Protein AF-A0A7S2VT24-F1 (afdb_monomer_lite)

Organism: NCBI:txid1333877

InterPro domains:
  IPR046733 Protein of unknown function DUF6625 [PF20330] (111-275)
  IPR050321 Glycosyltransferase 2/OpgH subfamily [PTHR43867] (484-627)

Secondary structure (DSSP, 8-state):
-HHHHHHHHHHHHHHHHHTTT--S--GGGG-S---------------------TTHHHHHGGG-SS----PPPS------SEEEEEEE--HHHHTSHHHHHHHHHHTTSSSEEEEEESPPPTTSPPPTTEEEEE--HHHHHHHHHHHH-SSS--HHHHT--HHHHHHHHHHHGGGHHHHTTTTTTT-SEEEEE-TTEEE--THHHHHTS-TT-SEE-S-EEEETTEEEE-SSEEEEE-SHHHHTGGGSHHHHHHHHHHHH-SS---TTTT-TT--TTT-TTGGGSHHHHHHHHHHTTSS-BPPP-GGGGGGGS-STTTTT-SS--GGGGG-EEEE-TTS-EEEE-TTSPEESEEE-HHHHH-HHHHHHHHH--SS-THHHHHHT------------TTTHHHHTTS------------------SSSSTTTHHHHHHHHHHHHHHHHHHHHHHTT-S--GGG--PPTT-SEEEEE-THHHHHHHHHHHHHHHHHHHHHHHHHT--TTSHHHHHHHHHHHHHHHHHHHHHHHHTTT-EEEEE--GGGSSSPPPGGGPPPEEEEEEESS--HHHHHHHHHHHHTSSS-GGGEEEEEEESSSEEEPTT--SS--GGGEEE-HHHHHHHHHHHHHHHTT--TT-----EEEEE-HHHHGGG----S-TT-EEEEE-

Structure (mmCIF, N/CA/C/O backbone):
data_AF-A0A7S2VT24-F1
#
_entry.id   AF-A0A7S2VT24-F1
#
loop_
_atom_site.group_PDB
_atom_site.id
_atom_site.type_symbol
_atom_site.label_atom_id
_atom_site.label_alt_id
_atom_site.label_comp_id
_atom_site.label_asym_id
_atom_site.label_entity_id
_atom_site.label_seq_id
_atom_site.pdbx_PDB_ins_code
_atom_site.Cartn_x
_atom_site.Cartn_y
_atom_site.Cartn_z
_atom_site.occupancy
_atom_site.B_iso_or_equiv
_atom_site.auth_seq_id
_atom_site.auth_comp_id
_atom_site.auth_asym_id
_atom_site.auth_atom_id
_atom_site.pdbx_PDB_model_num
ATOM 1 N N . MET A 1 1 ? 35.442 -10.527 4.166 1.00 39.16 1 MET A N 1
ATOM 2 C CA . MET A 1 1 ? 34.962 -11.332 5.312 1.00 39.16 1 MET A CA 1
ATOM 3 C C . MET A 1 1 ? 34.678 -10.504 6.559 1.00 39.16 1 MET A C 1
ATOM 5 O O . MET A 1 1 ? 33.561 -10.598 7.032 1.00 39.16 1 MET A O 1
ATOM 9 N N . ILE A 1 2 ? 35.587 -9.659 7.068 1.00 46.28 2 ILE A N 1
ATOM 10 C CA . ILE A 1 2 ? 35.314 -8.855 8.284 1.00 46.28 2 ILE A CA 1
ATOM 11 C C . ILE A 1 2 ? 34.064 -7.968 8.159 1.00 46.28 2 ILE A C 1
ATOM 13 O O . ILE A 1 2 ? 33.212 -7.998 9.037 1.00 46.28 2 ILE A O 1
ATOM 17 N N . ARG A 1 3 ? 33.896 -7.246 7.040 1.00 44.91 3 ARG A N 1
ATOM 18 C CA . ARG A 1 3 ? 32.664 -6.478 6.776 1.00 44.91 3 ARG A CA 1
ATOM 19 C C . ARG A 1 3 ? 31.410 -7.364 6.779 1.00 44.91 3 ARG A C 1
ATOM 21 O O . ARG A 1 3 ? 30.411 -6.988 7.367 1.00 44.91 3 ARG A O 1
ATOM 28 N N . LEU A 1 4 ? 31.490 -8.569 6.207 1.00 47.72 4 LEU A N 1
ATOM 29 C CA . LEU A 1 4 ? 30.409 -9.566 6.248 1.00 47.72 4 LEU A CA 1
ATOM 30 C C . LEU A 1 4 ? 30.125 -10.059 7.673 1.00 47.72 4 LEU A C 1
ATOM 32 O O . LEU A 1 4 ? 28.967 -10.207 8.030 1.00 47.72 4 LEU A O 1
ATOM 36 N N . PHE A 1 5 ? 31.155 -10.275 8.491 1.00 51.91 5 PHE A N 1
ATOM 37 C CA . PHE A 1 5 ? 31.009 -10.653 9.897 1.00 51.91 5 PHE A CA 1
ATOM 38 C C . PHE A 1 5 ? 30.376 -9.523 10.721 1.00 51.91 5 PHE A C 1
ATOM 40 O O . PHE A 1 5 ? 29.458 -9.779 11.492 1.00 51.91 5 PHE A O 1
ATOM 47 N N . MET A 1 6 ? 30.804 -8.271 10.523 1.00 52.31 6 MET A N 1
ATOM 48 C CA . MET A 1 6 ? 30.202 -7.116 11.196 1.00 52.31 6 MET A CA 1
ATOM 49 C C . MET A 1 6 ? 28.740 -6.921 10.782 1.00 52.31 6 MET A C 1
ATOM 51 O O . MET A 1 6 ? 27.899 -6.723 11.652 1.00 52.31 6 MET A O 1
ATOM 55 N N . VAL A 1 7 ? 28.416 -7.070 9.492 1.00 54.44 7 VAL A N 1
ATOM 56 C CA . VAL A 1 7 ? 27.036 -7.004 8.979 1.00 54.44 7 VAL A CA 1
ATOM 57 C C . VAL A 1 7 ? 26.181 -8.163 9.502 1.00 54.44 7 VAL A C 1
ATOM 59 O O . VAL A 1 7 ? 25.071 -7.930 9.967 1.00 54.44 7 VAL A O 1
ATOM 62 N N . ALA A 1 8 ? 26.693 -9.397 9.495 1.00 50.62 8 ALA A N 1
ATOM 63 C CA . ALA A 1 8 ? 25.973 -10.568 9.999 1.00 50.62 8 ALA A CA 1
ATOM 64 C C . ALA A 1 8 ? 25.735 -10.489 11.513 1.00 50.62 8 ALA A C 1
ATOM 66 O O . ALA A 1 8 ? 24.644 -10.795 11.986 1.00 50.62 8 ALA A O 1
ATOM 67 N N . SER A 1 9 ? 26.729 -10.034 12.278 1.00 51.72 9 SER A N 1
ATOM 68 C CA . SER A 1 9 ? 26.596 -9.859 13.724 1.00 51.72 9 SER A CA 1
ATOM 69 C C . SER A 1 9 ? 25.680 -8.683 14.080 1.00 51.72 9 SER A C 1
ATOM 71 O O . SER A 1 9 ? 24.911 -8.762 15.040 1.00 51.72 9 SER A O 1
ATOM 73 N N . TYR A 1 10 ? 25.704 -7.603 13.289 1.00 52.69 10 TYR A N 1
ATOM 74 C CA . TYR A 1 10 ? 24.741 -6.507 13.397 1.00 52.69 10 TYR A CA 1
ATOM 75 C C . TYR A 1 10 ? 23.318 -7.015 13.147 1.00 52.69 10 TYR A C 1
ATOM 77 O O . TYR A 1 10 ? 22.484 -6.884 14.036 1.00 52.69 10 TYR A O 1
ATOM 85 N N . ALA A 1 11 ? 23.081 -7.714 12.032 1.00 52.84 11 ALA A N 1
ATOM 86 C CA . ALA A 1 11 ? 21.789 -8.318 11.707 1.00 52.84 11 ALA A CA 1
ATOM 87 C C . ALA A 1 11 ? 21.289 -9.261 12.815 1.00 52.84 11 ALA A C 1
ATOM 89 O O . ALA A 1 11 ? 20.168 -9.103 13.280 1.00 52.84 11 ALA A O 1
ATOM 90 N N . LEU A 1 12 ? 22.137 -10.166 13.319 1.00 53.09 12 LEU A N 1
ATOM 91 C CA . LEU A 1 12 ? 21.798 -11.080 14.422 1.00 53.09 12 LEU A CA 1
ATOM 92 C C . LEU A 1 12 ? 21.425 -10.344 15.717 1.00 53.09 12 LEU A C 1
ATOM 94 O O . LEU A 1 12 ? 20.541 -10.787 16.449 1.00 53.09 12 LEU A O 1
ATOM 98 N N . THR A 1 13 ? 22.084 -9.220 16.010 1.00 53.03 13 THR A N 1
ATOM 99 C CA . THR A 1 13 ? 21.765 -8.408 17.194 1.00 53.03 13 THR A CA 1
ATOM 100 C C . THR A 1 13 ? 20.428 -7.693 17.008 1.00 53.03 13 THR A C 1
ATOM 102 O O . THR A 1 13 ? 19.595 -7.733 17.908 1.00 53.03 13 THR A O 1
ATOM 105 N N . THR A 1 14 ? 20.194 -7.102 15.834 1.00 50.72 14 THR A N 1
ATOM 106 C CA . THR A 1 14 ? 18.943 -6.406 15.507 1.00 50.72 14 THR A CA 1
ATOM 107 C C . THR A 1 14 ? 17.756 -7.366 15.529 1.00 50.72 14 THR A C 1
ATOM 109 O O . THR A 1 14 ? 16.747 -7.053 16.152 1.00 50.72 14 THR A O 1
ATOM 112 N N . THR A 1 15 ? 17.898 -8.571 14.964 1.00 49.62 15 THR A N 1
ATOM 113 C CA . THR A 1 15 ? 16.859 -9.613 14.998 1.00 49.62 15 THR A CA 1
ATOM 114 C C . THR A 1 15 ? 16.537 -10.069 16.426 1.00 49.62 15 THR A C 1
ATOM 116 O O . THR A 1 15 ? 15.369 -10.233 16.755 1.00 49.62 15 THR A O 1
ATOM 119 N N . CYS A 1 16 ? 17.538 -10.207 17.306 1.00 46.59 16 CYS A N 1
ATOM 120 C CA . CYS A 1 16 ? 17.320 -10.508 18.731 1.00 46.59 16 CYS A CA 1
ATOM 121 C C . CYS A 1 16 ? 16.698 -9.344 19.529 1.00 46.59 16 CYS A C 1
ATOM 123 O O . CYS A 1 16 ? 16.144 -9.556 20.612 1.00 46.59 16 CYS A O 1
ATOM 125 N N . CYS A 1 17 ? 16.825 -8.103 19.056 1.00 44.12 17 CYS A N 1
ATOM 126 C CA . CYS A 1 17 ? 16.180 -6.948 19.678 1.00 44.12 17 CYS A CA 1
ATOM 127 C C . CYS A 1 17 ? 14.709 -6.845 19.259 1.00 44.12 17 CYS A C 1
ATOM 129 O O . CYS A 1 17 ? 13.856 -6.663 20.127 1.00 44.12 17 CYS A O 1
ATOM 131 N N . THR A 1 18 ? 14.409 -7.029 17.969 1.00 42.47 18 THR A N 1
ATOM 132 C CA . THR A 1 18 ? 13.050 -6.908 17.417 1.00 42.47 18 THR A CA 1
ATOM 133 C C . THR A 1 18 ? 12.148 -8.082 17.790 1.00 42.47 18 THR A C 1
ATOM 135 O O . THR A 1 18 ? 10.992 -7.865 18.141 1.00 42.47 18 THR A O 1
ATOM 138 N N . SER A 1 19 ? 12.671 -9.313 17.845 1.00 40.78 19 SER A N 1
ATOM 139 C CA . SER A 1 19 ? 11.891 -10.501 18.230 1.00 40.78 19 SER A CA 1
ATOM 140 C C . SER A 1 19 ? 11.424 -10.510 19.692 1.00 40.78 19 SER A C 1
ATOM 142 O O . SER A 1 19 ? 10.674 -11.393 20.086 1.00 40.78 19 SER A 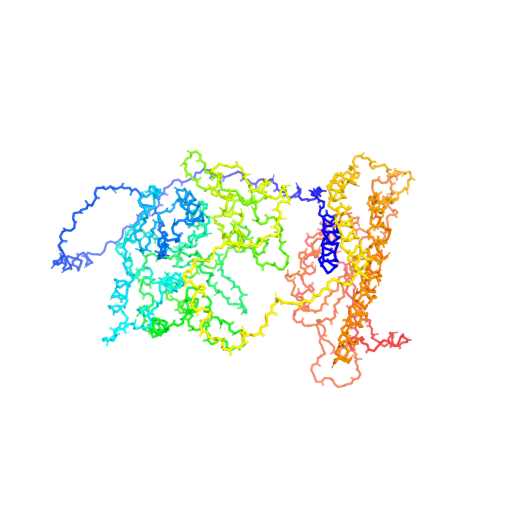O 1
ATOM 144 N N . VAL A 1 20 ? 11.899 -9.574 20.518 1.00 44.88 20 VAL A N 1
ATOM 145 C CA . VAL A 1 20 ? 11.559 -9.482 21.947 1.00 44.88 20 VAL A CA 1
ATOM 146 C C . VAL A 1 20 ? 10.488 -8.421 22.227 1.00 44.88 20 VAL A C 1
ATOM 148 O O . VAL A 1 20 ? 9.914 -8.431 23.309 1.00 44.88 20 VAL A O 1
ATOM 151 N N . MET A 1 21 ? 10.182 -7.535 21.272 1.00 35.28 21 MET A N 1
ATOM 152 C CA . MET A 1 21 ? 9.096 -6.555 21.429 1.00 35.28 21 MET A CA 1
ATOM 153 C C . MET A 1 21 ? 7.724 -7.084 20.985 1.00 35.28 21 MET A C 1
ATOM 155 O O . MET A 1 21 ? 6.712 -6.478 21.307 1.00 35.28 21 MET A O 1
ATOM 159 N N . ALA A 1 22 ? 7.675 -8.225 20.294 1.00 34.00 22 ALA A N 1
ATOM 160 C CA . ALA A 1 22 ? 6.438 -8.866 19.860 1.00 34.00 22 ALA A CA 1
ATOM 161 C C . ALA A 1 22 ? 6.117 -10.074 20.760 1.00 34.00 22 ALA A C 1
ATOM 163 O O . ALA A 1 22 ? 6.471 -11.208 20.439 1.00 34.00 22 ALA A O 1
ATOM 164 N N . SER A 1 23 ? 5.484 -9.836 21.913 1.00 36.19 23 SER A N 1
ATOM 165 C CA . SER A 1 23 ? 4.816 -10.908 22.666 1.00 36.19 23 SER A CA 1
ATOM 166 C C . SER A 1 23 ? 3.412 -11.118 22.075 1.00 36.19 23 SER A C 1
ATOM 168 O O . SER A 1 23 ? 2.673 -10.140 22.008 1.00 36.19 23 SER A O 1
ATOM 170 N N . PRO A 1 24 ? 3.015 -12.332 21.645 1.00 34.56 24 PRO A N 1
ATOM 171 C CA . PRO A 1 24 ? 1.704 -12.589 21.029 1.00 34.56 24 PRO A CA 1
ATOM 172 C C . PRO A 1 24 ? 0.542 -12.726 22.025 1.00 34.56 24 PRO A C 1
ATOM 174 O O . PRO A 1 24 ? -0.586 -12.978 21.615 1.00 34.56 24 PRO A O 1
ATOM 177 N N . GLU A 1 25 ? 0.811 -12.635 23.324 1.00 36.44 25 GLU A N 1
ATOM 178 C CA . GLU A 1 25 ? -0.172 -12.883 24.378 1.00 36.44 25 GLU A CA 1
ATOM 179 C C . GLU A 1 25 ? -0.466 -11.568 25.101 1.00 36.44 25 GLU A C 1
ATOM 181 O O . GLU A 1 25 ? 0.100 -11.293 26.155 1.00 36.44 25 GLU A O 1
ATOM 186 N N . ASP A 1 26 ? -1.305 -10.730 24.487 1.00 37.03 26 ASP A N 1
ATOM 187 C CA . ASP A 1 26 ? -1.911 -9.578 25.153 1.00 37.03 26 ASP A CA 1
ATOM 188 C C . ASP A 1 26 ? -3.430 -9.826 25.302 1.00 37.03 26 ASP A C 1
ATOM 190 O O . ASP A 1 26 ? -4.144 -9.867 24.293 1.00 37.03 26 ASP A O 1
ATOM 194 N N . PRO A 1 27 ? -3.956 -10.060 26.522 1.00 35.81 27 PRO A N 1
ATOM 195 C CA . PRO A 1 27 ? -5.364 -10.412 26.747 1.00 35.81 27 PRO A CA 1
ATOM 196 C C . PRO A 1 27 ? -6.366 -9.314 26.360 1.00 35.81 27 PRO A C 1
ATOM 198 O O . PRO A 1 27 ? -7.558 -9.592 26.230 1.00 35.81 27 PRO A O 1
ATOM 201 N N . TRP A 1 28 ? -5.902 -8.079 26.155 1.00 38.12 28 TRP A N 1
ATOM 202 C CA . TRP A 1 28 ? -6.754 -6.921 25.872 1.00 38.12 28 TRP A CA 1
ATOM 203 C C . TRP A 1 28 ? -7.354 -6.916 24.457 1.00 38.12 28 TRP A C 1
ATOM 205 O O . TRP A 1 28 ? -8.339 -6.223 24.216 1.00 38.12 28 TRP A O 1
ATOM 215 N N . ALA A 1 29 ? -6.840 -7.734 23.532 1.00 36.50 29 ALA A N 1
ATOM 216 C CA . ALA A 1 29 ? -7.353 -7.804 22.160 1.00 36.50 29 ALA A CA 1
ATOM 217 C C . ALA A 1 29 ? -8.679 -8.585 22.010 1.00 36.50 29 ALA A C 1
ATOM 219 O O . ALA A 1 29 ? -9.321 -8.493 20.968 1.00 36.50 29 ALA A O 1
ATOM 220 N N . ASN A 1 30 ? -9.117 -9.340 23.029 1.00 33.56 30 ASN A N 1
ATOM 221 C CA . ASN A 1 30 ? -10.229 -10.298 22.906 1.00 33.56 30 ASN A CA 1
ATOM 222 C C . ASN A 1 30 ? -11.528 -9.917 23.650 1.00 33.56 30 ASN A C 1
ATOM 224 O O . ASN A 1 30 ? -12.407 -10.766 23.779 1.00 33.56 30 ASN A O 1
ATOM 228 N N . GLN A 1 31 ? -11.686 -8.680 24.141 1.00 29.39 31 GLN A N 1
ATOM 229 C CA . GLN A 1 31 ? -12.862 -8.287 24.947 1.00 29.39 31 GLN A CA 1
ATOM 230 C C . GLN A 1 31 ? -13.800 -7.233 24.332 1.00 29.39 31 GLN A C 1
ATOM 232 O O . GLN A 1 31 ? -14.724 -6.781 25.002 1.00 29.39 31 GLN A O 1
ATOM 237 N N . ALA A 1 32 ? -13.661 -6.893 23.049 1.00 30.22 32 ALA A N 1
ATOM 238 C CA . ALA A 1 32 ? -14.608 -6.005 22.369 1.00 30.22 32 ALA A CA 1
ATOM 239 C C . ALA A 1 32 ? -15.663 -6.786 21.554 1.00 30.22 32 ALA A C 1
ATOM 241 O O . ALA A 1 32 ? -15.468 -7.074 20.379 1.00 30.22 32 ALA A O 1
ATOM 242 N N . GLY A 1 33 ? -16.791 -7.091 22.208 1.00 28.72 33 GLY A N 1
ATOM 243 C CA . GLY A 1 33 ? -18.144 -7.006 21.636 1.00 28.72 33 GLY A CA 1
ATOM 244 C C . GLY A 1 33 ? -18.618 -8.075 20.642 1.00 28.72 33 GLY A C 1
ATOM 245 O O . GLY A 1 33 ? -18.528 -7.892 19.431 1.00 28.72 33 GLY A O 1
ATOM 246 N N . SER A 1 34 ? -19.295 -9.110 21.150 1.00 30.08 34 SER A N 1
ATOM 247 C CA . SER A 1 34 ? -20.303 -9.864 20.393 1.00 30.08 34 SER A CA 1
ATOM 248 C C . SER A 1 34 ? -21.580 -10.019 21.226 1.00 30.08 34 SER A C 1
ATOM 250 O O . SER A 1 34 ? -21.744 -11.032 21.901 1.00 30.08 34 SER A O 1
ATOM 252 N N . GLU A 1 35 ? -22.474 -9.031 21.181 1.00 30.94 35 GLU A N 1
ATOM 253 C CA . GLU A 1 35 ? -23.862 -9.163 21.649 1.00 30.94 35 GLU A CA 1
ATOM 254 C C . GLU A 1 35 ? -24.812 -8.390 20.708 1.00 30.94 35 GLU A C 1
ATOM 256 O O . GLU A 1 35 ? -24.590 -7.212 20.437 1.00 30.94 35 GLU A O 1
ATOM 261 N N . ASP A 1 36 ? -25.836 -9.114 20.226 1.00 29.97 36 ASP A N 1
ATOM 262 C CA . ASP A 1 36 ? -27.119 -8.710 19.613 1.00 29.97 36 ASP A CA 1
ATOM 263 C C . ASP A 1 36 ? -27.129 -7.921 18.273 1.00 29.97 36 ASP A C 1
ATOM 265 O O . ASP A 1 36 ? -26.426 -6.942 18.078 1.00 29.97 36 ASP A O 1
ATOM 269 N N . CYS A 1 37 ? -27.924 -8.252 17.242 1.00 25.14 37 CYS A N 1
ATOM 270 C CA . CYS A 1 37 ? -29.261 -8.855 17.222 1.00 25.14 37 CYS A CA 1
ATOM 271 C C . CYS A 1 37 ? -29.481 -9.800 16.019 1.00 25.14 37 CYS A C 1
ATOM 273 O O . CYS A 1 37 ? -29.273 -9.421 14.862 1.00 25.14 37 CYS A O 1
ATOM 275 N N . ASP A 1 38 ? -30.057 -10.969 16.299 1.00 25.91 38 ASP A N 1
ATOM 276 C CA . ASP A 1 38 ? -30.962 -11.683 15.396 1.00 25.91 38 ASP A CA 1
ATOM 277 C C . ASP A 1 38 ? -32.277 -10.897 15.261 1.00 25.91 38 ASP A C 1
ATOM 279 O O . ASP A 1 38 ? -32.874 -10.485 16.257 1.00 25.91 38 ASP A O 1
ATOM 283 N N . GLY A 1 39 ? -32.773 -10.708 14.034 1.00 25.23 39 GLY A N 1
ATOM 284 C CA . GLY A 1 39 ? -34.047 -10.023 13.828 1.00 25.23 39 GLY A CA 1
ATOM 285 C C . GLY A 1 39 ? -34.517 -9.917 12.379 1.00 25.23 39 GLY A C 1
ATOM 286 O O . GLY A 1 39 ? -34.092 -9.041 11.639 1.00 25.23 39 GLY A O 1
ATOM 287 N N . VAL A 1 40 ? -35.537 -10.723 12.064 1.00 23.45 40 VAL A N 1
ATOM 288 C CA . VAL A 1 40 ? -36.569 -10.515 11.025 1.00 23.45 40 VAL A CA 1
ATOM 289 C C . VAL A 1 40 ? -36.300 -11.093 9.625 1.00 23.45 40 VAL A C 1
ATOM 291 O O . VAL A 1 40 ? -35.992 -10.417 8.646 1.00 23.45 40 VAL A O 1
ATOM 294 N N . VAL A 1 41 ? -36.628 -12.383 9.514 1.00 25.12 41 VAL A N 1
ATOM 295 C CA . VAL A 1 41 ? -37.307 -12.965 8.348 1.00 25.12 41 VAL A CA 1
ATOM 296 C C . VAL A 1 41 ? -38.760 -12.472 8.344 1.00 25.12 41 VAL A C 1
ATOM 298 O O . VAL A 1 41 ? -39.490 -12.795 9.273 1.00 25.12 41 VAL A O 1
ATOM 301 N N . HIS A 1 42 ? -39.161 -11.703 7.324 1.00 25.08 42 HIS A N 1
ATOM 302 C CA . HIS A 1 42 ? -40.490 -11.661 6.673 1.00 25.08 42 HIS A CA 1
ATOM 303 C C . HIS A 1 42 ? -40.701 -10.309 5.971 1.00 25.08 42 HIS A C 1
ATOM 305 O O . HIS A 1 42 ? -40.948 -9.315 6.639 1.00 25.08 42 HIS A O 1
ATOM 311 N N . LEU A 1 43 ? -40.701 -10.288 4.630 1.00 22.17 43 LEU A N 1
ATOM 312 C CA . LEU A 1 43 ? -41.748 -9.633 3.824 1.00 22.17 43 LEU A CA 1
ATOM 313 C C . LEU A 1 43 ? -41.514 -9.854 2.322 1.00 22.17 43 LEU A C 1
ATOM 315 O O . LEU A 1 43 ? -40.619 -9.293 1.696 1.00 22.17 43 LEU A O 1
ATOM 319 N N . LEU A 1 44 ? -42.374 -10.698 1.755 1.00 22.80 44 LEU A N 1
ATOM 320 C CA . LEU A 1 44 ? -42.669 -10.770 0.332 1.00 22.80 44 LEU A CA 1
ATOM 321 C C . LEU A 1 44 ? -43.589 -9.604 -0.069 1.00 22.80 44 LEU A C 1
ATOM 323 O O . LEU A 1 44 ? -44.507 -9.251 0.670 1.00 22.80 44 LEU A O 1
ATOM 327 N N . SER A 1 45 ? -43.448 -9.202 -1.336 1.00 23.33 45 SER A N 1
ATOM 328 C CA . SER A 1 45 ? -44.495 -8.699 -2.244 1.00 23.33 45 SER A CA 1
ATOM 329 C C . SER A 1 45 ? -44.627 -7.180 -2.478 1.00 23.33 45 SER A C 1
ATOM 331 O O . SER A 1 45 ? -44.548 -6.373 -1.563 1.00 23.33 45 SER A O 1
ATOM 333 N N . TRP A 1 46 ? -44.939 -6.875 -3.755 1.00 23.39 46 TRP A N 1
ATOM 334 C CA . TRP A 1 46 ? -45.353 -5.602 -4.386 1.00 23.39 46 TRP A CA 1
ATOM 335 C C . TRP A 1 46 ? -44.221 -4.644 -4.823 1.00 23.39 46 TRP A C 1
ATOM 337 O O . TRP A 1 46 ? -43.293 -4.400 -4.079 1.00 23.39 46 TRP A O 1
ATOM 347 N N . ARG A 1 47 ? -44.210 -4.028 -6.019 1.00 23.78 47 ARG A N 1
ATOM 348 C CA . ARG A 1 47 ? -45.234 -3.853 -7.066 1.00 23.78 47 ARG A CA 1
ATOM 349 C C . ARG A 1 47 ? -44.553 -3.497 -8.401 1.00 23.78 47 ARG A C 1
ATOM 351 O O . ARG A 1 47 ? -43.790 -2.543 -8.478 1.00 23.78 47 ARG A O 1
ATOM 358 N N . TRP A 1 48 ? -44.899 -4.222 -9.460 1.00 23.42 48 TRP A N 1
ATOM 359 C CA . TRP A 1 48 ? -44.600 -3.887 -10.854 1.00 23.42 48 TRP A CA 1
ATOM 360 C C . TRP A 1 48 ? -45.644 -2.867 -11.344 1.00 23.42 48 TRP A C 1
ATOM 362 O O . TRP A 1 48 ? -46.847 -3.113 -11.213 1.00 23.42 48 TRP A O 1
ATOM 372 N N . ARG A 1 49 ? -45.223 -1.724 -11.901 1.00 24.61 49 ARG A N 1
ATOM 373 C CA . ARG A 1 49 ? -46.089 -0.856 -12.717 1.00 24.61 49 ARG A CA 1
ATOM 374 C C . ARG A 1 49 ? -45.409 -0.549 -14.044 1.00 24.61 49 ARG A C 1
ATOM 376 O O . ARG A 1 49 ? -44.356 0.072 -14.090 1.00 24.61 49 ARG A O 1
ATOM 383 N N . ARG A 1 50 ? -46.076 -1.010 -15.101 1.00 28.17 50 ARG A N 1
ATOM 384 C CA . ARG A 1 50 ? -45.873 -0.664 -16.506 1.00 28.17 50 ARG A CA 1
ATOM 385 C C . ARG A 1 50 ? -46.229 0.800 -16.757 1.00 28.17 50 ARG A C 1
ATOM 387 O O . ARG A 1 50 ? -47.302 1.229 -16.340 1.00 28.17 50 ARG A O 1
ATOM 394 N N . THR A 1 51 ? -45.448 1.452 -17.608 1.00 27.66 51 THR A N 1
ATOM 395 C CA . THR A 1 51 ? -45.969 2.325 -18.667 1.00 27.66 51 THR A CA 1
ATOM 396 C C . THR A 1 51 ? -45.185 2.024 -19.940 1.00 27.66 51 THR A C 1
ATOM 398 O O . THR A 1 51 ? -43.985 2.267 -20.000 1.00 27.66 51 THR A O 1
ATOM 401 N N . ASN A 1 52 ? -45.875 1.436 -20.919 1.00 30.44 52 ASN A N 1
ATOM 402 C CA . ASN A 1 52 ? -45.416 1.289 -22.297 1.00 30.44 52 ASN A CA 1
ATOM 403 C C . ASN A 1 52 ? -45.606 2.632 -23.019 1.00 30.44 52 ASN A C 1
ATOM 405 O O . ASN A 1 52 ? -46.693 3.203 -22.922 1.00 30.44 52 ASN A O 1
ATOM 409 N N . SER A 1 53 ? -44.638 3.058 -23.827 1.00 33.34 53 SER A N 1
ATOM 410 C CA . SER A 1 53 ? -44.928 3.787 -25.065 1.00 33.34 53 SER A CA 1
ATOM 411 C C . SER A 1 53 ? -44.393 2.964 -26.239 1.00 33.34 53 SER A C 1
ATOM 413 O O . SER A 1 53 ? -43.315 2.378 -26.193 1.00 33.34 53 SER A O 1
ATOM 415 N N . SER A 1 54 ? -45.232 2.819 -27.256 1.00 35.00 54 SER A N 1
ATOM 416 C CA . SER A 1 54 ? -45.131 1.860 -28.360 1.00 35.00 54 SER A CA 1
ATOM 417 C C . SER A 1 54 ? -44.220 2.301 -29.510 1.00 35.00 54 SER A C 1
ATOM 419 O O . SER A 1 54 ? -44.240 1.670 -30.563 1.00 35.00 54 SER A O 1
ATOM 421 N N . ASP A 1 55 ? -43.402 3.337 -29.317 1.00 37.78 55 ASP A N 1
ATOM 422 C CA . ASP A 1 55 ? -42.669 3.980 -30.417 1.00 37.78 55 ASP A CA 1
ATOM 423 C C . ASP A 1 55 ? -41.184 3.574 -30.498 1.00 37.78 55 ASP A C 1
ATOM 425 O O . ASP A 1 55 ? -40.568 3.699 -31.556 1.00 37.78 55 ASP A O 1
ATOM 429 N N . GLU A 1 56 ? -40.612 2.969 -29.449 1.00 40.31 56 GLU A N 1
ATOM 430 C CA . GLU A 1 56 ? -39.215 2.485 -29.467 1.00 40.31 56 GLU A CA 1
ATOM 431 C C . GLU A 1 56 ? -39.033 1.134 -30.183 1.00 40.31 56 GLU A C 1
ATOM 433 O O . GLU A 1 56 ? -37.945 0.815 -30.667 1.00 40.31 56 GLU A O 1
ATOM 438 N N . VAL A 1 57 ? -40.100 0.342 -30.327 1.00 41.75 57 VAL A N 1
ATOM 439 C CA . VAL A 1 57 ? -40.026 -0.989 -30.961 1.00 41.75 57 VAL A CA 1
ATOM 440 C C . VAL A 1 57 ? -39.905 -0.884 -32.489 1.00 41.75 57 VAL A C 1
ATOM 442 O O . VAL A 1 57 ? -39.312 -1.754 -33.127 1.00 41.75 57 VAL A O 1
ATOM 445 N N . ALA A 1 58 ? -40.385 0.210 -33.088 1.00 36.25 58 ALA A N 1
ATOM 446 C CA . ALA A 1 58 ? -40.312 0.421 -34.533 1.00 36.25 58 ALA A CA 1
ATOM 447 C C . ALA A 1 58 ? -38.920 0.882 -35.011 1.00 36.25 58 ALA A C 1
ATOM 449 O O . ALA A 1 58 ? -38.527 0.563 -36.133 1.00 36.25 58 ALA A O 1
ATOM 450 N N . GLN A 1 59 ? -38.135 1.569 -34.170 1.00 39.16 59 GLN A N 1
ATOM 451 C CA . GLN A 1 59 ? -36.786 2.024 -34.544 1.00 39.16 59 GLN A CA 1
ATOM 452 C C . GLN A 1 59 ? -35.714 0.929 -34.420 1.00 39.16 59 GLN A C 1
ATOM 454 O O . GLN A 1 59 ? -34.732 0.947 -35.161 1.00 39.16 59 GLN A O 1
ATOM 459 N N . LEU A 1 60 ? -35.923 -0.080 -33.569 1.00 37.28 60 LEU A N 1
ATOM 460 C CA . LEU A 1 60 ? -34.993 -1.208 -33.421 1.00 37.28 60 LEU A CA 1
ATOM 461 C C . LEU A 1 60 ? -35.126 -2.267 -34.531 1.00 37.28 60 LEU A C 1
ATOM 463 O O . LEU A 1 60 ? -34.168 -2.988 -34.807 1.00 37.28 60 LEU A O 1
ATOM 467 N N . ALA A 1 61 ? -36.266 -2.327 -35.227 1.00 35.06 61 ALA A N 1
ATOM 468 C CA . ALA A 1 61 ? -36.485 -3.268 -36.330 1.00 35.06 61 ALA A CA 1
ATOM 469 C C . ALA A 1 61 ? -35.774 -2.865 -37.642 1.00 35.06 61 ALA A C 1
ATOM 471 O O . ALA A 1 61 ? -35.520 -3.718 -38.492 1.00 35.06 61 ALA A O 1
ATOM 472 N N . ALA A 1 62 ? -35.400 -1.591 -37.807 1.00 34.34 62 ALA A N 1
ATOM 473 C CA . ALA A 1 62 ? -34.756 -1.089 -39.027 1.00 34.34 62 ALA A CA 1
ATOM 474 C C . ALA A 1 62 ? -33.223 -1.277 -39.056 1.00 34.34 62 ALA A C 1
ATOM 476 O O . ALA A 1 62 ? -32.605 -1.135 -40.109 1.00 34.34 62 ALA A O 1
ATOM 477 N N . LEU A 1 63 ? -32.599 -1.644 -37.930 1.00 34.38 63 LEU A N 1
ATOM 478 C CA . LEU A 1 63 ? -31.146 -1.848 -37.811 1.00 34.38 63 LEU A CA 1
ATOM 479 C C . LEU A 1 63 ? -30.704 -3.319 -37.941 1.00 34.38 63 LEU A C 1
ATOM 481 O O . LEU A 1 63 ? -29.510 -3.603 -37.877 1.00 34.38 63 LEU A O 1
ATOM 485 N N . SER A 1 64 ? -31.630 -4.263 -38.161 1.00 30.59 64 SER A N 1
ATOM 486 C CA . SER A 1 64 ? -31.318 -5.704 -38.179 1.00 30.59 64 SER A CA 1
ATOM 487 C C . SER A 1 64 ? -31.065 -6.309 -39.570 1.00 30.59 64 SER A C 1
ATOM 489 O O . SER A 1 64 ? -30.912 -7.526 -39.681 1.00 30.59 64 SER A O 1
ATOM 491 N N . GLN A 1 65 ? -31.001 -5.514 -40.642 1.00 29.64 65 GLN A N 1
ATOM 492 C CA . GLN A 1 65 ? -30.749 -6.018 -42.002 1.00 29.64 65 GLN A CA 1
ATOM 493 C C . GLN A 1 65 ? -29.316 -5.742 -42.469 1.00 29.64 65 GLN A C 1
ATOM 495 O O . GLN A 1 65 ? -29.096 -5.062 -43.461 1.00 29.64 65 GLN A O 1
ATOM 500 N N . SER A 1 66 ? -28.328 -6.254 -41.733 1.00 34.53 66 SER A N 1
ATOM 501 C CA . SER A 1 66 ? -26.947 -6.428 -42.212 1.00 34.53 66 SER A CA 1
ATOM 502 C C . SER A 1 66 ? -26.106 -7.064 -41.105 1.00 34.53 66 SER A C 1
ATOM 504 O O . SER A 1 66 ? -25.310 -6.393 -40.455 1.00 34.53 66 SER A O 1
ATOM 506 N N . THR A 1 67 ? -26.273 -8.356 -40.844 1.00 30.80 67 THR A N 1
ATOM 507 C CA . THR A 1 67 ? -25.217 -9.155 -40.206 1.00 30.80 67 THR A CA 1
ATOM 508 C C . THR A 1 67 ? -25.462 -10.629 -40.488 1.00 30.80 67 THR A C 1
ATOM 510 O O . THR A 1 67 ? -26.537 -11.174 -40.250 1.00 30.80 67 THR A O 1
ATOM 513 N N . SER A 1 68 ? -24.441 -11.268 -41.046 1.00 27.64 68 SER A N 1
ATOM 514 C CA . SER A 1 68 ? -24.348 -12.709 -41.217 1.00 27.64 68 SER A CA 1
ATOM 515 C C . SER A 1 68 ? -24.620 -13.422 -39.894 1.00 27.64 68 SER A C 1
ATOM 517 O O . SER A 1 68 ? -23.986 -13.132 -38.881 1.00 27.64 68 SER A O 1
ATOM 519 N N . VAL A 1 69 ? -25.552 -14.369 -39.938 1.00 29.53 69 VAL A N 1
ATOM 520 C CA . VAL A 1 69 ? -25.964 -15.241 -38.840 1.00 29.53 69 VAL A CA 1
ATOM 521 C C . VAL A 1 69 ? -24.747 -15.967 -38.250 1.00 29.53 69 VAL A C 1
ATOM 523 O O . VAL A 1 69 ? -24.265 -16.953 -38.807 1.00 29.53 69 VAL A O 1
ATOM 526 N N . ILE A 1 70 ? -24.259 -15.493 -37.102 1.00 34.34 70 ILE A N 1
ATOM 527 C CA . ILE A 1 70 ? -23.382 -16.270 -36.223 1.00 34.34 70 ILE A CA 1
ATOM 528 C C . ILE A 1 70 ? -24.289 -17.239 -35.467 1.00 34.34 70 ILE A C 1
ATOM 530 O O . ILE A 1 70 ? -25.169 -16.826 -34.713 1.00 34.34 70 ILE A O 1
ATOM 534 N N . LYS A 1 71 ? -24.103 -18.540 -35.702 1.00 28.00 71 LYS A N 1
ATOM 535 C CA . LYS A 1 71 ? -24.813 -19.592 -34.967 1.00 28.00 71 LYS A CA 1
ATOM 536 C C . LYS A 1 71 ? -24.481 -19.470 -33.469 1.00 28.00 71 LYS A C 1
ATOM 538 O O . LYS A 1 71 ? -23.295 -19.401 -33.144 1.00 28.00 71 LYS A O 1
ATOM 543 N N . PRO A 1 72 ? -25.474 -19.469 -32.561 1.00 31.69 72 PRO A N 1
ATOM 544 C CA . PRO A 1 72 ? -25.213 -19.456 -31.127 1.00 31.69 72 PRO A CA 1
ATOM 545 C C . PRO A 1 72 ? -24.423 -20.714 -30.756 1.00 31.69 72 PRO A C 1
ATOM 547 O O . PRO A 1 72 ? -24.829 -21.838 -31.065 1.00 31.69 72 PRO A O 1
ATOM 550 N N . ASN A 1 73 ? -23.245 -20.516 -30.165 1.00 35.38 73 ASN A N 1
ATOM 551 C CA . ASN A 1 73 ? -22.370 -21.611 -29.783 1.00 35.38 73 ASN A CA 1
ATOM 552 C C . ASN A 1 73 ? -22.977 -22.342 -28.574 1.00 35.38 73 ASN A C 1
ATOM 554 O O . ASN A 1 73 ? -23.418 -21.712 -27.614 1.00 35.38 73 ASN A O 1
ATOM 558 N N . LYS A 1 74 ? -23.021 -23.675 -28.645 1.00 31.86 74 LYS A N 1
ATOM 559 C CA . LYS A 1 74 ? -23.567 -24.569 -27.616 1.00 31.86 74 LYS A CA 1
ATOM 560 C C . LYS A 1 74 ? -22.745 -24.464 -26.330 1.00 31.86 74 LYS A C 1
ATOM 562 O O . LYS A 1 74 ? -21.775 -25.194 -26.196 1.00 31.86 74 LYS A O 1
ATOM 567 N N . THR A 1 75 ? -23.158 -23.608 -25.405 1.00 41.00 75 THR A N 1
ATOM 568 C CA . THR A 1 75 ? -23.198 -23.864 -23.955 1.00 41.00 75 THR A CA 1
ATOM 569 C C . THR A 1 75 ? -23.706 -22.597 -23.274 1.00 41.00 75 THR A C 1
ATOM 571 O O . THR A 1 75 ? -22.925 -21.673 -23.054 1.00 41.00 75 THR A O 1
ATOM 574 N N . ASP A 1 76 ? -24.986 -22.570 -22.899 1.00 46.19 76 ASP A N 1
ATOM 575 C CA . ASP A 1 76 ? -25.524 -21.628 -21.909 1.00 46.19 76 ASP A CA 1
ATOM 576 C C . ASP A 1 76 ? -24.948 -21.975 -20.527 1.00 46.19 76 ASP A C 1
ATOM 578 O O . ASP A 1 76 ? -25.638 -22.439 -19.620 1.00 46.19 76 ASP A O 1
ATOM 582 N N . ARG A 1 77 ? -23.630 -21.823 -20.367 1.00 57.81 77 ARG A N 1
ATOM 583 C CA . ARG A 1 77 ? -23.050 -21.699 -19.034 1.00 57.81 77 ARG A CA 1
ATOM 584 C C . ARG A 1 77 ? -23.561 -20.381 -18.476 1.00 57.81 77 ARG A C 1
ATOM 586 O O . ARG A 1 77 ? -23.529 -19.366 -19.170 1.00 57.81 77 ARG A O 1
ATOM 593 N N . TYR A 1 78 ? -24.031 -20.414 -17.234 1.00 63.19 78 TYR A N 1
ATOM 594 C CA . TYR A 1 78 ? -24.311 -19.206 -16.471 1.00 63.19 78 TYR A CA 1
ATOM 595 C C . TYR A 1 78 ? -23.026 -18.371 -16.463 1.00 63.19 78 TYR A C 1
ATOM 597 O O . TYR A 1 78 ? -22.057 -18.755 -15.808 1.00 63.19 78 TYR A O 1
ATOM 605 N N . LYS A 1 79 ? -22.980 -17.309 -17.277 1.00 72.19 79 LYS A N 1
ATOM 606 C CA . LYS A 1 79 ? -21.816 -16.425 -17.336 1.00 72.19 79 LYS A CA 1
ATOM 607 C C . LYS A 1 79 ? -21.643 -15.803 -15.963 1.00 72.19 79 LYS A C 1
ATOM 609 O O . LYS A 1 79 ? -22.627 -15.354 -15.365 1.00 72.19 79 LYS A O 1
ATOM 614 N N . ALA A 1 80 ? -20.413 -15.785 -15.460 1.00 83.12 80 ALA A N 1
ATOM 615 C CA . ALA A 1 80 ? -20.133 -14.988 -14.281 1.00 83.12 80 ALA A CA 1
ATOM 616 C C . ALA A 1 80 ? -20.518 -13.522 -14.573 1.00 83.12 80 ALA A C 1
ATOM 618 O O . ALA A 1 80 ? -20.435 -13.083 -15.719 1.00 83.12 80 ALA A O 1
ATOM 619 N N . PRO A 1 81 ? -20.938 -12.731 -13.574 1.00 93.06 81 PRO A N 1
ATOM 620 C CA . PRO A 1 81 ? -21.213 -11.310 -13.792 1.00 93.06 81 PRO A CA 1
ATOM 621 C C . PRO A 1 81 ? -19.949 -10.512 -14.165 1.00 93.06 81 PRO A C 1
ATOM 623 O O . PRO A 1 81 ? -20.062 -9.439 -14.754 1.00 93.06 81 PRO A O 1
ATOM 626 N N . LEU A 1 82 ? -18.760 -11.045 -13.855 1.00 95.25 82 LEU A N 1
ATOM 627 C CA . LEU A 1 82 ? -17.454 -10.430 -14.083 1.00 95.25 82 LEU A CA 1
ATOM 628 C C . LEU A 1 82 ? -16.561 -11.320 -14.949 1.00 95.25 82 LEU A C 1
ATOM 630 O O . LEU A 1 82 ? -16.415 -12.514 -14.676 1.00 95.25 82 LEU A O 1
ATOM 634 N N . VAL A 1 83 ? -15.905 -10.697 -15.928 1.00 97.44 83 VAL A N 1
ATOM 635 C CA . VAL A 1 83 ? -14.783 -11.278 -16.673 1.00 97.44 83 VAL A CA 1
ATOM 636 C C . VAL A 1 83 ? -13.498 -10.489 -16.425 1.00 97.44 83 VAL A C 1
ATOM 638 O O . VAL A 1 83 ? -13.482 -9.268 -16.545 1.00 97.44 83 VAL A O 1
ATOM 641 N N . LEU A 1 84 ? -12.406 -11.169 -16.086 1.00 97.38 84 LEU A N 1
ATOM 642 C CA . LEU A 1 84 ? -11.087 -10.568 -15.888 1.00 97.38 84 LEU A CA 1
ATOM 643 C C . LEU A 1 84 ? -10.185 -10.849 -17.083 1.00 97.38 84 LEU A C 1
ATOM 645 O O . LEU A 1 84 ? -10.133 -11.966 -17.585 1.00 97.38 84 LEU A O 1
ATOM 649 N N . ILE A 1 85 ? -9.446 -9.842 -17.526 1.00 98.12 85 ILE A N 1
ATOM 650 C CA . ILE A 1 85 ? -8.594 -9.916 -18.710 1.00 98.12 85 ILE A CA 1
ATOM 651 C C . ILE A 1 85 ? -7.142 -9.805 -18.268 1.00 98.12 85 ILE A C 1
ATOM 653 O O . ILE A 1 85 ? -6.745 -8.832 -17.629 1.00 98.12 85 ILE A O 1
ATOM 657 N N . SER A 1 86 ? -6.337 -10.794 -18.631 1.00 97.12 86 SER A N 1
ATOM 658 C CA . SER A 1 86 ? -4.900 -10.762 -18.410 1.00 97.12 86 SER A CA 1
ATOM 659 C C . SER A 1 86 ? -4.172 -10.818 -19.742 1.00 97.12 86 SER A C 1
ATOM 661 O O . SER A 1 86 ? -4.353 -11.746 -20.530 1.00 97.12 86 SER A O 1
ATOM 663 N N . TRP A 1 87 ? -3.378 -9.787 -20.012 1.00 96.75 87 TRP A N 1
ATOM 664 C CA . TRP A 1 87 ? -2.613 -9.658 -21.245 1.00 96.75 87 TRP A CA 1
ATOM 665 C C . TRP A 1 87 ? -1.260 -10.352 -21.086 1.00 96.75 87 TRP A C 1
ATOM 667 O O . TRP A 1 87 ? -0.471 -9.962 -20.227 1.00 96.75 87 TRP A O 1
ATOM 677 N N . VAL A 1 88 ? -0.980 -11.367 -21.906 1.00 94.88 88 VAL A N 1
ATOM 678 C CA . VAL A 1 88 ? 0.232 -12.190 -21.772 1.00 94.88 88 VAL A CA 1
ATOM 679 C C . VAL A 1 88 ? 0.892 -12.403 -23.131 1.00 94.88 88 VAL A C 1
ATOM 681 O O . VAL A 1 88 ? 0.353 -13.080 -24.004 1.00 94.88 88 VAL A O 1
ATOM 684 N N . PHE A 1 89 ? 2.096 -11.851 -23.287 1.00 93.38 89 PHE A N 1
ATOM 685 C CA . PHE A 1 89 ? 2.949 -12.032 -24.464 1.00 93.38 89 PHE A CA 1
ATOM 686 C C . PHE A 1 89 ? 4.281 -12.657 -24.056 1.00 93.38 89 PHE A C 1
ATOM 688 O O . PHE A 1 89 ? 4.910 -12.228 -23.088 1.00 93.38 89 PHE A O 1
ATOM 695 N N . GLY A 1 90 ? 4.724 -13.645 -24.826 1.00 89.38 90 GLY A N 1
ATOM 696 C CA . GLY A 1 90 ? 5.896 -14.465 -24.563 1.00 89.38 90 GLY A CA 1
ATOM 697 C C . GLY A 1 90 ? 5.534 -15.774 -23.863 1.00 89.38 90 GLY A C 1
ATOM 698 O O . GLY A 1 90 ? 5.161 -15.793 -22.690 1.00 89.38 90 GLY A O 1
ATOM 699 N N . SER A 1 91 ? 5.745 -16.897 -24.554 1.00 85.62 91 SER A N 1
ATOM 700 C CA . SER A 1 91 ? 5.507 -18.246 -24.015 1.00 85.62 91 SER A CA 1
ATOM 701 C C . SER A 1 91 ? 6.297 -18.546 -22.739 1.00 85.62 91 SER A C 1
ATOM 703 O O . SER A 1 91 ? 5.877 -19.365 -21.926 1.00 85.62 91 SER A O 1
ATOM 705 N N . ASP A 1 92 ? 7.451 -17.900 -22.558 1.00 85.81 92 ASP A N 1
ATOM 706 C CA . ASP A 1 92 ? 8.290 -18.089 -21.373 1.00 85.81 92 ASP A CA 1
ATOM 707 C C . ASP A 1 92 ? 7.627 -17.539 -20.112 1.00 85.81 92 ASP A C 1
ATOM 709 O O . ASP A 1 92 ? 7.836 -18.081 -19.030 1.00 85.81 92 ASP A O 1
ATOM 713 N N . TYR A 1 93 ? 6.776 -16.517 -20.248 1.00 85.31 93 TYR A N 1
ATOM 714 C CA . TYR A 1 93 ? 6.011 -15.982 -19.129 1.00 85.31 93 TYR A CA 1
ATOM 715 C C . TYR A 1 93 ? 5.009 -17.018 -18.603 1.00 85.31 93 TYR A C 1
ATOM 717 O O . TYR A 1 93 ? 4.910 -17.249 -17.401 1.00 85.31 93 TYR A O 1
ATOM 725 N N . MET A 1 94 ? 4.322 -17.718 -19.507 1.00 91.81 94 MET A N 1
ATOM 726 C CA . MET A 1 94 ? 3.322 -18.738 -19.161 1.00 91.81 94 MET A CA 1
ATOM 727 C C . MET A 1 94 ? 3.933 -20.005 -18.545 1.00 91.81 94 MET A C 1
ATOM 729 O O . MET A 1 94 ? 3.228 -20.799 -17.930 1.00 91.81 94 MET A O 1
ATOM 733 N N . LYS A 1 95 ? 5.248 -20.197 -18.683 1.00 87.88 95 LYS A N 1
ATOM 734 C CA . LYS A 1 95 ? 5.990 -21.292 -18.040 1.00 87.88 95 LYS A CA 1
ATOM 735 C C . LYS A 1 95 ? 6.476 -20.936 -16.636 1.00 87.88 95 LYS A C 1
ATOM 737 O O . LYS A 1 95 ? 7.027 -21.796 -15.948 1.00 87.88 95 LYS A O 1
ATOM 742 N N . GLN A 1 96 ? 6.320 -19.684 -16.203 1.00 85.94 96 GLN A N 1
ATOM 743 C CA . GLN A 1 96 ? 6.749 -19.280 -14.871 1.00 85.94 96 GLN A CA 1
ATOM 744 C C . GLN A 1 96 ? 5.857 -19.921 -13.798 1.00 85.94 96 GLN A C 1
ATOM 746 O O . GLN A 1 96 ? 4.640 -20.018 -13.979 1.00 85.94 96 GLN A O 1
ATOM 751 N N . PRO A 1 97 ? 6.418 -20.299 -12.634 1.00 83.75 97 PRO A N 1
ATOM 752 C CA . PRO A 1 97 ? 5.630 -20.854 -11.536 1.00 83.75 97 PRO A CA 1
ATOM 753 C C . PRO A 1 97 ? 4.486 -19.934 -11.083 1.00 83.75 97 PRO A C 1
ATOM 755 O O . PRO A 1 97 ? 3.413 -20.423 -10.736 1.00 83.75 97 PRO A O 1
ATOM 758 N N . SER A 1 98 ? 4.678 -18.613 -11.140 1.00 83.69 98 SER A N 1
ATOM 759 C CA . SER A 1 98 ? 3.647 -17.612 -10.829 1.00 83.69 98 SER A CA 1
ATOM 760 C C . SER A 1 98 ? 2.390 -17.784 -11.680 1.00 83.69 98 SER A C 1
ATOM 762 O O . SER A 1 98 ? 1.295 -17.782 -11.124 1.00 83.69 98 SER A O 1
ATOM 764 N N . PHE A 1 99 ? 2.535 -18.030 -12.986 1.00 92.19 99 PHE A N 1
ATOM 765 C CA . PHE A 1 99 ? 1.403 -18.225 -13.893 1.00 92.19 99 PHE A CA 1
ATOM 766 C C . PHE A 1 99 ? 0.577 -19.458 -13.508 1.00 92.19 99 PHE A C 1
ATOM 768 O O . PHE A 1 99 ? -0.648 -19.398 -13.453 1.00 92.19 99 PHE A O 1
ATOM 775 N N . SER A 1 100 ? 1.240 -20.563 -13.150 1.00 90.69 100 SER A N 1
ATOM 776 C CA . SER A 1 100 ? 0.545 -21.772 -12.686 1.00 90.69 100 SER A CA 1
ATOM 777 C C . SER A 1 100 ? -0.259 -21.538 -11.396 1.00 90.69 100 SER A C 1
ATOM 779 O O . SER A 1 100 ? -1.377 -22.035 -11.259 1.00 90.69 100 SER A O 1
ATOM 781 N N . GLN A 1 101 ? 0.271 -20.735 -10.467 1.00 88.88 101 GLN A N 1
ATOM 782 C CA . GLN A 1 101 ? -0.417 -20.388 -9.222 1.00 88.88 101 GLN A CA 1
ATOM 783 C C . GLN A 1 101 ? -1.574 -19.415 -9.465 1.00 88.88 101 GLN A C 1
ATOM 785 O O . GLN A 1 101 ? -2.647 -19.572 -8.883 1.00 88.88 101 GLN A O 1
ATOM 790 N N . PHE A 1 102 ? -1.390 -18.461 -10.379 1.00 94.06 102 PHE A N 1
ATOM 791 C CA . PHE A 1 102 ? -2.460 -17.595 -10.853 1.00 94.06 102 PHE A CA 1
ATOM 792 C C . PHE A 1 102 ? -3.612 -18.422 -11.433 1.00 94.06 102 PHE A C 1
ATOM 794 O O . PHE A 1 102 ? -4.728 -18.293 -10.936 1.00 94.06 102 PHE A O 1
ATOM 801 N N . LEU A 1 103 ? -3.350 -19.347 -12.368 1.00 95.44 103 LEU A N 1
ATOM 802 C CA . LEU A 1 103 ? -4.374 -20.240 -12.932 1.00 95.44 103 LEU A CA 1
ATOM 803 C C . LEU A 1 103 ? -5.089 -21.056 -11.849 1.00 95.44 103 LEU A C 1
ATOM 805 O O . LEU A 1 103 ? -6.315 -21.161 -11.856 1.00 95.44 103 LEU A O 1
ATOM 809 N N . ARG A 1 104 ? -4.340 -21.597 -10.883 1.00 93.12 104 ARG A N 1
ATOM 810 C CA . ARG A 1 104 ? -4.914 -22.333 -9.751 1.00 93.12 104 ARG A CA 1
ATOM 811 C C . ARG A 1 104 ? -5.872 -21.466 -8.933 1.00 93.12 104 ARG A C 1
ATOM 813 O O . ARG A 1 104 ? -6.955 -21.928 -8.591 1.00 93.12 104 ARG A O 1
ATOM 820 N N . SER A 1 105 ? -5.491 -20.229 -8.627 1.00 94.25 105 SER A N 1
ATOM 821 C CA . SER A 1 105 ? -6.343 -19.306 -7.871 1.00 94.25 105 SER A CA 1
ATOM 822 C C . SER A 1 105 ? -7.549 -18.821 -8.690 1.00 94.25 105 SER A C 1
ATOM 824 O O . SER A 1 105 ? -8.665 -18.759 -8.173 1.00 94.25 105 SER A O 1
ATOM 826 N N . ALA A 1 106 ? -7.354 -18.587 -9.992 1.00 96.19 106 ALA A N 1
ATOM 827 C CA . ALA A 1 106 ? -8.386 -18.178 -10.934 1.00 96.19 106 ALA A CA 1
ATOM 828 C C . ALA A 1 106 ? -9.480 -19.238 -11.096 1.00 96.19 106 ALA A C 1
ATOM 830 O O . ALA A 1 106 ? -10.642 -18.877 -11.244 1.00 96.19 106 ALA A O 1
ATOM 831 N N . ALA A 1 107 ? -9.147 -20.530 -10.995 1.00 95.56 107 ALA A N 1
ATOM 832 C CA . ALA A 1 107 ? -10.106 -21.633 -11.110 1.00 95.56 107 ALA A CA 1
ATOM 833 C C . ALA A 1 107 ? -11.333 -21.490 -10.189 1.00 95.56 107 ALA A C 1
ATOM 835 O O . ALA A 1 107 ? -12.431 -21.919 -10.539 1.00 95.56 107 ALA A O 1
ATOM 836 N N . GLY A 1 108 ? -11.136 -20.886 -9.014 1.00 93.56 108 GLY A N 1
ATOM 837 C CA . GLY A 1 108 ? -12.156 -20.729 -7.984 1.00 93.56 108 GLY A CA 1
ATOM 838 C C . GLY A 1 108 ? -12.508 -19.288 -7.646 1.00 93.56 108 GLY A C 1
ATOM 839 O O . GLY A 1 108 ? -13.165 -19.062 -6.630 1.00 93.56 108 GLY A O 1
ATOM 840 N N . CYS A 1 109 ? -12.081 -18.308 -8.446 1.00 95.44 109 CYS A N 1
ATOM 841 C CA . CYS A 1 109 ? -12.257 -16.902 -8.084 1.00 95.44 109 CYS A CA 1
ATOM 842 C C . CYS A 1 109 ? -13.689 -16.379 -8.272 1.00 95.44 109 CYS A C 1
ATOM 844 O O . CYS A 1 109 ? -14.017 -15.277 -7.840 1.00 95.44 109 CYS A O 1
ATOM 846 N N . GLY A 1 110 ? -14.555 -17.162 -8.921 1.00 94.31 110 GLY A N 1
ATOM 847 C CA . GLY A 1 110 ? -15.944 -16.796 -9.202 1.00 94.31 110 GLY A CA 1
ATOM 848 C C . GLY A 1 110 ? -16.124 -15.807 -10.364 1.00 94.31 110 GLY A C 1
ATOM 849 O O . GLY A 1 110 ? -17.257 -15.436 -10.660 1.00 94.31 110 GLY A O 1
ATOM 850 N N . ALA A 1 111 ? -15.044 -15.418 -11.044 1.00 96.06 111 ALA A N 1
ATOM 851 C CA . ALA A 1 111 ? -15.074 -14.693 -12.312 1.00 96.06 111 ALA A CA 1
ATOM 852 C C . ALA A 1 111 ? -14.630 -15.601 -13.467 1.00 96.06 111 ALA A C 1
ATOM 854 O O . ALA A 1 111 ? -13.878 -16.556 -13.262 1.00 96.06 111 ALA A O 1
ATOM 855 N N . ASP A 1 112 ? -15.062 -15.282 -14.685 1.00 97.62 112 ASP A N 1
ATOM 856 C CA . ASP A 1 112 ? -14.440 -15.834 -15.889 1.00 97.62 112 ASP A CA 1
ATOM 857 C C . ASP A 1 112 ? -13.127 -15.080 -16.163 1.00 97.62 112 ASP A C 1
ATOM 859 O O . ASP A 1 112 ? -12.998 -13.900 -15.834 1.00 97.62 112 ASP A O 1
ATOM 863 N N . VAL A 1 113 ? -12.126 -15.742 -16.743 1.00 97.88 113 VAL A N 1
ATOM 864 C CA . VAL A 1 113 ? -10.813 -15.139 -17.019 1.00 97.88 113 VAL A CA 1
ATOM 865 C C . VAL A 1 113 ? -10.422 -15.353 -18.474 1.00 97.88 113 VAL A C 1
ATOM 867 O O . VAL A 1 113 ? -10.452 -16.471 -18.984 1.00 97.88 113 VAL A O 1
ATOM 870 N N . ILE A 1 114 ? -10.006 -14.281 -19.140 1.00 98.31 114 ILE A N 1
ATOM 871 C CA . ILE A 1 114 ? -9.474 -14.298 -20.500 1.00 98.31 114 ILE A CA 1
ATOM 872 C C . ILE A 1 114 ? -7.969 -14.038 -20.439 1.00 98.31 114 ILE A C 1
ATOM 874 O O . ILE A 1 114 ? -7.536 -12.972 -20.006 1.00 98.31 114 ILE A O 1
ATOM 878 N N . ILE A 1 115 ? -7.176 -14.988 -20.930 1.00 97.94 115 ILE A N 1
ATOM 879 C CA . ILE A 1 115 ? -5.749 -14.803 -21.207 1.00 97.94 115 ILE A CA 1
ATOM 880 C C . ILE A 1 115 ? -5.615 -14.341 -22.656 1.00 97.94 115 ILE A C 1
ATOM 882 O O . ILE A 1 115 ? -5.711 -15.160 -23.573 1.00 97.94 115 ILE A O 1
ATOM 886 N N . ALA A 1 116 ? -5.448 -13.035 -22.857 1.00 97.81 116 ALA A N 1
ATOM 887 C CA . ALA A 1 116 ? -5.359 -12.408 -24.171 1.00 97.81 116 ALA A CA 1
ATOM 888 C C . ALA A 1 116 ? -3.894 -12.220 -24.589 1.00 97.81 116 ALA A C 1
ATOM 890 O O . ALA A 1 116 ? -3.116 -11.590 -23.872 1.00 97.81 116 ALA A O 1
ATOM 891 N N . GLY A 1 117 ? -3.518 -12.734 -25.757 1.00 96.25 117 GLY A N 1
ATOM 892 C CA . GLY A 1 117 ? -2.171 -12.568 -26.303 1.00 96.25 117 GLY A CA 1
ATOM 893 C C . GLY A 1 117 ? -1.695 -13.804 -27.049 1.00 96.25 117 GLY A C 1
ATOM 894 O O . GLY A 1 117 ? -2.409 -14.309 -27.912 1.00 96.25 117 GLY A O 1
ATOM 895 N N . ASP A 1 118 ? -0.494 -14.284 -26.729 1.00 95.44 118 ASP A N 1
ATOM 896 C CA . ASP A 1 118 ? 0.063 -15.471 -27.383 1.00 95.44 118 ASP A CA 1
ATOM 897 C C . ASP A 1 118 ? -0.719 -16.751 -27.016 1.00 95.44 118 ASP A C 1
ATOM 899 O O . ASP A 1 1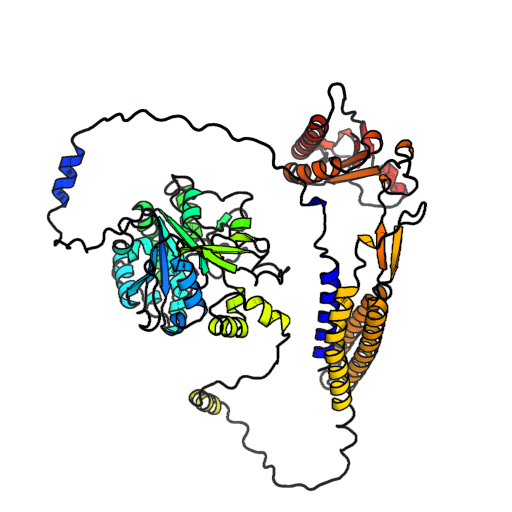18 ? -1.458 -16.809 -26.026 1.00 95.44 118 ASP A O 1
ATOM 903 N N . ALA A 1 119 ? -0.537 -17.800 -27.820 1.00 96.31 119 ALA A N 1
ATOM 904 C CA . ALA A 1 119 ? -1.102 -19.117 -27.550 1.00 96.31 119 ALA A CA 1
ATOM 905 C C . ALA A 1 119 ? -0.566 -19.688 -26.230 1.00 96.31 119 ALA A C 1
ATOM 907 O O . ALA A 1 119 ? 0.652 -19.765 -26.021 1.00 96.31 119 ALA A O 1
ATOM 908 N N . VAL A 1 120 ? -1.472 -20.140 -25.359 1.00 95.12 120 VAL A N 1
ATOM 909 C CA . VAL A 1 120 ? -1.082 -20.862 -24.140 1.00 95.12 120 VAL A CA 1
ATOM 910 C C . VAL A 1 120 ? -0.471 -22.216 -24.529 1.00 95.12 120 VAL A C 1
ATOM 912 O O . VAL A 1 120 ? -1.070 -22.945 -25.327 1.00 95.12 120 VAL A O 1
ATOM 915 N N . PRO A 1 121 ? 0.711 -22.591 -23.993 1.00 95.00 121 PRO A N 1
ATOM 916 C CA . PRO A 1 121 ? 1.308 -23.892 -24.271 1.00 95.00 121 PRO A CA 1
ATOM 917 C C . PRO A 1 121 ? 0.339 -25.039 -23.960 1.00 95.00 121 PRO A C 1
ATOM 919 O O . PRO A 1 121 ? -0.336 -25.037 -22.934 1.00 95.00 121 PRO A O 1
ATOM 922 N N . LYS A 1 122 ? 0.273 -26.040 -24.846 1.00 94.12 122 LYS A N 1
ATOM 923 C CA . LYS A 1 122 ? -0.693 -27.154 -24.743 1.00 94.12 122 LYS A CA 1
ATOM 924 C C . LYS A 1 122 ? -0.543 -27.986 -23.465 1.00 94.12 122 LYS A C 1
ATOM 926 O O . LYS A 1 122 ? -1.475 -28.680 -23.077 1.00 94.12 122 LYS A O 1
ATOM 931 N N . ASP A 1 123 ? 0.636 -27.953 -22.857 1.00 92.75 123 ASP A N 1
ATOM 932 C CA . ASP A 1 123 ? 0.986 -28.615 -21.603 1.00 92.75 123 ASP A CA 1
ATOM 933 C C . ASP A 1 123 ? 0.566 -27.824 -20.353 1.00 92.75 123 ASP A C 1
ATOM 935 O O . ASP A 1 123 ? 0.670 -28.347 -19.245 1.00 92.75 123 ASP A O 1
ATOM 939 N N . VAL A 1 124 ? 0.053 -26.599 -20.509 1.00 93.44 124 VAL A N 1
ATOM 940 C CA . VAL A 1 124 ? -0.488 -25.788 -19.414 1.00 93.44 124 VAL A CA 1
ATOM 941 C C . VAL A 1 124 ? -2.013 -25.955 -19.366 1.00 93.44 124 VAL A C 1
ATOM 943 O O . VAL A 1 124 ? -2.723 -25.384 -20.197 1.00 93.44 124 VAL A O 1
ATOM 946 N N . PRO A 1 125 ? -2.559 -26.734 -18.412 1.00 94.06 125 PRO A N 1
ATOM 947 C CA . PRO A 1 125 ? -3.996 -26.948 -18.323 1.00 94.06 125 PRO A CA 1
ATOM 948 C C . PRO A 1 125 ? -4.704 -25.668 -17.866 1.00 94.06 125 PRO A C 1
ATOM 950 O O . PRO A 1 125 ? -4.405 -25.123 -16.802 1.00 94.06 125 PRO A O 1
ATOM 953 N N . LEU A 1 126 ? -5.677 -25.209 -18.654 1.00 96.69 126 LEU A N 1
ATOM 954 C CA . LEU A 1 126 ? -6.523 -24.075 -18.290 1.00 96.69 126 LEU A CA 1
ATOM 955 C C . LEU A 1 126 ? -7.733 -24.546 -17.465 1.00 96.69 126 LEU A C 1
ATOM 957 O O . LEU A 1 126 ? -8.402 -25.506 -17.861 1.00 96.69 126 LEU A O 1
ATOM 961 N N . PRO A 1 127 ? -8.043 -23.887 -16.333 1.00 96.31 127 PRO A N 1
ATOM 962 C CA . PRO A 1 127 ? -9.283 -24.133 -15.606 1.00 96.31 127 PRO A CA 1
ATOM 963 C C . PRO A 1 127 ? -10.530 -23.874 -16.462 1.00 96.31 127 PRO A C 1
ATOM 965 O O . PRO A 1 127 ? -10.493 -23.128 -17.434 1.00 96.31 127 PRO A O 1
ATOM 968 N N . ALA A 1 128 ? -11.670 -24.450 -16.076 1.00 95.56 128 ALA A N 1
ATOM 969 C CA . ALA A 1 128 ? -12.892 -24.408 -16.886 1.00 95.56 128 ALA A CA 1
ATOM 970 C C . ALA A 1 128 ? -13.469 -22.996 -17.122 1.00 95.56 128 ALA A C 1
ATOM 972 O O . ALA A 1 128 ? -14.207 -22.817 -18.094 1.00 95.56 128 ALA A O 1
ATOM 973 N N . ASN A 1 129 ? -13.169 -22.042 -16.239 1.00 96.62 129 ASN A N 1
ATOM 974 C CA . ASN A 1 129 ? -13.542 -20.625 -16.318 1.00 96.62 129 ASN A CA 1
ATOM 975 C C . ASN A 1 129 ? -12.423 -19.743 -16.904 1.00 96.62 129 ASN A C 1
ATOM 977 O O . ASN A 1 129 ? -12.574 -18.527 -16.966 1.00 96.62 129 ASN A O 1
ATOM 981 N N . VAL A 1 130 ? -11.294 -20.329 -17.312 1.00 97.50 130 VAL A N 1
ATOM 982 C CA . VAL A 1 130 ? -10.179 -19.611 -17.935 1.00 97.50 130 VAL A CA 1
ATOM 983 C C . VAL A 1 130 ? -10.110 -19.987 -19.409 1.00 97.50 130 VAL A C 1
ATOM 985 O O . VAL A 1 130 ? -10.028 -21.162 -19.764 1.00 97.50 130 VAL A O 1
ATOM 988 N N . VAL A 1 131 ? -10.109 -18.987 -20.283 1.00 97.38 131 VAL A N 1
ATOM 989 C CA . VAL A 1 131 ? -10.001 -19.172 -21.732 1.00 97.38 131 VAL A CA 1
ATOM 990 C C . VAL A 1 131 ? -8.793 -18.424 -22.277 1.00 97.38 131 VAL A C 1
ATOM 992 O O . VAL A 1 131 ? -8.482 -17.319 -21.838 1.00 97.38 131 VAL A O 1
ATOM 995 N N . ASN A 1 132 ? -8.107 -19.013 -23.253 1.00 97.81 132 ASN A N 1
ATOM 996 C CA . ASN A 1 132 ? -7.091 -18.308 -24.026 1.00 97.81 132 ASN A CA 1
ATOM 997 C C . ASN A 1 132 ? -7.749 -17.681 -25.257 1.00 97.81 132 ASN A C 1
ATOM 999 O O . ASN A 1 132 ? -8.439 -18.360 -26.016 1.00 97.81 132 ASN A O 1
ATOM 1003 N N . TYR A 1 133 ? -7.551 -16.378 -25.421 1.00 97.88 133 TYR A N 1
ATOM 1004 C CA . TYR A 1 133 ? -7.937 -15.641 -26.611 1.00 97.88 133 TYR A CA 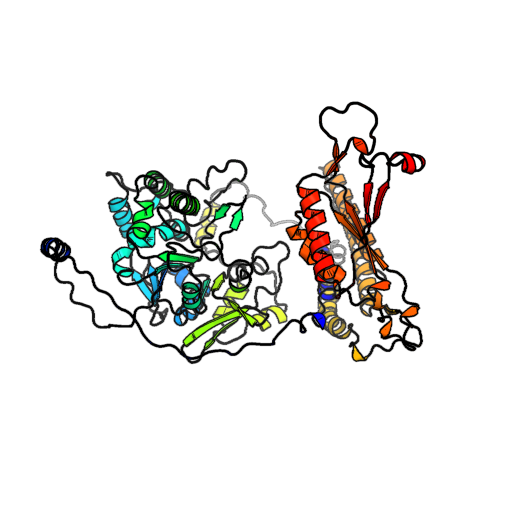1
ATOM 1005 C C . TYR A 1 133 ? -6.665 -15.242 -27.352 1.00 97.88 133 TYR A C 1
ATOM 1007 O O . TYR A 1 133 ? -5.998 -14.266 -26.997 1.00 97.88 133 TYR A O 1
ATOM 1015 N N . GLU A 1 134 ? -6.314 -16.048 -28.350 1.00 97.50 134 GLU A N 1
ATOM 1016 C CA . GLU A 1 134 ? -5.141 -15.802 -29.180 1.00 97.50 134 GLU A CA 1
ATOM 1017 C C . GLU A 1 134 ? -5.349 -14.531 -30.005 1.00 97.50 134 GLU A C 1
ATOM 1019 O O . GLU A 1 134 ? -6.264 -14.442 -30.825 1.00 97.50 134 GLU A O 1
ATOM 1024 N N . ILE A 1 135 ? -4.501 -13.536 -29.765 1.00 96.81 135 ILE A N 1
ATOM 1025 C CA . ILE A 1 135 ? -4.473 -12.292 -30.523 1.00 96.81 135 ILE A CA 1
ATOM 1026 C C . ILE A 1 135 ? -3.031 -11.803 -30.622 1.00 96.81 135 ILE A C 1
ATOM 1028 O O . ILE A 1 135 ? -2.349 -11.549 -29.629 1.00 96.81 135 ILE A O 1
ATOM 1032 N N . SER A 1 136 ? -2.548 -11.663 -31.850 1.00 95.81 136 SER A N 1
ATOM 1033 C CA . SER A 1 136 ? -1.191 -11.197 -32.104 1.00 95.81 136 SER A CA 1
ATOM 1034 C C . SER A 1 136 ? -1.037 -9.704 -31.805 1.00 95.81 136 SER A C 1
ATOM 1036 O O . SER A 1 136 ? -1.973 -8.906 -31.914 1.00 95.81 136 SER A O 1
ATOM 1038 N N . TRP A 1 137 ? 0.197 -9.289 -31.511 1.00 94.44 137 TRP A N 1
ATOM 1039 C CA . TRP A 1 137 ? 0.532 -7.871 -31.334 1.00 94.44 137 TRP A CA 1
ATOM 1040 C C . TRP A 1 137 ? 0.142 -7.014 -32.553 1.00 94.44 137 TRP A C 1
ATOM 1042 O O . TRP A 1 137 ? -0.319 -5.882 -32.410 1.00 94.44 137 TRP A O 1
ATOM 1052 N N . ASP A 1 138 ? 0.277 -7.567 -33.762 1.00 94.44 138 ASP A N 1
ATOM 1053 C CA . ASP A 1 138 ? -0.095 -6.890 -35.006 1.00 94.44 138 ASP A CA 1
ATOM 1054 C C . ASP A 1 138 ? -1.611 -6.775 -35.204 1.00 94.44 138 ASP A C 1
ATOM 1056 O O . ASP A 1 138 ? -2.078 -5.811 -35.815 1.00 94.44 138 ASP A O 1
ATOM 1060 N N . GLU A 1 139 ? -2.397 -7.731 -34.708 1.00 96.56 139 GLU A N 1
ATOM 1061 C CA . GLU A 1 139 ? -3.861 -7.631 -34.677 1.00 96.56 139 GLU A CA 1
ATOM 1062 C C . GLU A 1 139 ? -4.321 -6.549 -33.710 1.00 96.56 139 GLU A C 1
ATOM 1064 O O . GLU A 1 139 ? -5.143 -5.718 -34.094 1.00 96.56 139 GLU A O 1
ATOM 1069 N N . ILE A 1 140 ? -3.720 -6.479 -32.519 1.00 96.56 140 ILE A N 1
ATOM 1070 C CA . ILE A 1 140 ? -3.985 -5.396 -31.564 1.00 96.56 140 ILE A CA 1
ATOM 1071 C C . ILE A 1 140 ? -3.632 -4.047 -32.182 1.00 96.56 140 ILE A C 1
ATOM 1073 O O . ILE A 1 140 ? -4.450 -3.132 -32.162 1.00 96.56 140 ILE A O 1
ATOM 1077 N N . ALA A 1 141 ? -2.452 -3.924 -32.796 1.00 94.88 141 ALA A N 1
ATOM 1078 C CA . ALA A 1 141 ? -2.039 -2.690 -33.455 1.00 94.88 141 ALA A CA 1
ATOM 1079 C C . ALA A 1 141 ? -3.030 -2.267 -34.553 1.00 94.88 141 ALA A C 1
ATOM 1081 O O . ALA A 1 141 ? -3.389 -1.093 -34.632 1.00 94.88 141 ALA A O 1
ATOM 1082 N N . ARG A 1 142 ? -3.521 -3.215 -35.367 1.00 95.06 142 ARG A N 1
ATOM 1083 C CA . ARG A 1 142 ? -4.546 -2.946 -36.392 1.00 95.06 142 ARG A CA 1
ATOM 1084 C C . ARG A 1 142 ? -5.873 -2.498 -35.778 1.00 95.06 142 ARG A C 1
ATOM 1086 O O . ARG A 1 142 ? -6.464 -1.542 -36.275 1.00 95.06 142 ARG A O 1
ATOM 1093 N N . ALA A 1 143 ? -6.330 -3.143 -34.707 1.00 95.62 143 ALA A N 1
ATOM 1094 C CA . ALA A 1 143 ? -7.555 -2.757 -34.007 1.00 95.62 143 ALA A CA 1
ATOM 1095 C C . ALA A 1 143 ? -7.437 -1.352 -33.386 1.00 95.62 143 ALA A C 1
ATOM 1097 O O . ALA A 1 143 ? -8.320 -0.510 -33.545 1.00 95.62 143 ALA A O 1
ATOM 1098 N N . LEU A 1 144 ? -6.303 -1.046 -32.751 1.00 95.56 144 LEU A N 1
ATOM 1099 C CA . LEU A 1 144 ? -6.013 0.287 -32.218 1.00 95.56 144 LEU A CA 1
ATOM 1100 C C . LEU A 1 144 ? -5.970 1.347 -33.322 1.00 95.56 144 LEU A C 1
ATOM 1102 O O . LEU A 1 144 ? -6.536 2.428 -33.163 1.00 95.56 144 LEU A O 1
ATOM 1106 N N . GLU A 1 145 ? -5.351 1.040 -34.463 1.00 94.62 145 GLU A N 1
ATOM 1107 C CA . GLU A 1 145 ? -5.336 1.923 -35.630 1.00 94.62 145 GLU A CA 1
ATOM 1108 C C . GLU A 1 145 ? -6.760 2.190 -36.149 1.00 94.62 145 GLU A C 1
ATOM 1110 O O . GLU A 1 145 ? -7.101 3.334 -36.437 1.00 94.62 145 GLU A O 1
ATOM 1115 N N . GLN A 1 146 ? -7.639 1.188 -36.186 1.00 93.88 146 GLN A N 1
ATOM 1116 C CA . GLN A 1 146 ? -9.038 1.402 -36.574 1.00 93.88 146 GLN A CA 1
ATOM 1117 C C . GLN A 1 146 ? -9.782 2.352 -35.623 1.00 93.88 146 GLN A C 1
ATOM 1119 O O . GLN A 1 146 ? -10.647 3.112 -36.057 1.00 93.88 146 GLN A O 1
ATOM 1124 N N . HIS A 1 147 ? -9.449 2.347 -34.332 1.00 94.38 147 HIS A N 1
ATOM 1125 C CA . HIS A 1 147 ? -10.135 3.179 -33.345 1.00 94.38 147 HIS A CA 1
ATOM 1126 C C . HIS A 1 147 ? -9.552 4.587 -33.185 1.00 94.38 147 HIS A C 1
ATOM 1128 O O . HIS A 1 147 ? -10.313 5.540 -32.976 1.00 94.38 147 HIS A O 1
ATOM 1134 N N . PHE A 1 148 ? -8.230 4.741 -33.271 1.00 92.56 148 PHE A N 1
ATOM 1135 C CA . PHE A 1 148 ? -7.530 5.965 -32.859 1.00 92.56 148 PHE A CA 1
ATOM 1136 C C . PHE A 1 148 ? -6.813 6.703 -33.983 1.00 92.56 148 PHE A C 1
ATOM 1138 O O . PHE A 1 148 ? -6.342 7.821 -33.764 1.00 92.56 148 PHE A O 1
ATOM 1145 N N . ASN A 1 149 ? -6.717 6.119 -35.174 1.00 79.62 149 ASN A N 1
ATOM 1146 C CA . ASN A 1 149 ? -5.787 6.622 -36.163 1.00 79.62 149 ASN A CA 1
ATOM 1147 C C . ASN A 1 149 ? -6.446 7.162 -37.439 1.00 79.62 149 ASN A C 1
ATOM 1149 O O . ASN A 1 149 ? -7.042 6.440 -38.233 1.00 79.62 149 ASN A O 1
ATOM 1153 N N . ASP A 1 150 ? -6.194 8.445 -37.693 1.00 73.00 150 ASP A N 1
ATOM 1154 C CA . ASP A 1 150 ? -6.605 9.180 -38.888 1.00 73.00 150 ASP A CA 1
ATOM 1155 C C . ASP A 1 150 ? -5.599 8.985 -40.049 1.00 73.00 150 ASP A C 1
ATOM 1157 O O . ASP A 1 150 ? -5.211 9.956 -40.700 1.00 73.00 150 ASP A O 1
ATOM 1161 N N . ARG A 1 151 ? -5.202 7.725 -40.333 1.00 70.00 151 ARG A N 1
ATOM 1162 C CA . ARG A 1 151 ? -4.390 7.247 -41.493 1.00 70.00 151 ARG A CA 1
ATOM 1163 C C . ARG A 1 151 ? -2.866 7.008 -41.316 1.00 70.00 151 ARG A C 1
ATOM 1165 O O . ARG A 1 151 ? -2.219 6.683 -42.309 1.00 70.00 151 ARG A O 1
ATOM 1172 N N . LYS A 1 152 ? -2.246 7.103 -40.127 1.00 79.50 152 LYS A N 1
ATOM 1173 C CA . LYS A 1 152 ? -0.792 6.832 -39.909 1.00 79.50 152 LYS A CA 1
ATOM 1174 C C . LYS A 1 152 ? -0.494 5.643 -38.978 1.00 79.50 152 LYS A C 1
ATOM 1176 O O . LYS A 1 152 ? -0.961 5.663 -37.853 1.00 79.50 152 LYS A O 1
ATOM 1181 N N . PRO A 1 153 ? 0.301 4.631 -39.362 1.00 86.62 153 PRO A N 1
ATOM 1182 C CA . PRO A 1 153 ? 0.558 3.478 -38.490 1.00 86.62 153 PRO A CA 1
ATOM 1183 C C . PRO A 1 153 ? 1.044 3.876 -37.085 1.00 86.62 153 PRO A C 1
ATOM 1185 O O . PRO A 1 153 ? 1.869 4.788 -36.973 1.00 86.62 153 PRO A O 1
ATOM 1188 N N . LEU A 1 154 ? 0.592 3.173 -36.039 1.00 88.69 154 LEU A N 1
ATOM 1189 C CA . LEU A 1 154 ? 1.021 3.378 -34.645 1.00 88.69 154 LEU A CA 1
ATOM 1190 C C . LEU A 1 154 ? 2.442 2.826 -34.447 1.00 88.69 154 LEU A C 1
ATOM 1192 O O . LEU A 1 154 ? 2.662 1.794 -33.816 1.00 88.69 154 LEU A O 1
ATOM 1196 N N . ARG A 1 155 ? 3.433 3.496 -35.051 1.00 88.06 155 ARG A N 1
ATOM 1197 C CA . ARG A 1 155 ? 4.837 3.046 -35.084 1.00 88.06 155 ARG A CA 1
ATOM 1198 C C . ARG A 1 155 ? 5.436 2.883 -33.687 1.00 88.06 155 ARG A C 1
ATOM 1200 O O . ARG A 1 155 ? 6.254 1.988 -33.510 1.00 88.06 155 ARG A O 1
ATOM 1207 N N . GLY A 1 156 ? 5.033 3.719 -32.726 1.00 85.88 156 GLY A N 1
ATOM 1208 C CA . GLY A 1 156 ? 5.437 3.605 -31.322 1.00 85.88 156 GLY A CA 1
ATOM 1209 C C . GLY A 1 156 ? 5.085 2.240 -30.748 1.00 85.88 156 GLY A C 1
ATOM 1210 O O . GLY A 1 156 ? 5.979 1.469 -30.414 1.00 85.88 156 GLY A O 1
ATOM 1211 N N . PHE A 1 157 ? 3.794 1.908 -30.771 1.00 89.69 157 PHE A N 1
ATOM 1212 C CA . PHE A 1 157 ? 3.260 0.619 -30.337 1.00 89.69 157 PHE A CA 1
ATOM 1213 C C . PHE A 1 157 ? 3.804 -0.587 -31.127 1.00 89.69 157 PHE A C 1
ATOM 1215 O O . PHE A 1 157 ? 4.125 -1.628 -30.551 1.00 89.69 157 PHE A O 1
ATOM 1222 N N . ARG A 1 158 ? 3.939 -0.476 -32.456 1.00 91.44 158 ARG A N 1
ATOM 1223 C CA . ARG A 1 158 ? 4.410 -1.586 -33.310 1.00 91.44 158 ARG A CA 1
ATOM 1224 C C . ARG A 1 158 ? 5.886 -1.927 -33.107 1.00 91.44 158 ARG A C 1
ATOM 1226 O O . ARG A 1 158 ? 6.244 -3.101 -33.142 1.00 91.44 158 ARG A O 1
ATOM 1233 N N . ASN A 1 159 ? 6.736 -0.924 -32.892 1.00 88.19 159 ASN A N 1
ATOM 1234 C CA . ASN A 1 159 ? 8.193 -1.099 -32.842 1.00 88.19 159 ASN A CA 1
ATOM 1235 C C . ASN A 1 159 ? 8.721 -1.495 -31.452 1.00 88.19 159 ASN A C 1
ATOM 1237 O O . ASN A 1 159 ? 9.926 -1.439 -31.208 1.00 88.19 159 ASN A O 1
ATOM 1241 N N . VAL A 1 160 ? 7.838 -1.895 -30.539 1.00 85.44 160 VAL A N 1
ATOM 1242 C CA . VAL A 1 160 ? 8.217 -2.370 -29.208 1.00 85.44 160 VAL A CA 1
ATOM 1243 C C . VAL A 1 160 ? 8.936 -3.716 -29.339 1.00 85.44 160 VAL A C 1
ATOM 1245 O O . VAL A 1 160 ? 8.429 -4.660 -29.956 1.00 85.44 160 VAL A O 1
ATOM 1248 N N . SER A 1 161 ? 10.128 -3.812 -28.743 1.00 83.56 161 SER A N 1
ATOM 1249 C CA . SER A 1 161 ? 10.900 -5.056 -28.704 1.00 83.56 161 SER A CA 1
ATOM 1250 C C . SER A 1 161 ? 10.121 -6.160 -27.982 1.00 83.56 161 SER A C 1
ATOM 1252 O O . SER A 1 161 ? 9.348 -5.884 -27.068 1.00 83.56 161 SER A O 1
ATOM 1254 N N . LEU A 1 162 ? 10.332 -7.427 -28.356 1.00 77.06 162 LEU A N 1
ATOM 1255 C CA . LEU A 1 162 ? 9.589 -8.561 -27.785 1.00 77.06 162 LEU A CA 1
ATOM 1256 C C . LEU A 1 162 ? 9.623 -8.576 -26.243 1.00 77.06 162 LEU A C 1
ATOM 1258 O O . LEU A 1 162 ? 8.588 -8.770 -25.616 1.00 77.06 162 LEU A O 1
ATOM 1262 N N . GLY A 1 163 ? 10.782 -8.286 -25.640 1.00 76.31 163 GLY A N 1
ATOM 1263 C CA . GLY A 1 163 ? 10.934 -8.209 -24.181 1.00 76.31 163 GLY A CA 1
ATOM 1264 C C . GLY A 1 163 ? 10.213 -7.023 -23.528 1.00 76.31 163 GLY A C 1
ATOM 1265 O O . GLY A 1 163 ? 9.829 -7.113 -22.368 1.00 76.31 163 GLY A O 1
ATOM 1266 N N . ALA A 1 164 ? 9.978 -5.934 -24.264 1.00 81.00 164 ALA A N 1
ATOM 1267 C CA . ALA A 1 164 ? 9.229 -4.776 -23.776 1.00 81.00 164 ALA A CA 1
ATOM 1268 C C . ALA A 1 164 ? 7.709 -4.908 -23.986 1.00 81.00 164 ALA A C 1
ATOM 1270 O O . ALA A 1 164 ? 6.946 -4.177 -23.352 1.00 81.00 164 ALA A O 1
ATOM 1271 N N . ARG A 1 165 ? 7.240 -5.850 -24.823 1.00 83.00 165 ARG A N 1
ATOM 1272 C CA . ARG A 1 165 ? 5.797 -6.086 -25.036 1.00 83.00 165 ARG A CA 1
ATOM 1273 C C . ARG A 1 165 ? 5.079 -6.468 -23.747 1.00 83.00 165 ARG A C 1
ATOM 1275 O O . ARG A 1 165 ? 3.975 -5.992 -23.523 1.00 83.00 165 ARG A O 1
ATOM 1282 N N . GLY A 1 166 ? 5.726 -7.259 -22.889 1.00 82.25 166 GLY A N 1
ATOM 1283 C CA . GLY A 1 166 ? 5.172 -7.646 -21.589 1.00 82.25 166 GLY A CA 1
ATOM 1284 C C . GLY A 1 166 ? 4.955 -6.465 -20.641 1.00 82.25 166 GLY A C 1
ATOM 1285 O O . GLY A 1 166 ? 4.013 -6.481 -19.871 1.00 82.25 166 GLY A O 1
ATOM 1286 N N . ALA A 1 167 ? 5.771 -5.414 -20.718 1.00 83.62 167 ALA A N 1
ATOM 1287 C CA . ALA A 1 167 ? 5.540 -4.201 -19.934 1.00 83.62 167 ALA A CA 1
ATOM 1288 C C . ALA A 1 167 ? 4.506 -3.273 -20.601 1.00 83.62 167 ALA A C 1
ATOM 1290 O O . ALA A 1 167 ? 3.732 -2.604 -19.925 1.00 83.62 167 ALA A O 1
ATOM 1291 N N . ARG A 1 168 ? 4.428 -3.281 -21.939 1.00 89.25 168 ARG A N 1
ATOM 1292 C CA . ARG A 1 168 ? 3.431 -2.511 -22.703 1.00 89.25 168 ARG A CA 1
ATOM 1293 C C . ARG A 1 168 ? 1.996 -2.982 -22.505 1.00 89.25 168 ARG A C 1
ATOM 1295 O O . ARG A 1 168 ? 1.076 -2.238 -22.828 1.00 89.25 168 ARG A O 1
ATOM 1302 N N . THR A 1 169 ? 1.768 -4.181 -21.979 1.00 91.81 169 THR A N 1
ATOM 1303 C CA . THR A 1 169 ? 0.407 -4.642 -21.681 1.00 91.81 169 THR A CA 1
ATOM 1304 C C . THR A 1 169 ? -0.299 -3.765 -20.655 1.00 91.81 169 THR A C 1
ATOM 1306 O O . THR A 1 169 ? -1.520 -3.655 -20.715 1.00 91.81 169 THR A O 1
ATOM 1309 N N . ALA A 1 170 ? 0.456 -3.107 -19.769 1.00 90.62 170 ALA A N 1
ATOM 1310 C CA . ALA A 1 170 ? -0.041 -2.101 -18.834 1.00 90.62 170 ALA A CA 1
ATOM 1311 C C . ALA A 1 170 ? -0.891 -1.035 -19.556 1.00 90.62 170 ALA A C 1
ATOM 1313 O O . ALA A 1 170 ? -1.991 -0.683 -19.147 1.00 90.62 170 ALA A O 1
ATOM 1314 N N . GLU A 1 171 ? -0.465 -0.623 -20.749 1.00 91.81 171 GLU A N 1
ATOM 1315 C CA . GLU A 1 171 ? -1.163 0.382 -21.547 1.00 91.81 171 GLU A CA 1
ATOM 1316 C C . GLU A 1 171 ? -2.421 -0.130 -22.259 1.00 91.81 171 GLU A C 1
ATOM 1318 O O . GLU A 1 171 ? -3.310 0.652 -22.600 1.00 91.81 171 GLU A O 1
ATOM 1323 N N . LEU A 1 172 ? -2.510 -1.444 -22.478 1.00 94.38 172 LEU A N 1
ATOM 1324 C CA . LEU A 1 172 ? -3.651 -2.091 -23.125 1.00 94.38 172 LEU A CA 1
ATOM 1325 C C . LEU A 1 172 ? -4.803 -2.349 -22.157 1.00 94.38 172 LEU A C 1
ATOM 1327 O O . LEU A 1 172 ? -5.956 -2.405 -22.586 1.00 94.38 172 LEU A O 1
ATOM 1331 N N . ARG A 1 173 ? -4.513 -2.495 -20.860 1.00 95.75 173 ARG A N 1
ATOM 1332 C CA . ARG A 1 173 ? -5.499 -2.846 -19.829 1.00 95.75 173 ARG A CA 1
ATOM 1333 C C . ARG A 1 173 ? -6.741 -1.938 -19.864 1.00 95.75 173 ARG A C 1
ATOM 1335 O O . ARG A 1 173 ? -7.837 -2.489 -20.017 1.00 95.75 173 ARG A O 1
ATOM 1342 N N . PRO A 1 174 ? -6.631 -0.592 -19.893 1.00 95.94 174 PRO A N 1
ATOM 1343 C CA . PRO A 1 174 ? -7.804 0.284 -19.937 1.00 95.94 174 PRO A CA 1
ATOM 1344 C C . PRO A 1 174 ? -8.550 0.259 -21.281 1.00 95.94 174 PRO A C 1
ATOM 1346 O O . PRO A 1 174 ? -9.694 0.698 -21.372 1.00 95.94 174 PRO A O 1
ATOM 1349 N N . LEU A 1 175 ? -7.914 -0.258 -22.338 1.00 97.06 175 LEU A N 1
ATOM 1350 C CA . LEU A 1 175 ? -8.476 -0.392 -23.684 1.00 97.06 175 LEU A CA 1
ATOM 1351 C C . LEU A 1 175 ? -9.164 -1.747 -23.908 1.00 97.06 175 LEU A C 1
ATOM 1353 O O . LEU A 1 175 ? -9.714 -1.978 -24.985 1.00 97.06 175 LEU A O 1
ATOM 1357 N N . SER A 1 176 ? -9.178 -2.637 -22.913 1.00 97.44 176 SER A N 1
ATOM 1358 C CA . SER A 1 176 ? -9.717 -3.994 -23.062 1.00 97.44 176 SER A CA 1
ATOM 1359 C C . SER A 1 176 ? -11.204 -4.001 -23.433 1.00 97.44 176 SER A C 1
ATOM 1361 O O . SER A 1 176 ? -11.604 -4.760 -24.313 1.00 97.44 176 SER A O 1
ATOM 1363 N N . GLY A 1 177 ? -12.002 -3.091 -22.857 1.00 96.44 177 GLY A N 1
ATOM 1364 C CA . GLY A 1 177 ? -13.419 -2.915 -23.200 1.00 96.44 177 GLY A CA 1
ATOM 1365 C C . GLY A 1 177 ? -13.682 -2.597 -24.675 1.00 96.44 177 GLY A C 1
ATOM 1366 O O . GLY A 1 177 ? -14.736 -2.925 -25.217 1.00 96.44 177 GLY A O 1
ATOM 1367 N N . LEU A 1 178 ? -12.703 -1.970 -25.329 1.00 96.50 178 LEU A N 1
ATOM 1368 C CA . LEU A 1 178 ? -12.747 -1.621 -26.740 1.00 96.50 178 LEU A CA 1
ATOM 1369 C C . LEU A 1 178 ? -12.195 -2.749 -27.621 1.00 96.50 178 LEU A C 1
ATOM 1371 O O . LEU A 1 178 ? -12.812 -3.105 -28.619 1.00 96.50 178 LEU A O 1
ATOM 1375 N N . LEU A 1 179 ? -11.038 -3.303 -27.249 1.00 97.38 179 LEU A N 1
ATOM 1376 C CA . LEU A 1 179 ? -10.312 -4.300 -28.042 1.00 97.38 179 LEU A CA 1
ATOM 1377 C C . LEU A 1 179 ? -10.958 -5.687 -28.018 1.00 97.38 179 LEU A C 1
ATOM 1379 O O . LEU A 1 179 ? -10.812 -6.439 -28.977 1.00 97.38 179 LEU A O 1
ATOM 1383 N N . LEU A 1 180 ? -11.656 -6.022 -26.933 1.00 97.69 180 LEU A N 1
ATOM 1384 C CA . LEU A 1 180 ? -12.246 -7.339 -26.691 1.00 97.69 180 LEU A CA 1
ATOM 1385 C C . LEU A 1 180 ? -13.773 -7.262 -26.542 1.00 97.69 180 LEU A C 1
ATOM 1387 O O . LEU A 1 180 ? -14.375 -8.042 -25.804 1.00 97.69 180 LEU A O 1
ATOM 1391 N N . ALA A 1 181 ? -14.407 -6.305 -27.231 1.00 97.06 181 ALA A N 1
ATOM 1392 C CA . ALA A 1 181 ? -15.838 -6.012 -27.119 1.00 97.06 181 ALA A CA 1
ATOM 1393 C C . ALA A 1 181 ? -16.737 -7.245 -27.351 1.00 97.06 181 ALA A C 1
ATOM 1395 O O . ALA A 1 181 ? -17.780 -7.393 -26.710 1.00 97.06 181 ALA A O 1
ATOM 1396 N N . ASP A 1 182 ? -16.327 -8.153 -28.239 1.00 97.00 182 ASP A N 1
ATOM 1397 C CA . ASP A 1 182 ? -17.065 -9.385 -28.523 1.00 97.00 182 ASP A CA 1
ATOM 1398 C C . ASP A 1 182 ? -16.916 -10.421 -27.407 1.00 97.00 182 ASP A C 1
ATOM 1400 O O . ASP A 1 182 ? -17.884 -11.093 -27.048 1.00 97.00 182 ASP A O 1
ATOM 1404 N N . GLN A 1 183 ? -15.726 -10.522 -26.819 1.00 97.06 183 GLN A N 1
ATOM 1405 C CA . GLN A 1 183 ? -15.401 -11.489 -25.774 1.00 97.06 183 GLN A CA 1
ATOM 1406 C C . GLN A 1 183 ? -16.049 -11.108 -24.440 1.00 97.06 183 GLN A C 1
ATOM 1408 O O . GLN A 1 183 ? -16.501 -11.986 -23.707 1.00 97.06 183 GLN A O 1
ATOM 1413 N N . ILE A 1 184 ? -16.166 -9.809 -24.152 1.00 97.19 184 ILE A N 1
ATOM 1414 C CA . ILE A 1 184 ? -16.852 -9.311 -22.951 1.00 97.19 184 ILE A CA 1
ATOM 1415 C C . ILE A 1 184 ? -18.368 -9.163 -23.145 1.00 97.19 184 ILE A C 1
ATOM 1417 O O . ILE A 1 184 ? -19.076 -8.728 -22.236 1.00 97.19 184 ILE A O 1
ATOM 1421 N N . ARG A 1 185 ? -18.914 -9.512 -24.315 1.00 96.19 185 ARG A N 1
ATOM 1422 C CA . ARG A 1 185 ? -20.345 -9.355 -24.587 1.00 96.19 185 ARG A CA 1
ATOM 1423 C C . ARG A 1 185 ? -21.186 -10.216 -23.637 1.00 96.19 185 ARG A C 1
ATOM 1425 O O . ARG A 1 185 ? -21.036 -11.440 -23.574 1.00 96.19 185 ARG A O 1
ATOM 1432 N N . GLY A 1 186 ? -22.127 -9.573 -22.948 1.00 94.38 186 GLY A N 1
ATOM 1433 C CA . GLY A 1 186 ? -23.056 -10.221 -22.018 1.00 94.38 186 GLY A CA 1
ATOM 1434 C C . GLY A 1 186 ? -22.540 -10.370 -20.584 1.00 94.38 186 GLY A C 1
ATOM 1435 O O . GLY A 1 186 ? -23.261 -10.926 -19.766 1.00 94.38 186 GLY A O 1
ATOM 1436 N N . TYR A 1 187 ? -21.338 -9.879 -20.277 1.00 95.88 187 TYR A N 1
ATOM 1437 C CA . TYR A 1 187 ? -20.899 -9.670 -18.896 1.00 95.88 187 TYR A CA 1
ATOM 1438 C C . TYR A 1 187 ? -21.406 -8.318 -18.391 1.00 95.88 187 TYR A C 1
ATOM 1440 O O . TYR A 1 187 ? -21.482 -7.369 -19.172 1.00 95.88 187 TYR A O 1
ATOM 1448 N N . GLU A 1 188 ? -21.734 -8.209 -17.106 1.00 95.44 188 GLU A N 1
ATOM 1449 C CA . GLU A 1 188 ? -22.092 -6.922 -16.492 1.00 95.44 188 GLU A CA 1
ATOM 1450 C C . GLU A 1 188 ? -20.838 -6.082 -16.222 1.00 95.44 188 GLU A C 1
ATOM 1452 O O . GLU A 1 188 ? -20.833 -4.867 -16.421 1.00 95.44 188 GLU A O 1
ATOM 1457 N N . TRP A 1 189 ? -19.754 -6.754 -15.838 1.00 95.94 189 TRP A N 1
ATOM 1458 C CA . TRP A 1 189 ? -18.465 -6.163 -15.526 1.00 95.94 189 TRP A CA 1
ATOM 1459 C C . TRP A 1 189 ? -17.359 -6.844 -16.323 1.00 95.94 189 TRP A C 1
ATOM 1461 O O . TRP A 1 189 ? -17.342 -8.064 -16.489 1.00 95.94 189 TRP A O 1
ATOM 1471 N N . TRP A 1 190 ? -16.394 -6.056 -16.776 1.00 97.06 190 TRP A N 1
ATOM 1472 C CA . TRP A 1 190 ? -15.100 -6.560 -17.217 1.00 97.06 190 TRP A CA 1
ATOM 1473 C C . TRP A 1 190 ? -14.006 -5.912 -16.383 1.00 97.06 190 TRP A C 1
ATOM 1475 O O . TRP A 1 190 ? -14.185 -4.836 -15.835 1.00 97.06 190 TRP A O 1
ATOM 1485 N N . GLY A 1 191 ? -12.862 -6.552 -16.263 1.00 95.44 191 GLY A N 1
ATOM 1486 C CA . GLY A 1 191 ? -11.737 -6.014 -15.523 1.00 95.44 191 GLY A CA 1
ATOM 1487 C C . GLY A 1 191 ? -10.431 -6.468 -16.125 1.00 95.44 191 GLY A C 1
ATOM 1488 O O . GLY A 1 191 ? -10.415 -7.246 -17.079 1.00 95.44 191 GLY A O 1
ATOM 1489 N N . TRP A 1 192 ? -9.332 -6.009 -15.552 1.00 95.62 192 TRP A N 1
ATOM 1490 C CA . TRP A 1 192 ? -8.026 -6.569 -15.855 1.00 95.62 192 TRP A CA 1
ATOM 1491 C C . TRP A 1 192 ? -7.342 -7.052 -14.595 1.00 95.62 192 TRP A C 1
ATOM 1493 O O . TRP A 1 192 ? -7.664 -6.610 -13.490 1.00 95.62 192 TRP A O 1
ATOM 1503 N N . ILE A 1 193 ? -6.416 -7.985 -14.787 1.00 94.88 193 ILE A N 1
ATOM 1504 C CA . ILE A 1 193 ? -5.613 -8.521 -13.706 1.00 94.88 193 ILE A CA 1
ATOM 1505 C C . ILE A 1 193 ? -4.214 -8.920 -14.156 1.00 94.88 193 ILE A C 1
ATOM 1507 O O . ILE A 1 193 ? -4.020 -9.432 -15.264 1.00 94.88 193 ILE A O 1
ATOM 1511 N N . ASP A 1 194 ? -3.259 -8.754 -13.254 1.00 92.56 194 ASP A N 1
ATOM 1512 C CA . ASP A 1 194 ? -1.901 -9.237 -13.426 1.00 92.56 194 ASP A CA 1
ATOM 1513 C C . ASP A 1 194 ? -1.810 -10.739 -13.157 1.00 92.56 194 ASP A C 1
ATOM 1515 O O . ASP A 1 194 ? -2.367 -11.290 -12.210 1.00 92.56 194 ASP A O 1
ATOM 1519 N N . VAL A 1 195 ? -1.048 -11.419 -14.001 1.00 91.81 195 VAL A N 1
ATOM 1520 C CA . VAL A 1 195 ? -0.781 -12.865 -13.939 1.00 91.81 195 VAL A CA 1
ATOM 1521 C C . VAL A 1 195 ? 0.072 -13.286 -12.738 1.00 91.81 195 VAL A C 1
ATOM 1523 O O . VAL A 1 195 ? 0.330 -14.470 -12.537 1.00 91.81 195 VAL A O 1
ATOM 1526 N N . ASP A 1 196 ? 0.530 -12.337 -11.930 1.00 87.31 196 ASP A N 1
ATOM 1527 C CA . ASP A 1 196 ? 1.195 -12.594 -10.656 1.00 87.31 196 ASP A CA 1
ATOM 1528 C C . ASP A 1 196 ? 0.317 -12.287 -9.433 1.00 87.31 196 ASP A C 1
ATOM 1530 O O . ASP A 1 196 ? 0.801 -12.220 -8.302 1.00 87.31 196 ASP A O 1
ATOM 1534 N N . MET A 1 197 ? -0.984 -12.138 -9.652 1.00 89.62 197 MET A N 1
ATOM 1535 C CA . MET A 1 197 ? -1.970 -12.050 -8.587 1.00 89.62 197 MET A CA 1
ATOM 1536 C C . MET A 1 197 ? -2.421 -13.451 -8.165 1.00 89.62 197 MET A C 1
ATOM 1538 O O . MET A 1 197 ? -2.520 -14.370 -8.977 1.00 89.62 197 MET A O 1
ATOM 1542 N N . TRP A 1 198 ? -2.745 -13.621 -6.888 1.00 90.75 198 TRP A N 1
ATOM 1543 C CA . TRP A 1 198 ? -3.625 -14.691 -6.430 1.00 90.75 198 TRP A CA 1
ATOM 1544 C C . TRP A 1 198 ? -5.027 -14.143 -6.262 1.00 90.75 198 TRP A C 1
ATOM 1546 O O . TRP A 1 198 ? -5.204 -13.030 -5.772 1.00 90.75 198 TRP A O 1
ATOM 1556 N N . LEU A 1 199 ? -6.015 -14.954 -6.620 1.00 93.19 199 LEU A N 1
ATOM 1557 C CA . LEU A 1 199 ? -7.425 -14.622 -6.514 1.00 93.19 199 LEU A CA 1
ATOM 1558 C C . LEU A 1 199 ? -8.153 -15.479 -5.474 1.00 93.19 199 LEU A C 1
ATOM 1560 O O . LEU A 1 199 ? -8.131 -16.708 -5.542 1.00 93.19 199 LEU A O 1
ATOM 1564 N N . GLY A 1 200 ? -8.822 -14.815 -4.533 1.00 93.06 200 GLY A N 1
ATOM 1565 C CA . GLY A 1 200 ? -9.912 -15.381 -3.740 1.00 93.06 200 GLY A CA 1
ATOM 1566 C C . GLY A 1 200 ? -11.242 -15.260 -4.493 1.00 93.06 200 GLY A C 1
ATOM 1567 O O . GLY A 1 200 ? -11.258 -15.101 -5.713 1.00 93.06 200 GLY A O 1
ATOM 1568 N N . ASP A 1 201 ? -12.370 -15.309 -3.785 1.00 92.50 201 ASP A N 1
ATOM 1569 C CA . ASP A 1 201 ? -13.703 -15.115 -4.374 1.00 92.50 201 ASP A CA 1
ATOM 1570 C C . ASP A 1 201 ? -13.946 -13.630 -4.699 1.00 92.50 201 ASP A C 1
ATOM 1572 O O . ASP A 1 201 ? -14.524 -12.877 -3.908 1.00 92.50 201 ASP A O 1
ATOM 1576 N N . VAL A 1 202 ? -13.523 -13.207 -5.891 1.00 91.56 202 VAL A N 1
ATOM 1577 C CA . VAL A 1 202 ? -13.682 -11.831 -6.375 1.00 91.56 202 VAL A CA 1
ATOM 1578 C C . VAL A 1 202 ? -15.136 -11.481 -6.698 1.00 91.56 202 VAL A C 1
ATOM 1580 O O . VAL A 1 202 ? -15.428 -10.336 -7.006 1.00 91.56 202 VAL A O 1
ATOM 1583 N N . THR A 1 203 ? -16.105 -12.393 -6.592 1.00 87.50 203 THR A N 1
ATOM 1584 C CA . THR A 1 203 ? -17.522 -11.986 -6.700 1.00 87.50 203 THR A CA 1
ATOM 1585 C C . THR A 1 203 ? -18.008 -11.274 -5.449 1.00 87.50 203 THR A C 1
ATOM 1587 O O . THR A 1 203 ? -18.904 -10.432 -5.528 1.00 87.50 203 THR A O 1
ATOM 1590 N N . LYS A 1 204 ? -17.385 -11.552 -4.293 1.00 87.31 204 LYS A N 1
ATOM 1591 C CA . LYS A 1 204 ? -17.603 -10.775 -3.065 1.00 87.31 204 LYS A CA 1
ATOM 1592 C C . LYS A 1 204 ? -17.277 -9.309 -3.300 1.00 87.31 204 LYS A C 1
ATOM 1594 O O . LYS A 1 204 ? -17.935 -8.445 -2.736 1.00 87.31 204 LYS A O 1
ATOM 1599 N N . PHE A 1 205 ? -16.325 -9.053 -4.193 1.00 79.69 205 PHE A N 1
ATOM 1600 C CA . PHE A 1 205 ? -15.923 -7.718 -4.560 1.00 79.69 205 PHE A CA 1
ATOM 1601 C C . PHE A 1 205 ? -17.066 -6.923 -5.229 1.00 79.69 205 PHE A C 1
ATOM 1603 O O . PHE A 1 205 ? -17.347 -5.802 -4.821 1.00 79.69 205 PHE A O 1
ATOM 1610 N N . LEU A 1 206 ? -17.818 -7.528 -6.156 1.00 80.50 206 LEU A N 1
ATOM 1611 C CA . LEU A 1 206 ? -18.969 -6.876 -6.806 1.00 80.50 206 LEU A CA 1
ATOM 1612 C C . LEU A 1 206 ? -20.109 -6.545 -5.832 1.00 80.50 206 LEU A C 1
ATOM 1614 O O . LEU A 1 206 ? -20.813 -5.559 -6.012 1.00 80.50 206 LEU A O 1
ATOM 1618 N N . ARG A 1 207 ? -20.296 -7.357 -4.785 1.00 81.25 207 ARG A N 1
ATOM 1619 C CA . ARG A 1 207 ? -21.367 -7.158 -3.788 1.00 81.25 207 ARG A CA 1
ATOM 1620 C C . ARG A 1 207 ? -21.122 -5.970 -2.864 1.00 81.25 207 ARG A C 1
ATOM 1622 O O . ARG A 1 207 ? -22.054 -5.513 -2.216 1.00 81.25 207 ARG A O 1
ATOM 1629 N N . LEU A 1 208 ? -19.873 -5.525 -2.767 1.00 72.94 208 LEU A N 1
ATOM 1630 C CA . LEU A 1 208 ? -19.469 -4.397 -1.933 1.00 72.94 208 LEU A CA 1
ATOM 1631 C C . LEU A 1 208 ? -19.610 -3.051 -2.656 1.00 72.94 208 LEU A C 1
ATOM 1633 O O . LEU A 1 208 ? -19.291 -2.019 -2.075 1.00 72.94 208 LEU A O 1
ATOM 1637 N N . GLN A 1 209 ? -20.040 -3.057 -3.917 1.00 71.06 209 GLN A N 1
ATOM 1638 C CA . GLN A 1 209 ? -20.074 -1.865 -4.751 1.00 71.06 209 GLN A CA 1
ATOM 1639 C C . GLN A 1 209 ? -21.405 -1.128 -4.650 1.00 71.06 209 GLN A C 1
ATOM 1641 O O . GLN A 1 209 ? -22.469 -1.735 -4.530 1.00 71.06 209 GLN A O 1
ATOM 1646 N N . ASP A 1 210 ? -21.335 0.194 -4.803 1.00 78.56 210 ASP A N 1
ATOM 1647 C CA . ASP A 1 210 ? -22.507 0.992 -5.136 1.00 78.56 210 ASP A CA 1
ATOM 1648 C C . ASP A 1 210 ? -23.019 0.580 -6.528 1.00 78.56 210 ASP A C 1
ATOM 1650 O O . ASP A 1 210 ? -22.260 0.567 -7.507 1.00 78.56 210 ASP A O 1
ATOM 1654 N N . ALA A 1 211 ? -24.310 0.244 -6.596 1.00 82.69 211 ALA A N 1
ATOM 1655 C CA . ALA A 1 211 ? -24.995 -0.263 -7.781 1.00 82.69 211 ALA A CA 1
ATOM 1656 C C . ALA A 1 211 ? -24.900 0.660 -9.006 1.00 82.69 211 ALA A C 1
ATOM 1658 O O . ALA A 1 211 ? -25.082 0.176 -10.122 1.00 82.69 211 ALA A O 1
ATOM 1659 N N . ASP A 1 212 ? -24.569 1.939 -8.829 1.00 89.06 212 ASP A N 1
ATOM 1660 C CA . ASP A 1 212 ? -24.439 2.915 -9.914 1.00 89.06 212 ASP A CA 1
ATOM 1661 C C . ASP A 1 212 ? -22.987 3.169 -10.346 1.00 89.06 212 ASP A C 1
ATOM 1663 O O . ASP A 1 212 ? -22.738 3.980 -11.240 1.00 89.06 212 ASP A O 1
ATOM 1667 N N . SER A 1 213 ? -22.006 2.517 -9.720 1.00 91.81 213 SER A N 1
ATOM 1668 C CA . SER A 1 213 ? -20.594 2.732 -10.050 1.00 91.81 213 SER A CA 1
ATOM 1669 C C . SER A 1 213 ? -20.246 2.166 -11.422 1.00 91.81 213 SER A C 1
ATOM 1671 O O . SER A 1 213 ? -20.727 1.104 -11.808 1.00 91.81 213 SER A O 1
ATOM 1673 N N . ASP A 1 214 ? -19.384 2.862 -12.154 1.00 94.75 214 ASP A N 1
ATOM 1674 C CA . ASP A 1 214 ? -18.876 2.495 -13.476 1.00 94.75 214 ASP A CA 1
ATOM 1675 C C . ASP A 1 214 ? -17.445 1.959 -13.450 1.00 94.75 214 ASP A C 1
ATOM 1677 O O . ASP A 1 214 ? -17.027 1.241 -14.357 1.00 94.75 214 ASP A O 1
ATOM 1681 N N . PHE A 1 215 ? -16.673 2.335 -12.436 1.00 92.94 215 PHE A N 1
ATOM 1682 C CA . PHE A 1 215 ? -15.285 1.931 -12.288 1.00 92.94 215 PHE A CA 1
ATOM 1683 C C . PHE A 1 215 ? -14.971 1.625 -10.833 1.00 92.94 215 PHE A C 1
ATOM 1685 O O . PHE A 1 215 ? -15.416 2.330 -9.921 1.00 92.94 215 PHE A O 1
ATOM 1692 N N . TRP A 1 216 ? -14.136 0.612 -10.643 1.00 87.38 216 TRP A N 1
ATOM 1693 C CA . TRP A 1 216 ? -13.580 0.268 -9.356 1.00 87.38 216 TRP A CA 1
ATOM 1694 C C . TRP A 1 216 ? -12.120 -0.184 -9.446 1.00 87.38 216 TRP A C 1
ATOM 1696 O O . TRP A 1 216 ? -11.738 -0.965 -10.318 1.00 87.38 216 TRP A O 1
ATOM 1706 N N . SER A 1 217 ? -11.325 0.259 -8.473 1.00 85.12 217 SER A N 1
ATOM 1707 C CA . SER A 1 217 ? -9.958 -0.196 -8.223 1.00 85.12 217 SER A CA 1
ATOM 1708 C C . SER A 1 217 ? -9.792 -0.448 -6.719 1.00 85.12 217 SER A C 1
ATOM 1710 O O . SER A 1 217 ? -10.244 0.385 -5.930 1.00 85.12 217 SER A O 1
ATOM 1712 N N . PRO A 1 218 ? -9.131 -1.546 -6.308 1.00 69.75 218 PRO A N 1
ATOM 1713 C CA . PRO A 1 218 ? -8.970 -1.914 -4.902 1.00 69.75 218 PRO A CA 1
ATOM 1714 C C . PRO A 1 218 ? -8.187 -0.913 -4.098 1.00 69.75 218 PRO A C 1
ATOM 1716 O O . PRO A 1 218 ? -8.344 -0.812 -2.883 1.00 69.75 218 PRO A O 1
ATOM 1719 N N . VAL A 1 219 ? -7.341 -0.173 -4.788 1.00 63.72 219 VAL A N 1
ATOM 1720 C CA . VAL A 1 219 ? -6.521 0.817 -4.155 1.00 63.72 219 VAL A CA 1
ATOM 1721 C C . VAL A 1 219 ? -6.601 2.062 -5.013 1.00 63.72 219 VAL A C 1
ATOM 1723 O O . VAL A 1 219 ? -6.266 2.064 -6.201 1.00 63.72 219 VAL A O 1
ATOM 1726 N N . LEU A 1 220 ? -7.160 3.092 -4.392 1.00 59.81 220 LEU A N 1
ATOM 1727 C CA . LEU A 1 220 ? -7.100 4.465 -4.838 1.00 59.81 220 LEU A CA 1
ATOM 1728 C C . LEU A 1 220 ? -6.187 5.173 -3.847 1.00 59.81 220 LEU A C 1
ATOM 1730 O O . LEU A 1 220 ? -6.664 5.693 -2.842 1.00 59.81 220 LEU A O 1
ATOM 1734 N N . TYR A 1 221 ? -4.872 5.134 -4.075 1.00 60.84 221 TYR A N 1
ATOM 1735 C CA . TYR A 1 221 ? -3.953 5.864 -3.199 1.00 60.84 221 TYR A CA 1
ATOM 1736 C C . TYR A 1 221 ? -4.340 7.330 -3.179 1.00 60.84 221 TYR A C 1
ATOM 1738 O O . TYR A 1 221 ? -4.539 7.890 -4.253 1.00 60.84 221 TYR A O 1
ATOM 1746 N N . LEU A 1 222 ? -4.389 7.929 -1.987 1.00 53.72 222 LEU A N 1
ATOM 1747 C CA . LEU A 1 222 ? -4.423 9.374 -1.804 1.00 53.72 222 LEU A CA 1
ATOM 1748 C C . LEU A 1 222 ? -2.993 9.909 -1.881 1.00 53.72 222 LEU A C 1
ATOM 1750 O O . LEU A 1 222 ? -2.314 10.027 -0.867 1.00 53.72 222 LEU A O 1
ATOM 1754 N N . HIS A 1 223 ? -2.523 10.235 -3.082 1.00 57.81 223 HIS A N 1
ATOM 1755 C CA . HIS A 1 223 ? -1.305 11.035 -3.222 1.00 57.81 223 HIS A CA 1
ATOM 1756 C C . HIS A 1 223 ? -1.717 12.497 -3.418 1.00 57.81 223 HIS A C 1
ATOM 1758 O O . HIS A 1 223 ? -2.439 12.815 -4.366 1.00 57.81 223 HIS A O 1
ATOM 1764 N N . ASP A 1 224 ? -1.341 13.378 -2.488 1.00 61.09 224 ASP A N 1
ATOM 1765 C CA . ASP A 1 224 ? -1.817 14.771 -2.411 1.00 61.09 224 ASP A CA 1
ATOM 1766 C C . ASP A 1 224 ? -3.359 14.903 -2.391 1.00 61.09 224 ASP A C 1
ATOM 1768 O O . ASP A 1 224 ? -3.930 15.778 -3.050 1.00 61.09 224 ASP A O 1
ATOM 1772 N N . GLY A 1 225 ? -4.059 13.985 -1.710 1.00 65.44 225 GLY A N 1
ATOM 1773 C CA . GLY A 1 225 ? -5.530 13.967 -1.646 1.00 65.44 225 GLY A CA 1
ATOM 1774 C C . GLY A 1 225 ? -6.231 13.522 -2.939 1.00 65.44 225 GLY A C 1
ATOM 1775 O O . GLY A 1 225 ? -7.444 13.673 -3.070 1.00 65.44 225 GLY A O 1
ATOM 1776 N N . ARG A 1 226 ? -5.497 12.980 -3.920 1.00 66.75 226 ARG A N 1
ATOM 1777 C CA . ARG A 1 226 ? -6.055 12.495 -5.195 1.00 66.75 226 ARG A CA 1
ATOM 1778 C C . ARG A 1 226 ? -6.133 10.987 -5.203 1.00 66.75 226 ARG A C 1
ATOM 1780 O O . ARG A 1 226 ? -5.157 10.363 -4.837 1.00 66.75 226 ARG A O 1
ATOM 1787 N N . LYS A 1 227 ? -7.231 10.437 -5.716 1.00 68.88 227 LYS A N 1
ATOM 1788 C CA . LYS A 1 227 ? -7.471 9.000 -5.897 1.00 68.88 227 LYS A CA 1
ATOM 1789 C C . LYS A 1 227 ? -6.793 8.498 -7.181 1.00 68.88 227 LYS A C 1
ATOM 1791 O O . LYS A 1 227 ? -7.063 9.041 -8.252 1.00 68.88 227 LYS A O 1
ATOM 1796 N N . ILE A 1 228 ? -5.920 7.492 -7.081 1.00 71.75 228 ILE A N 1
ATOM 1797 C CA . ILE A 1 228 ? -5.110 6.964 -8.203 1.00 71.75 228 ILE A CA 1
ATOM 1798 C C . ILE A 1 228 ? -5.320 5.454 -8.366 1.00 71.75 228 ILE A C 1
ATOM 1800 O O . ILE A 1 228 ? -5.141 4.726 -7.399 1.00 71.75 228 ILE A O 1
ATOM 1804 N N . SER A 1 229 ? -5.652 4.971 -9.569 1.00 76.81 229 SER A N 1
ATOM 1805 C CA . SER A 1 229 ? -5.746 3.530 -9.857 1.00 76.81 229 SER A CA 1
ATOM 1806 C C . SER A 1 229 ? -4.365 2.878 -9.802 1.00 76.81 229 SER A C 1
ATOM 1808 O O . SER A 1 229 ? -3.384 3.454 -10.274 1.00 76.81 229 SER A O 1
ATOM 1810 N N . LEU A 1 230 ? -4.289 1.690 -9.200 1.00 68.19 230 LEU A N 1
ATOM 1811 C CA . LEU A 1 230 ? -3.014 1.085 -8.832 1.00 68.19 230 LEU A CA 1
ATOM 1812 C C . LEU A 1 230 ? -2.474 0.023 -9.783 1.00 68.19 230 LEU A C 1
ATOM 1814 O O . LEU A 1 230 ? -1.371 -0.438 -9.527 1.00 68.19 230 LEU A O 1
ATOM 1818 N N . GLY A 1 231 ? -3.193 -0.332 -10.855 1.00 72.38 231 GLY A N 1
ATOM 1819 C CA . GLY A 1 231 ? -2.650 -1.145 -11.956 1.00 72.38 231 GLY A CA 1
ATOM 1820 C C . GLY A 1 231 ? -3.005 -2.632 -11.976 1.00 72.38 231 GLY A C 1
ATOM 1821 O O . GLY A 1 231 ? -3.584 -3.070 -12.969 1.00 72.38 231 GLY A O 1
ATOM 1822 N N . PRO A 1 232 ? -2.731 -3.445 -10.932 1.00 86.19 232 PRO A N 1
ATOM 1823 C CA . PRO A 1 232 ? -2.705 -4.897 -11.084 1.00 86.19 232 PRO A CA 1
ATOM 1824 C C . PRO A 1 232 ? -4.085 -5.551 -11.026 1.00 86.19 232 PRO A C 1
ATOM 1826 O O . PRO A 1 232 ? -4.213 -6.733 -11.334 1.00 86.19 232 PRO A O 1
ATOM 1829 N N . PHE A 1 233 ? -5.116 -4.817 -10.601 1.00 90.38 233 PHE A N 1
ATOM 1830 C CA . PHE A 1 233 ? -6.505 -5.262 -10.638 1.00 90.38 233 PHE A CA 1
ATOM 1831 C C . PHE A 1 233 ? -7.439 -4.060 -10.746 1.00 90.38 233 PHE A C 1
ATOM 1833 O O . PHE A 1 233 ? -7.305 -3.092 -9.999 1.00 90.38 233 PHE A O 1
ATOM 1840 N N . SER A 1 234 ? -8.415 -4.113 -11.645 1.00 91.94 234 SER A N 1
ATOM 1841 C CA . SER A 1 234 ? -9.516 -3.145 -11.700 1.00 91.94 234 SER A CA 1
ATOM 1842 C C . SER A 1 234 ? -10.742 -3.781 -12.338 1.00 91.94 234 SER A C 1
ATOM 1844 O O . SER A 1 234 ? -10.617 -4.709 -13.136 1.00 91.94 234 SER A O 1
ATOM 1846 N N . ALA A 1 235 ? -11.920 -3.264 -12.001 1.00 93.31 235 ALA A N 1
ATOM 1847 C CA . ALA A 1 235 ? -13.197 -3.665 -12.572 1.00 93.31 235 ALA A CA 1
ATOM 1848 C C . ALA A 1 235 ? -13.911 -2.447 -13.169 1.00 93.31 235 ALA A C 1
ATOM 1850 O O . ALA A 1 235 ? -13.892 -1.346 -12.624 1.00 93.31 235 ALA A O 1
ATOM 1851 N N . VAL A 1 236 ? -14.548 -2.657 -14.307 1.00 95.19 236 VAL A N 1
ATOM 1852 C CA . VAL A 1 236 ? -15.169 -1.647 -15.150 1.00 95.19 236 VAL A CA 1
ATOM 1853 C C . VAL A 1 236 ? -16.542 -2.146 -15.561 1.00 95.19 236 VAL A C 1
ATOM 1855 O O . VAL A 1 236 ? -16.699 -3.274 -16.037 1.00 95.19 236 VAL A O 1
ATOM 1858 N N . ARG A 1 237 ? -17.559 -1.308 -15.387 1.00 96.12 237 ARG A N 1
ATOM 1859 C CA . ARG A 1 237 ? -18.908 -1.646 -15.816 1.00 96.12 237 ARG A CA 1
ATOM 1860 C C . ARG A 1 237 ? -18.928 -1.751 -17.333 1.00 96.12 237 ARG A C 1
ATOM 1862 O O . ARG A 1 237 ? -18.454 -0.863 -18.044 1.00 96.12 237 ARG A O 1
ATOM 1869 N N . ASN A 1 238 ? -19.520 -2.823 -17.838 1.00 97.25 238 ASN A N 1
ATOM 1870 C CA . ASN A 1 238 ? -19.603 -3.104 -19.261 1.00 97.25 238 ASN A CA 1
ATOM 1871 C C . ASN A 1 238 ? -20.719 -2.292 -19.934 1.00 97.25 238 ASN A C 1
ATOM 1873 O O . ASN A 1 238 ? -21.732 -2.821 -20.386 1.00 97.25 238 ASN A O 1
ATOM 1877 N N . VAL A 1 239 ? -20.538 -0.975 -19.978 1.00 96.19 239 VAL A N 1
ATOM 1878 C CA . VAL A 1 239 ? -21.469 -0.029 -20.597 1.00 96.19 239 VAL A CA 1
ATOM 1879 C C . VAL A 1 239 ? -20.771 0.763 -21.702 1.00 96.19 239 VAL A C 1
ATOM 1881 O O . VAL A 1 239 ? -19.573 1.043 -21.596 1.00 96.19 239 VAL A O 1
ATOM 1884 N N . PRO A 1 240 ? -21.496 1.199 -22.754 1.00 96.44 240 PRO A N 1
ATOM 1885 C CA . PRO A 1 240 ? -20.898 1.916 -23.878 1.00 96.44 240 PRO A CA 1
ATOM 1886 C C . PRO A 1 240 ? -20.060 3.132 -23.477 1.00 96.44 240 PRO A C 1
ATOM 1888 O O . PRO A 1 240 ? -19.035 3.384 -24.111 1.00 96.44 240 PRO A O 1
ATOM 1891 N N . ARG A 1 241 ? -20.460 3.861 -22.423 1.00 96.00 241 ARG A N 1
ATOM 1892 C CA . ARG A 1 241 ? -19.724 5.032 -21.919 1.00 96.00 241 ARG A CA 1
ATOM 1893 C C . ARG A 1 241 ? -18.331 4.683 -21.393 1.00 96.00 241 ARG A C 1
ATOM 1895 O O . ARG A 1 241 ? -17.396 5.416 -21.697 1.00 96.00 241 ARG A O 1
ATOM 1902 N N . MET A 1 242 ? -18.185 3.553 -20.696 1.00 96.94 242 MET A N 1
ATOM 1903 C CA . MET A 1 242 ? -16.895 3.074 -20.192 1.00 96.94 242 MET A CA 1
ATOM 1904 C C . MET A 1 242 ? -16.071 2.431 -21.302 1.00 96.94 242 MET A C 1
ATOM 1906 O O . MET A 1 242 ? -14.914 2.792 -21.500 1.00 96.94 242 MET A O 1
ATOM 1910 N N . ASN A 1 243 ? -16.683 1.559 -22.108 1.00 97.25 243 ASN A N 1
ATOM 1911 C CA . ASN A 1 243 ? -15.986 0.850 -23.189 1.00 97.25 243 ASN A CA 1
ATOM 1912 C C . ASN A 1 243 ? -15.444 1.803 -24.266 1.00 97.25 243 ASN A C 1
ATOM 1914 O O . ASN A 1 243 ? -14.456 1.501 -24.930 1.00 97.25 243 ASN A O 1
ATOM 1918 N N . ASN A 1 244 ? -16.081 2.965 -24.445 1.00 96.88 244 ASN A N 1
ATOM 1919 C CA . ASN A 1 244 ? -15.638 3.999 -25.379 1.00 96.88 244 ASN A CA 1
ATOM 1920 C C . ASN A 1 244 ? -15.004 5.214 -24.689 1.00 96.88 244 ASN A C 1
ATOM 1922 O O . ASN A 1 244 ? -14.740 6.198 -25.381 1.00 96.88 244 ASN A O 1
ATOM 1926 N N . LEU A 1 245 ? -14.742 5.174 -23.376 1.00 97.12 245 LEU A N 1
ATOM 1927 C CA . LEU A 1 245 ? -14.263 6.333 -22.615 1.00 97.12 245 LEU A CA 1
ATOM 1928 C C . LEU A 1 245 ? -13.022 6.951 -23.266 1.00 97.12 245 LEU A C 1
ATOM 1930 O O . LEU A 1 245 ? -13.016 8.124 -23.618 1.00 97.12 245 LEU A O 1
ATOM 1934 N N . LEU A 1 246 ? -12.017 6.132 -23.571 1.00 97.06 246 LEU A N 1
ATOM 1935 C CA . LEU A 1 246 ? -10.759 6.588 -24.170 1.00 97.06 246 LEU A CA 1
ATOM 1936 C C . LEU A 1 246 ? -10.887 7.097 -25.614 1.00 97.06 246 LEU A C 1
ATOM 1938 O O . LEU A 1 246 ? -10.005 7.802 -26.100 1.00 97.06 246 LEU A O 1
ATOM 1942 N N . LYS A 1 247 ? -11.996 6.798 -26.301 1.00 96.12 247 LYS A N 1
ATOM 1943 C CA . LYS A 1 247 ? -12.295 7.327 -27.641 1.00 96.12 247 LYS A CA 1
ATOM 1944 C C . LYS A 1 247 ? -12.964 8.695 -27.611 1.00 96.12 247 LYS A C 1
ATOM 1946 O O . LYS A 1 247 ? -13.030 9.334 -28.663 1.00 96.12 247 LYS A O 1
ATOM 1951 N N . GLN A 1 248 ? -13.479 9.128 -26.461 1.00 96.69 248 GLN A N 1
ATOM 1952 C CA . GLN A 1 248 ? -14.156 10.414 -26.353 1.00 96.69 248 GLN A CA 1
ATOM 1953 C C . GLN A 1 248 ? -13.196 11.556 -26.725 1.00 96.69 248 GLN A C 1
ATOM 1955 O O . GLN A 1 248 ? -12.005 11.472 -26.407 1.00 96.69 248 GLN A O 1
ATOM 1960 N N . PRO A 1 249 ? -13.682 12.638 -27.366 1.00 96.19 249 PRO A N 1
ATOM 1961 C CA . PRO A 1 249 ? -12.833 13.746 -27.809 1.00 96.19 249 PRO A CA 1
ATOM 1962 C C . PRO A 1 249 ? -11.908 14.306 -26.719 1.00 96.19 249 PRO A C 1
ATOM 1964 O O . PRO A 1 249 ? -10.760 14.626 -27.013 1.00 96.19 249 PRO A O 1
ATOM 1967 N N . ALA A 1 250 ? -12.376 14.342 -25.465 1.00 95.56 250 ALA A N 1
ATOM 1968 C CA . ALA A 1 250 ? -11.613 14.823 -24.313 1.00 95.56 250 ALA A CA 1
ATOM 1969 C C . ALA A 1 250 ? -10.349 13.994 -24.000 1.00 95.56 250 ALA A C 1
ATOM 1971 O O . ALA A 1 250 ? -9.370 14.545 -23.509 1.00 95.56 250 ALA A O 1
ATOM 1972 N N . TYR A 1 251 ? -10.343 12.689 -24.303 1.00 95.81 251 TYR A N 1
ATOM 1973 C CA . TYR A 1 251 ? -9.267 11.759 -23.912 1.00 95.81 251 TYR A CA 1
ATOM 1974 C C . TYR A 1 251 ? -8.541 11.123 -25.105 1.00 95.81 251 TYR A C 1
ATOM 1976 O O . TYR A 1 251 ? -7.472 10.520 -24.957 1.00 95.81 251 TYR A O 1
ATOM 1984 N N . ARG A 1 252 ? -9.100 11.268 -26.312 1.00 94.81 252 ARG A N 1
ATOM 1985 C CA . ARG A 1 252 ? -8.589 10.655 -27.543 1.00 94.81 252 ARG A CA 1
ATOM 1986 C C . ARG A 1 252 ? -7.156 11.080 -27.859 1.00 94.81 252 ARG A C 1
ATOM 1988 O O . ARG A 1 252 ? -6.343 10.232 -28.218 1.00 94.81 252 ARG A O 1
ATOM 1995 N N . SER A 1 253 ? -6.837 12.370 -27.736 1.00 91.94 253 SER A N 1
ATOM 1996 C CA . SER A 1 253 ? -5.499 12.906 -28.041 1.00 91.94 253 SER A CA 1
ATOM 1997 C C . SER A 1 253 ? -4.426 12.327 -27.120 1.00 91.94 253 SER A C 1
ATOM 1999 O O . SER A 1 253 ? -3.356 11.932 -27.583 1.00 91.94 253 SER A O 1
ATOM 2001 N N . MET A 1 254 ? -4.734 12.209 -25.831 1.00 92.56 254 MET A N 1
ATOM 2002 C CA . MET A 1 254 ? -3.857 11.609 -24.831 1.00 92.56 254 MET A CA 1
ATOM 2003 C C . MET A 1 254 ? -3.651 10.116 -25.086 1.00 92.56 254 MET A C 1
ATOM 2005 O O . MET A 1 254 ? -2.511 9.661 -25.118 1.00 92.56 254 MET A O 1
ATOM 2009 N N . THR A 1 255 ? -4.729 9.375 -25.354 1.00 93.31 255 THR A N 1
ATOM 2010 C CA . THR A 1 255 ? -4.650 7.943 -25.686 1.00 93.31 255 THR A CA 1
ATOM 2011 C C . THR A 1 255 ? -3.781 7.720 -26.923 1.00 93.31 255 THR A C 1
ATOM 2013 O O . THR A 1 255 ? -2.892 6.875 -26.921 1.00 93.31 255 THR A O 1
ATOM 2016 N N . LYS A 1 256 ? -3.971 8.534 -27.968 1.00 92.81 256 LYS A N 1
ATOM 2017 C CA . LYS A 1 256 ? -3.142 8.494 -29.178 1.00 92.81 256 LYS A CA 1
ATOM 2018 C C . LYS A 1 256 ? -1.674 8.799 -28.876 1.00 92.81 256 LYS A C 1
ATOM 2020 O O . LYS A 1 256 ? -0.802 8.068 -29.328 1.00 92.81 256 LYS A O 1
ATOM 2025 N N . THR A 1 257 ? -1.412 9.831 -28.076 1.00 90.06 257 THR A N 1
ATOM 2026 C CA . THR A 1 257 ? -0.051 10.205 -27.663 1.00 90.06 257 THR A CA 1
ATOM 2027 C C . THR A 1 257 ? 0.643 9.052 -26.935 1.00 90.06 257 THR A C 1
ATOM 2029 O O . THR A 1 257 ? 1.781 8.731 -27.261 1.00 90.06 257 THR A O 1
ATOM 2032 N N . MET A 1 258 ? -0.048 8.386 -26.006 1.00 91.69 258 MET A N 1
ATOM 2033 C CA . MET A 1 258 ? 0.464 7.209 -25.298 1.00 91.69 258 MET A CA 1
ATOM 2034 C C . MET A 1 258 ? 0.807 6.063 -26.270 1.00 91.69 258 MET A C 1
ATOM 2036 O O . MET A 1 258 ? 1.913 5.520 -26.230 1.00 91.69 258 MET A O 1
ATOM 2040 N N . LEU A 1 259 ? -0.088 5.761 -27.216 1.00 91.75 259 LEU A N 1
ATOM 2041 C CA . LEU A 1 259 ? 0.117 4.704 -28.216 1.00 91.75 259 LEU A CA 1
ATOM 2042 C C . LEU A 1 259 ? 1.247 5.019 -29.220 1.00 91.75 259 LEU A C 1
ATOM 2044 O O . LEU A 1 259 ? 1.842 4.113 -29.810 1.00 91.75 259 LEU A O 1
ATOM 2048 N N . GLU A 1 260 ? 1.543 6.298 -29.450 1.00 90.00 260 GLU A N 1
ATOM 2049 C CA . GLU A 1 260 ? 2.602 6.751 -30.360 1.00 90.00 260 GLU A CA 1
ATOM 2050 C C . GLU A 1 260 ? 3.991 6.793 -29.711 1.00 90.00 260 GLU A C 1
ATOM 2052 O O . GLU A 1 260 ? 5.001 6.751 -30.421 1.00 90.00 260 GLU A O 1
ATOM 2057 N N . GLN A 1 261 ? 4.072 6.847 -28.382 1.00 87.12 261 GLN A N 1
ATOM 2058 C CA . GLN A 1 261 ? 5.348 6.814 -27.674 1.00 87.12 261 GLN A CA 1
ATOM 2059 C C . GLN A 1 261 ? 6.016 5.443 -27.822 1.00 87.12 261 GLN A C 1
ATOM 2061 O O . GLN A 1 261 ? 5.343 4.431 -27.988 1.00 87.12 261 GLN A O 1
ATOM 2066 N N . GLN A 1 262 ? 7.351 5.396 -27.753 1.00 84.31 262 GLN A N 1
ATOM 2067 C CA . GLN A 1 262 ? 8.143 4.148 -27.717 1.00 84.31 262 GLN A CA 1
ATOM 2068 C C . GLN A 1 262 ? 8.569 3.748 -26.299 1.00 84.31 262 GLN A C 1
ATOM 2070 O O . GLN A 1 262 ? 8.952 2.606 -26.058 1.00 84.31 262 GLN A O 1
ATOM 2075 N N . VAL A 1 263 ? 8.503 4.695 -25.365 1.00 83.44 263 VAL A N 1
ATOM 2076 C CA . VAL A 1 263 ? 8.783 4.485 -23.943 1.00 83.44 263 VAL A CA 1
ATOM 2077 C C . VAL A 1 263 ? 7.522 4.037 -23.223 1.00 83.44 263 VAL A C 1
ATOM 2079 O O . VAL A 1 263 ? 6.424 4.416 -23.624 1.00 83.44 263 VAL A O 1
ATOM 2082 N N . LEU A 1 264 ? 7.685 3.195 -22.209 1.00 84.00 264 LEU A N 1
ATOM 2083 C CA . LEU A 1 264 ? 6.595 2.789 -21.333 1.00 84.00 264 LEU A CA 1
ATOM 2084 C C . LEU A 1 264 ? 6.102 3.998 -20.546 1.00 84.00 264 LEU A C 1
ATOM 2086 O O . LEU A 1 264 ? 6.897 4.847 -20.130 1.00 84.00 264 LEU A O 1
ATOM 2090 N N . VAL A 1 265 ? 4.788 4.074 -20.366 1.00 85.31 265 VAL A N 1
ATOM 2091 C CA . VAL A 1 265 ? 4.188 5.102 -19.517 1.00 85.31 265 VAL A CA 1
ATOM 2092 C C . VAL A 1 265 ? 3.318 4.553 -18.406 1.00 85.31 265 VAL A C 1
ATOM 2094 O O . VAL A 1 265 ? 2.801 5.369 -17.668 1.00 85.31 265 VAL A O 1
ATOM 2097 N N . ASN A 1 266 ? 3.155 3.239 -18.232 1.00 87.44 266 ASN A N 1
ATOM 2098 C CA . ASN A 1 266 ? 2.288 2.648 -17.192 1.00 87.44 266 ASN A CA 1
ATOM 2099 C C . ASN A 1 266 ? 0.913 3.341 -17.137 1.00 87.44 266 ASN A C 1
ATOM 2101 O O . ASN A 1 266 ? 0.517 3.930 -16.128 1.00 87.44 266 ASN A O 1
ATOM 2105 N N . PHE A 1 267 ? 0.248 3.384 -18.296 1.00 91.12 267 PHE A N 1
ATOM 2106 C CA . PHE A 1 267 ? -0.950 4.197 -18.506 1.00 91.12 267 PHE A CA 1
ATOM 2107 C C . PHE A 1 267 ? -2.106 3.800 -17.586 1.00 91.12 267 PHE A C 1
ATOM 2109 O O . PHE A 1 267 ? -2.834 4.676 -17.143 1.00 91.12 267 PHE A O 1
ATOM 2116 N N . ASP A 1 268 ? -2.276 2.518 -17.282 1.00 88.94 268 ASP A N 1
ATOM 2117 C CA . ASP A 1 268 ? -3.275 2.004 -16.339 1.00 88.94 268 ASP A CA 1
ATOM 2118 C C . ASP A 1 268 ? -3.061 2.435 -14.881 1.00 88.94 268 ASP A C 1
ATOM 2120 O O . ASP A 1 268 ? -3.995 2.348 -14.089 1.00 88.94 268 ASP A O 1
ATOM 2124 N N . GLU A 1 269 ? -1.872 2.935 -14.540 1.00 81.62 269 GLU A N 1
ATOM 2125 C CA . GLU A 1 269 ? -1.483 3.350 -13.191 1.00 81.62 269 GLU A CA 1
ATOM 2126 C C . GLU A 1 269 ? -1.363 4.889 -13.067 1.00 81.62 269 GLU A C 1
ATOM 2128 O O . GLU A 1 269 ? -2.254 5.666 -13.448 1.00 81.62 269 GLU A O 1
ATOM 2133 N N . TRP A 1 270 ? -0.252 5.355 -12.484 1.00 74.75 270 TRP A N 1
ATOM 2134 C CA . TRP A 1 270 ? 0.063 6.751 -12.184 1.00 74.75 270 TRP A CA 1
ATOM 2135 C C . TRP A 1 270 ? 0.910 7.444 -13.260 1.00 74.75 270 TRP A C 1
ATOM 2137 O O . TRP A 1 270 ? 1.168 8.644 -13.143 1.00 74.75 270 TRP A O 1
ATOM 2147 N N . GLY A 1 271 ? 1.335 6.727 -14.304 1.00 73.31 271 GLY A N 1
ATOM 2148 C CA . GLY A 1 271 ? 2.303 7.240 -15.269 1.00 73.31 271 GLY A CA 1
ATOM 2149 C C . GLY A 1 271 ? 3.749 6.966 -14.833 1.00 73.31 271 GLY A C 1
ATOM 2150 O O . GLY A 1 271 ? 4.197 7.548 -13.847 1.00 73.31 271 GLY A O 1
ATOM 2151 N N . GLU A 1 272 ? 4.530 6.135 -15.532 1.00 58.22 272 GLU A N 1
ATOM 2152 C CA . GLU A 1 272 ? 5.932 5.877 -15.156 1.00 58.22 272 GLU A CA 1
ATOM 2153 C C . GLU A 1 272 ? 6.711 7.212 -15.147 1.00 58.22 272 GLU A C 1
ATOM 2155 O O . GLU A 1 272 ? 6.808 7.907 -16.170 1.00 58.22 272 GLU A O 1
ATOM 2160 N N . ASN A 1 273 ? 7.258 7.590 -13.983 1.00 55.03 273 ASN A N 1
ATOM 2161 C CA . ASN A 1 273 ? 7.800 8.918 -13.629 1.00 55.03 273 ASN A CA 1
ATOM 2162 C C . ASN A 1 273 ? 6.760 9.992 -13.242 1.00 55.03 273 ASN A C 1
ATOM 2164 O O . ASN A 1 273 ? 6.822 11.132 -13.719 1.00 55.03 273 ASN A O 1
ATOM 2168 N N . TYR A 1 274 ? 5.827 9.659 -12.346 1.00 54.62 274 TYR A N 1
ATOM 2169 C CA . TYR A 1 274 ? 5.133 10.677 -11.561 1.00 54.62 274 TYR A CA 1
ATOM 2170 C C . TYR A 1 274 ? 6.167 11.487 -10.767 1.00 54.62 274 TYR A C 1
ATOM 2172 O O . TYR A 1 274 ? 6.714 11.032 -9.767 1.00 54.62 274 TYR A O 1
ATOM 2180 N N . ASP A 1 275 ? 6.467 12.683 -11.261 1.00 58.31 275 ASP A N 1
ATOM 2181 C CA . ASP A 1 275 ? 7.205 13.689 -10.516 1.00 58.31 275 ASP A CA 1
ATOM 2182 C C . ASP A 1 275 ? 6.188 14.488 -9.681 1.00 58.31 275 ASP A C 1
ATOM 2184 O O . ASP A 1 275 ? 5.383 15.234 -10.264 1.00 58.31 275 ASP A O 1
ATOM 2188 N N . PRO A 1 276 ? 6.199 14.340 -8.340 1.00 58.22 276 PRO A N 1
ATOM 2189 C CA . PRO A 1 276 ? 5.250 15.016 -7.458 1.00 58.22 276 PRO A CA 1
ATOM 2190 C C . PRO A 1 276 ? 5.334 16.540 -7.580 1.00 58.22 276 PRO A C 1
ATOM 2192 O O . PRO A 1 276 ? 4.338 17.236 -7.382 1.00 58.22 276 PRO A O 1
ATOM 2195 N N . THR A 1 277 ? 6.495 17.069 -7.979 1.00 57.41 277 THR A N 1
ATOM 2196 C CA . THR A 1 277 ? 6.720 18.511 -8.089 1.00 57.41 277 THR A CA 1
ATOM 2197 C C . THR A 1 277 ? 6.139 19.086 -9.378 1.00 57.41 277 THR A C 1
ATOM 2199 O O . THR A 1 277 ? 5.494 20.135 -9.350 1.00 57.41 277 THR A O 1
ATOM 2202 N N . THR A 1 278 ? 6.299 18.400 -10.516 1.00 63.66 278 THR A N 1
ATOM 2203 C CA . THR A 1 278 ? 5.884 18.944 -11.821 1.00 63.66 278 THR A CA 1
ATOM 2204 C C . THR A 1 278 ? 4.508 18.484 -12.281 1.00 63.66 278 THR A C 1
ATOM 2206 O O . THR A 1 278 ? 3.954 19.094 -13.198 1.00 63.66 278 THR A O 1
ATOM 2209 N N . ARG A 1 279 ? 3.937 17.423 -11.689 1.00 63.16 279 ARG A N 1
ATOM 2210 C CA . ARG A 1 279 ? 2.613 16.856 -12.039 1.00 63.16 279 ARG A CA 1
ATOM 2211 C C . ARG A 1 279 ? 2.448 16.474 -13.519 1.00 63.16 279 ARG A C 1
ATOM 2213 O O . ARG A 1 279 ? 1.344 16.155 -13.957 1.00 63.16 279 ARG A O 1
ATOM 2220 N N . ARG A 1 280 ? 3.521 16.498 -14.318 1.00 63.06 280 ARG A N 1
ATOM 2221 C CA . ARG A 1 280 ? 3.440 16.460 -15.788 1.00 63.06 280 ARG A CA 1
ATOM 2222 C C . ARG A 1 280 ? 2.911 15.142 -16.349 1.00 63.06 280 ARG A C 1
ATOM 2224 O O . ARG A 1 280 ? 2.406 15.142 -17.466 1.00 63.06 280 ARG A O 1
ATOM 2231 N N . ARG A 1 281 ? 3.025 14.039 -15.604 1.00 72.19 281 ARG A N 1
ATOM 2232 C CA . ARG A 1 281 ? 2.715 12.692 -16.115 1.00 72.19 281 ARG A CA 1
ATOM 2233 C C . ARG A 1 281 ? 1.434 12.069 -15.572 1.00 72.19 281 ARG A C 1
ATOM 2235 O O . ARG A 1 281 ? 0.871 11.226 -16.256 1.00 72.19 281 ARG A O 1
ATOM 2242 N N . PHE A 1 282 ? 0.903 12.552 -14.443 1.00 78.44 282 PHE A N 1
ATOM 2243 C CA . PHE A 1 282 ? -0.437 12.146 -13.998 1.00 78.44 282 PHE A CA 1
ATOM 2244 C C . PHE A 1 282 ? -1.486 12.504 -15.050 1.00 78.44 282 PHE A C 1
ATOM 2246 O O . PHE A 1 282 ? -2.296 11.668 -15.417 1.00 78.44 282 PHE A O 1
ATOM 2253 N N . ASN A 1 283 ? -1.393 13.702 -15.637 1.00 83.88 283 ASN A N 1
ATOM 2254 C CA . ASN A 1 283 ? -2.291 14.163 -16.702 1.00 83.88 283 ASN A CA 1
ATOM 2255 C C . ASN A 1 283 ? -2.201 13.344 -18.004 1.00 83.88 283 ASN A C 1
ATOM 2257 O O . ASN A 1 283 ? -2.856 13.692 -18.979 1.00 83.88 283 ASN A O 1
ATOM 2261 N N . GLN A 1 284 ? -1.347 12.320 -18.045 1.00 85.62 284 GLN A N 1
ATOM 2262 C CA . GLN A 1 284 ? -1.191 11.391 -19.156 1.00 85.62 284 GLN A CA 1
ATOM 2263 C C . GLN A 1 284 ? -1.591 9.958 -18.782 1.00 85.62 284 GLN A C 1
ATOM 2265 O O . GLN A 1 284 ? -1.383 9.068 -19.598 1.00 85.62 284 GLN A O 1
ATOM 2270 N N . SER A 1 285 ? -2.140 9.715 -17.586 1.00 90.62 285 SER A N 1
ATOM 2271 C CA . SER A 1 285 ? -2.529 8.383 -17.117 1.00 90.62 285 SER A CA 1
ATOM 2272 C C . SER A 1 285 ? -4.038 8.148 -17.172 1.00 90.62 285 SER A C 1
ATOM 2274 O O . SER A 1 285 ? -4.855 9.070 -17.264 1.00 90.62 285 SER A O 1
ATOM 2276 N N . PHE A 1 286 ? -4.428 6.883 -17.066 1.00 92.44 286 PHE A N 1
ATOM 2277 C CA . PHE A 1 286 ? -5.814 6.466 -16.958 1.00 92.44 286 PHE A CA 1
ATOM 2278 C C . PHE A 1 286 ? -6.446 6.944 -15.650 1.00 92.44 286 PHE A C 1
ATOM 2280 O O . PHE A 1 286 ? -7.610 7.332 -15.643 1.00 92.44 286 PHE A O 1
ATOM 2287 N N . SER A 1 287 ? -5.668 7.039 -14.567 1.00 89.62 287 SER A N 1
ATOM 2288 C CA . SER A 1 287 ? -6.129 7.650 -13.315 1.00 89.62 287 SER A CA 1
ATOM 2289 C C . SER A 1 287 ? -6.612 9.093 -13.513 1.00 89.62 287 SER A C 1
ATOM 2291 O O . SER A 1 287 ? -7.622 9.489 -12.930 1.00 89.62 287 SER A O 1
ATOM 2293 N N . TYR A 1 288 ? -5.951 9.872 -14.376 1.00 90.69 288 TYR A N 1
ATOM 2294 C CA . TYR A 1 288 ? -6.425 11.210 -14.735 1.00 90.69 288 TYR A CA 1
ATOM 2295 C C . TYR A 1 288 ? -7.700 11.178 -15.582 1.00 90.69 288 TYR A C 1
ATOM 2297 O O . TYR A 1 288 ? -8.609 11.960 -15.305 1.00 90.69 288 TYR A O 1
ATOM 2305 N N . VAL A 1 289 ? -7.808 10.258 -16.554 1.00 93.62 289 VAL A N 1
ATOM 2306 C CA . VAL A 1 289 ? -9.054 10.051 -17.326 1.00 93.62 289 VAL A CA 1
ATOM 2307 C C . VAL A 1 289 ? -10.218 9.793 -16.387 1.00 93.62 289 VAL A C 1
ATOM 2309 O O . VAL A 1 289 ? -11.239 10.465 -16.478 1.00 93.62 289 VAL A O 1
ATOM 2312 N N . LEU A 1 290 ? -10.052 8.828 -15.484 1.00 92.88 290 LEU A N 1
ATOM 2313 C CA . LEU A 1 290 ? -11.066 8.413 -14.528 1.00 92.88 290 LEU A CA 1
ATOM 2314 C C . LEU A 1 290 ? -11.479 9.581 -13.636 1.00 92.88 290 LEU A C 1
ATOM 2316 O O . LEU A 1 290 ? -12.665 9.888 -13.541 1.00 92.88 290 LEU A O 1
ATOM 2320 N N . LYS A 1 291 ? -10.505 10.281 -13.045 1.00 89.94 291 LYS A N 1
ATOM 2321 C CA . LYS A 1 291 ? -10.763 11.452 -12.207 1.00 89.94 291 LYS A CA 1
ATOM 2322 C C . LYS A 1 291 ? -11.554 12.523 -12.964 1.00 89.94 291 LYS A C 1
ATOM 2324 O O . LYS A 1 291 ? -12.608 12.937 -12.494 1.00 89.94 291 LYS A O 1
ATOM 2329 N N . HIS A 1 292 ? -11.076 12.936 -14.136 1.00 93.06 292 HIS A N 1
ATOM 2330 C CA . HIS A 1 292 ? -11.720 13.979 -14.935 1.00 93.06 292 HIS A CA 1
ATOM 2331 C C . HIS A 1 292 ? -13.125 13.554 -15.401 1.00 93.06 292 HIS A C 1
ATOM 2333 O O . HIS A 1 292 ? -14.077 14.335 -15.363 1.00 93.06 292 HIS A O 1
ATOM 2339 N N . ALA A 1 293 ? -13.289 12.289 -15.793 1.00 95.00 293 ALA A N 1
ATOM 2340 C CA . ALA A 1 293 ? -14.577 11.735 -16.186 1.00 95.00 293 ALA A CA 1
ATOM 2341 C C . ALA A 1 293 ? -15.570 11.718 -15.013 1.00 95.00 293 ALA A C 1
ATOM 2343 O O . ALA A 1 293 ? -16.726 12.096 -15.201 1.00 95.00 293 ALA A O 1
ATOM 2344 N N . ASN A 1 294 ? -15.112 11.370 -13.811 1.00 93.00 294 ASN A N 1
ATOM 2345 C CA . ASN A 1 294 ? -15.917 11.396 -12.593 1.00 93.00 294 ASN A CA 1
ATOM 2346 C C . ASN A 1 294 ? -16.303 12.824 -12.182 1.00 93.00 294 ASN A C 1
ATOM 2348 O O . ASN A 1 294 ? -17.470 13.092 -11.924 1.00 93.00 294 ASN A O 1
ATOM 2352 N N . GLU A 1 295 ? -15.353 13.765 -12.196 1.00 92.12 295 GLU A N 1
ATOM 2353 C CA . GLU A 1 295 ? -15.596 15.183 -11.876 1.00 92.12 295 GLU A CA 1
ATOM 2354 C C . GLU A 1 295 ? -16.568 15.849 -12.862 1.00 92.12 295 GLU A C 1
ATOM 2356 O O . GLU A 1 295 ? -17.362 16.701 -12.475 1.00 92.12 295 GLU A O 1
ATOM 2361 N N . SER A 1 296 ? -16.552 15.432 -14.131 1.00 95.69 296 SER A N 1
ATOM 2362 C CA . SER A 1 296 ? -17.525 15.883 -15.139 1.00 95.69 296 SER A CA 1
ATOM 2363 C C . SER A 1 296 ? -18.901 15.204 -15.041 1.00 95.69 296 SER A C 1
ATOM 2365 O O . SER A 1 296 ? -19.802 15.557 -15.801 1.00 95.69 296 SER A O 1
ATOM 2367 N N . GLY A 1 297 ? -19.067 14.204 -14.167 1.00 94.94 297 GLY A N 1
ATOM 2368 C CA . GLY A 1 297 ? -20.286 13.395 -14.057 1.00 94.94 297 GLY A CA 1
ATOM 2369 C C . GLY A 1 297 ? -20.521 12.429 -15.227 1.00 94.94 297 GLY A C 1
ATOM 2370 O O . GLY A 1 297 ? -21.611 11.879 -15.360 1.00 94.94 297 GLY A O 1
ATOM 2371 N N . SER A 1 298 ? -19.524 12.218 -16.096 1.00 95.38 298 SER A N 1
ATOM 2372 C CA . SER A 1 298 ? -19.646 11.311 -17.252 1.00 95.38 298 SER A CA 1
ATOM 2373 C C . SER A 1 298 ? -19.541 9.831 -16.878 1.00 95.38 298 SER A C 1
ATOM 2375 O O . SER A 1 298 ? -20.032 8.977 -17.620 1.00 95.38 298 SER A O 1
ATOM 2377 N N . ILE A 1 299 ? -18.920 9.537 -15.736 1.00 95.50 299 ILE A N 1
ATOM 2378 C CA . ILE A 1 299 ? -18.849 8.215 -15.110 1.00 95.50 299 ILE A CA 1
ATOM 2379 C C . ILE A 1 299 ? -19.003 8.385 -13.599 1.00 95.50 299 ILE A C 1
ATOM 2381 O O . ILE A 1 299 ? -18.762 9.473 -13.077 1.00 95.50 299 ILE A O 1
ATOM 2385 N N . ARG A 1 300 ? -19.331 7.305 -12.894 1.00 93.00 300 ARG A N 1
ATOM 2386 C CA . ARG A 1 300 ? -19.283 7.257 -11.431 1.00 93.00 300 ARG A CA 1
ATOM 2387 C C . ARG A 1 300 ? -18.172 6.325 -10.964 1.00 93.00 300 ARG A C 1
ATOM 2389 O O . ARG A 1 300 ? -18.152 5.149 -11.312 1.00 93.00 300 ARG A O 1
ATOM 2396 N N . ILE A 1 301 ? -17.249 6.825 -10.159 1.00 89.31 301 ILE A N 1
ATOM 2397 C CA . ILE A 1 301 ? -16.265 5.992 -9.466 1.00 89.31 301 ILE A CA 1
ATOM 2398 C C . ILE A 1 301 ? -16.812 5.722 -8.071 1.00 89.31 301 ILE A C 1
ATOM 2400 O O . ILE A 1 301 ? -17.207 6.660 -7.379 1.00 89.31 301 ILE A O 1
ATOM 2404 N N . SER A 1 302 ? -16.852 4.452 -7.658 1.00 82.50 302 SER A N 1
ATOM 2405 C CA . SER A 1 302 ? -17.177 4.147 -6.265 1.00 82.50 302 SER A CA 1
ATOM 2406 C C . SER A 1 302 ? -16.054 4.680 -5.395 1.00 82.50 302 SER A C 1
ATOM 2408 O O . SER A 1 302 ? -14.899 4.267 -5.540 1.00 82.50 302 SER A O 1
ATOM 2410 N N . ASP A 1 303 ? -16.401 5.563 -4.470 1.00 63.59 303 ASP A N 1
ATOM 2411 C CA . ASP A 1 303 ? -15.491 5.924 -3.405 1.00 63.59 303 ASP A CA 1
ATOM 2412 C C . ASP A 1 303 ? -15.240 4.705 -2.508 1.00 63.59 303 ASP A C 1
ATOM 2414 O O . ASP A 1 303 ? -16.073 3.809 -2.370 1.00 63.59 303 ASP A O 1
ATOM 2418 N N . TRP A 1 304 ? -14.009 4.642 -2.017 1.00 62.28 304 TRP A N 1
ATOM 2419 C CA . TR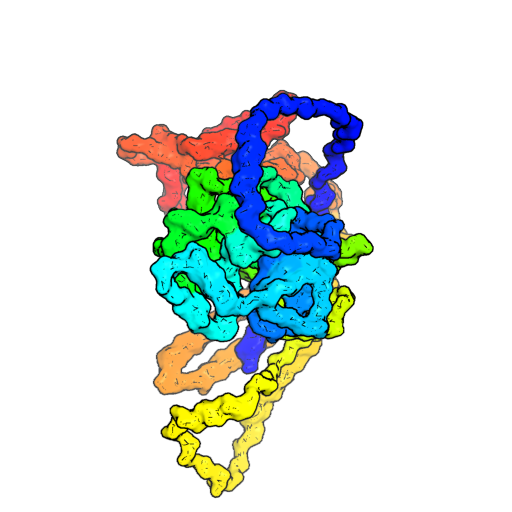P A 1 304 ? -13.390 3.516 -1.332 1.00 62.28 304 TRP A CA 1
ATOM 2420 C C . TRP A 1 304 ? -14.145 3.040 -0.075 1.00 62.28 304 TRP A C 1
ATOM 2422 O O . TRP A 1 304 ? -14.986 3.736 0.483 1.00 62.28 304 TRP A O 1
ATOM 2432 N N . LEU A 1 305 ? -13.782 1.840 0.385 1.00 52.94 305 LEU A N 1
ATOM 2433 C CA . LEU A 1 305 ? -14.423 1.034 1.432 1.00 52.94 305 LEU A CA 1
ATOM 2434 C C . LEU A 1 305 ? -14.185 1.483 2.894 1.00 52.94 305 LEU A C 1
ATOM 2436 O O . LEU A 1 305 ? -14.447 0.696 3.807 1.00 52.94 305 LEU A O 1
ATOM 2440 N N . GLY A 1 306 ? -13.723 2.712 3.140 1.00 55.31 306 GLY A N 1
ATOM 2441 C CA . GLY A 1 306 ? -13.380 3.178 4.495 1.00 55.31 306 GLY A CA 1
ATOM 2442 C C . GLY A 1 306 ? -12.405 2.225 5.209 1.00 55.31 306 GLY A C 1
ATOM 2443 O O . GLY A 1 306 ? -11.576 1.593 4.560 1.00 55.31 306 GLY A O 1
ATOM 2444 N N . ASP A 1 307 ? -12.549 2.038 6.522 1.00 49.72 307 ASP A N 1
ATOM 2445 C CA . ASP A 1 307 ? -11.664 1.223 7.385 1.00 49.72 307 ASP A CA 1
ATOM 2446 C C . ASP A 1 307 ? -11.537 -0.273 7.010 1.00 49.72 307 ASP A C 1
ATOM 2448 O O . ASP A 1 307 ? -10.806 -1.029 7.646 1.00 49.72 307 ASP A O 1
ATOM 2452 N N . LYS A 1 308 ? -12.212 -0.745 5.953 1.00 53.16 308 LYS A N 1
ATOM 2453 C CA . LYS A 1 308 ? -12.126 -2.136 5.470 1.00 53.16 308 LYS A CA 1
ATOM 2454 C C . LYS A 1 308 ? -10.927 -2.407 4.546 1.00 53.16 308 LYS A C 1
ATOM 2456 O O . LYS A 1 308 ? -10.865 -3.488 3.954 1.00 53.16 308 LYS A O 1
ATOM 2461 N N . GLY A 1 309 ? -9.979 -1.470 4.427 1.00 53.47 309 GLY A N 1
ATOM 2462 C CA . GLY A 1 309 ? -8.731 -1.609 3.652 1.00 53.47 309 GLY A CA 1
ATOM 2463 C C . GLY A 1 309 ? -7.963 -2.912 3.916 1.00 53.47 309 GLY A C 1
ATOM 2464 O O . GLY A 1 309 ? -7.464 -3.540 2.976 1.00 53.47 309 GLY A O 1
ATOM 2465 N N . ALA A 1 310 ? -8.029 -3.412 5.155 1.00 48.88 310 ALA A N 1
ATOM 2466 C CA . ALA A 1 310 ? -7.350 -4.628 5.597 1.00 48.88 310 ALA A CA 1
ATOM 2467 C C . ALA A 1 310 ? -7.724 -5.895 4.794 1.00 48.88 310 ALA A C 1
ATOM 2469 O O . ALA A 1 310 ? -6.928 -6.828 4.697 1.00 48.88 310 ALA A O 1
ATOM 2470 N N . GLN A 1 311 ? -8.906 -5.944 4.163 1.00 51.59 311 GLN A N 1
ATOM 2471 C CA . GLN A 1 311 ? -9.372 -7.116 3.397 1.00 51.59 311 GLN A CA 1
ATOM 2472 C C . GLN A 1 311 ? -8.759 -7.234 1.989 1.00 51.59 311 GLN A C 1
ATOM 2474 O O . GLN A 1 311 ? -8.981 -8.225 1.286 1.00 51.59 311 GLN A O 1
ATOM 2479 N N . PHE A 1 312 ? -7.988 -6.235 1.551 1.00 57.06 312 PHE A N 1
ATOM 2480 C CA . PHE A 1 312 ? -7.526 -6.131 0.164 1.00 57.06 312 PHE A CA 1
ATOM 2481 C C . PHE A 1 312 ? -6.082 -6.578 -0.059 1.00 57.06 312 PHE A C 1
ATOM 2483 O O . PHE A 1 312 ? -5.586 -6.465 -1.176 1.00 57.06 312 PHE A O 1
ATOM 2490 N N . GLY A 1 313 ? -5.402 -7.110 0.964 1.00 49.53 313 GLY A N 1
ATOM 2491 C CA . GLY A 1 313 ? -4.074 -7.734 0.830 1.00 49.53 313 GLY A CA 1
ATOM 2492 C C . GLY A 1 313 ? -2.975 -6.801 0.307 1.00 49.53 313 GLY A C 1
ATOM 2493 O O . GLY A 1 313 ? -1.878 -7.257 -0.017 1.00 49.53 313 GLY A O 1
ATOM 2494 N N . TRP A 1 314 ? -3.290 -5.511 0.192 1.00 53.00 314 TRP A N 1
ATOM 2495 C CA . TRP A 1 314 ? -2.453 -4.481 -0.402 1.00 53.00 314 TRP A CA 1
ATOM 2496 C C . TRP A 1 314 ? -2.055 -3.414 0.615 1.00 53.00 314 TRP A C 1
ATOM 2498 O O . TRP A 1 314 ? -1.060 -2.730 0.384 1.00 53.00 314 TRP A O 1
ATOM 2508 N N . ASP A 1 315 ? -2.770 -3.305 1.747 1.00 45.28 315 ASP A N 1
ATOM 2509 C CA . ASP A 1 315 ? -2.332 -2.475 2.869 1.00 45.28 315 ASP A CA 1
ATOM 2510 C C . ASP A 1 315 ? -0.862 -2.785 3.146 1.00 45.28 315 ASP A C 1
ATOM 2512 O O . ASP A 1 315 ? -0.460 -3.944 3.306 1.00 45.28 315 ASP A O 1
ATOM 2516 N N . GLY A 1 316 ? -0.047 -1.730 3.103 1.00 45.56 316 GLY A N 1
ATOM 2517 C CA . GLY A 1 316 ? 1.413 -1.765 3.019 1.00 45.56 316 GLY A CA 1
ATOM 2518 C C . GLY A 1 316 ? 2.129 -2.523 4.139 1.00 45.56 316 GLY A C 1
ATOM 2519 O O . GLY A 1 316 ? 3.354 -2.601 4.122 1.00 45.56 316 GLY A O 1
ATOM 2520 N N . HIS A 1 317 ? 1.395 -3.144 5.060 1.00 43.72 317 HIS A N 1
ATOM 2521 C CA . HIS A 1 317 ? 1.894 -4.139 5.998 1.00 43.72 317 HIS A CA 1
ATOM 2522 C C . HIS A 1 317 ? 2.543 -5.343 5.324 1.00 43.72 317 HIS A C 1
ATOM 2524 O O . HIS A 1 317 ? 3.420 -5.955 5.923 1.00 43.72 317 HIS A O 1
ATOM 2530 N N . CYS A 1 318 ? 2.147 -5.688 4.098 1.00 48.06 318 CYS A N 1
ATOM 2531 C CA . CYS A 1 318 ? 2.674 -6.879 3.451 1.00 48.06 318 CYS A CA 1
ATOM 2532 C C . CYS A 1 318 ? 3.845 -6.576 2.483 1.00 48.06 318 CYS A C 1
ATOM 2534 O O . CYS A 1 318 ? 4.901 -7.202 2.565 1.00 48.06 318 CYS A O 1
ATOM 2536 N N . CYS A 1 319 ? 3.702 -5.615 1.562 1.00 45.31 319 CYS A N 1
ATOM 2537 C CA . CYS A 1 319 ? 4.612 -5.519 0.406 1.00 45.31 319 CYS A CA 1
ATOM 2538 C C . CYS A 1 319 ? 5.359 -4.187 0.212 1.00 45.31 319 CYS A C 1
ATOM 2540 O O . CYS A 1 319 ? 6.320 -4.180 -0.556 1.00 45.31 319 CYS A O 1
ATOM 2542 N N . SER A 1 320 ? 4.986 -3.081 0.870 1.00 38.75 320 SER A N 1
ATOM 2543 C CA . SER A 1 320 ? 5.465 -1.741 0.460 1.00 38.75 320 SER A CA 1
ATOM 2544 C C . SER A 1 320 ? 6.018 -0.817 1.559 1.00 38.75 320 SER A C 1
ATOM 2546 O O . SER A 1 320 ? 6.413 0.300 1.235 1.00 38.75 320 SER A O 1
ATOM 2548 N N . GLY A 1 321 ? 6.136 -1.256 2.817 1.00 41.00 321 GLY A N 1
ATOM 2549 C CA . GLY A 1 321 ? 6.744 -0.460 3.897 1.00 41.00 321 GLY A CA 1
ATOM 2550 C C . GLY A 1 321 ? 8.244 -0.712 4.135 1.00 41.00 321 GLY A C 1
ATOM 2551 O O . GLY A 1 321 ? 8.747 -1.819 3.922 1.00 41.00 321 GLY A O 1
ATOM 2552 N N . GLU A 1 322 ? 8.958 0.307 4.635 1.00 42.06 322 GLU A N 1
ATOM 2553 C CA . GLU A 1 322 ? 10.289 0.152 5.260 1.00 42.06 322 GLU A CA 1
ATOM 2554 C C . GLU A 1 322 ? 10.227 -0.780 6.486 1.00 42.06 322 GLU A C 1
ATOM 2556 O O . GLU A 1 322 ? 11.166 -1.542 6.732 1.00 42.06 322 GLU A O 1
ATOM 2561 N N . ASP A 1 323 ? 9.063 -0.842 7.141 1.00 42.44 323 ASP A N 1
ATOM 2562 C CA . ASP A 1 323 ? 8.667 -1.894 8.076 1.00 42.44 323 ASP A CA 1
ATOM 2563 C C . ASP A 1 323 ? 8.210 -3.135 7.311 1.00 42.44 323 ASP A C 1
ATOM 2565 O O . ASP A 1 323 ? 7.031 -3.492 7.256 1.00 42.44 323 ASP A O 1
ATOM 2569 N N . ARG A 1 324 ? 9.171 -3.803 6.671 1.00 48.16 324 ARG A N 1
ATOM 2570 C CA . ARG A 1 324 ? 8.949 -5.111 6.057 1.00 48.16 324 ARG A CA 1
ATOM 2571 C C . ARG A 1 324 ? 8.464 -6.060 7.138 1.00 48.16 324 ARG A C 1
ATOM 2573 O O . ARG A 1 324 ? 9.286 -6.589 7.887 1.00 48.16 324 ARG A O 1
ATOM 2580 N N . ASN A 1 325 ? 7.162 -6.319 7.193 1.00 49.06 325 ASN A N 1
ATOM 2581 C CA . ASN A 1 325 ? 6.667 -7.423 7.986 1.00 49.06 325 ASN A CA 1
ATOM 2582 C C . ASN A 1 325 ? 7.261 -8.704 7.370 1.00 49.06 325 ASN A C 1
ATOM 2584 O O . ASN A 1 325 ? 6.900 -9.056 6.239 1.00 49.06 325 ASN A O 1
ATOM 2588 N N . PRO A 1 326 ? 8.181 -9.412 8.058 1.00 54.09 326 PRO A N 1
ATOM 2589 C CA . PRO A 1 326 ? 8.735 -10.667 7.553 1.00 54.09 326 PRO A CA 1
ATOM 2590 C C . PRO A 1 326 ? 7.637 -11.715 7.313 1.00 54.09 326 PRO A C 1
ATOM 2592 O O . PRO A 1 326 ? 7.886 -12.731 6.665 1.00 54.09 326 PRO A O 1
ATOM 2595 N N . ASP A 1 327 ? 6.419 -11.443 7.792 1.00 49.44 327 ASP A N 1
ATOM 2596 C CA . ASP A 1 327 ? 5.265 -12.305 7.678 1.00 49.44 327 ASP A CA 1
ATOM 2597 C C . ASP A 1 327 ? 4.437 -12.180 6.392 1.00 49.44 327 ASP A C 1
ATOM 2599 O O . ASP A 1 327 ? 3.494 -12.950 6.197 1.00 49.44 327 ASP A O 1
ATOM 2603 N N . CYS A 1 328 ? 4.784 -11.291 5.459 1.00 52.56 328 CYS A N 1
ATOM 2604 C CA . CYS A 1 328 ? 4.007 -11.192 4.222 1.00 52.56 328 CYS A CA 1
ATOM 2605 C C . CYS A 1 328 ? 4.050 -12.457 3.342 1.00 52.56 328 CYS A C 1
ATOM 2607 O O . CYS A 1 328 ? 3.150 -12.725 2.545 1.00 52.56 328 CYS A O 1
ATOM 2609 N N . GLY A 1 329 ? 5.068 -13.302 3.520 1.00 56.78 329 GLY A N 1
ATOM 2610 C CA . GLY A 1 329 ? 5.176 -14.574 2.812 1.00 56.78 329 GLY A CA 1
ATOM 2611 C C . GLY A 1 329 ? 4.134 -15.629 3.205 1.00 56.78 329 GLY A C 1
ATOM 2612 O O . GLY A 1 329 ? 4.184 -16.713 2.646 1.00 56.78 329 GLY A O 1
ATOM 2613 N N . PHE A 1 330 ? 3.223 -15.381 4.154 1.00 62.31 330 PHE A N 1
ATOM 2614 C CA . PHE A 1 330 ? 2.393 -16.438 4.756 1.00 62.31 330 PHE A CA 1
ATOM 2615 C C . PHE A 1 330 ? 0.943 -16.526 4.258 1.00 62.31 330 PHE A C 1
ATOM 2617 O O . PHE A 1 330 ? 0.156 -17.264 4.852 1.00 62.31 330 PHE A O 1
ATOM 2624 N N . CYS A 1 331 ? 0.573 -15.843 3.170 1.00 77.31 331 CYS A N 1
ATOM 2625 C CA . CYS A 1 331 ? -0.762 -16.016 2.592 1.00 77.31 331 CYS A CA 1
ATOM 2626 C C . CYS A 1 331 ? -0.969 -17.465 2.105 1.00 77.31 331 CYS A C 1
ATOM 2628 O O . CYS A 1 331 ? -0.128 -18.022 1.395 1.00 77.31 331 CYS A O 1
ATOM 2630 N N . ARG A 1 332 ? -2.099 -18.084 2.467 1.00 84.19 332 ARG A N 1
ATOM 2631 C CA . ARG A 1 332 ? -2.488 -19.443 2.056 1.00 84.19 332 ARG A CA 1
ATOM 2632 C C . ARG A 1 332 ? -3.659 -19.379 1.086 1.00 84.19 332 ARG A C 1
ATOM 2634 O O . ARG A 1 332 ? -4.697 -18.817 1.414 1.00 84.19 332 ARG A O 1
ATOM 2641 N N . LEU A 1 333 ? -3.509 -20.004 -0.078 1.00 87.31 333 LEU A N 1
ATOM 2642 C CA . LEU A 1 333 ? -4.625 -20.273 -0.980 1.00 87.31 333 LEU A CA 1
ATOM 2643 C C . LEU A 1 333 ? -5.339 -21.551 -0.524 1.00 87.31 333 LEU A C 1
ATOM 2645 O O . LEU A 1 333 ? -4.771 -22.639 -0.606 1.00 87.31 333 LEU A O 1
ATOM 2649 N N . ASP A 1 334 ? -6.572 -21.410 -0.059 1.00 88.12 334 ASP A N 1
ATOM 2650 C CA . ASP A 1 334 ? -7.482 -22.505 0.264 1.00 88.12 334 ASP A CA 1
ATOM 2651 C C . ASP A 1 334 ? -8.522 -22.642 -0.856 1.00 88.12 334 ASP A C 1
ATOM 2653 O O . ASP A 1 334 ? -9.140 -21.663 -1.272 1.00 88.12 334 ASP A O 1
ATOM 2657 N N . ILE A 1 335 ? -8.710 -23.855 -1.372 1.00 86.19 335 ILE A N 1
ATOM 2658 C CA . ILE A 1 335 ? -9.750 -24.147 -2.362 1.00 86.19 335 ILE A CA 1
ATOM 2659 C C . ILE A 1 335 ? -10.785 -25.007 -1.659 1.00 86.19 335 ILE A C 1
ATOM 2661 O O . ILE A 1 335 ? -10.578 -26.192 -1.397 1.00 86.19 335 ILE A O 1
ATOM 2665 N N . SER A 1 336 ? -11.918 -24.389 -1.356 1.00 86.88 336 SER A N 1
ATOM 2666 C CA . SER A 1 336 ? -13.021 -25.058 -0.683 1.00 86.88 336 SER A CA 1
ATOM 2667 C C . SER A 1 336 ? -13.592 -26.205 -1.529 1.00 86.88 336 SER A C 1
ATOM 2669 O O . SER A 1 336 ? -13.428 -26.267 -2.747 1.00 86.88 336 SER A O 1
ATOM 2671 N N . LYS A 1 337 ? -14.330 -27.120 -0.887 1.00 86.50 337 LYS A N 1
ATOM 2672 C CA . LYS A 1 337 ? -14.910 -28.311 -1.542 1.00 86.50 337 LYS A CA 1
ATOM 2673 C C . LYS A 1 337 ? -15.830 -27.997 -2.729 1.00 86.50 337 LYS A C 1
ATOM 2675 O O . LYS A 1 337 ? -16.023 -28.857 -3.579 1.00 86.50 337 LYS A O 1
ATOM 2680 N N . ASN A 1 338 ? -16.411 -26.796 -2.780 1.00 86.69 338 ASN A N 1
ATOM 2681 C CA . ASN A 1 338 ? -17.254 -26.350 -3.893 1.00 86.69 338 ASN A CA 1
ATOM 2682 C C . ASN A 1 338 ? -16.449 -25.700 -5.039 1.00 86.69 338 ASN A C 1
ATOM 2684 O O . ASN A 1 338 ? -17.044 -25.167 -5.971 1.00 86.69 338 ASN A O 1
ATOM 2688 N N . GLY A 1 339 ? -15.117 -25.722 -4.954 1.00 87.44 339 GLY A N 1
ATOM 2689 C CA . GLY A 1 339 ? -14.211 -25.154 -5.941 1.00 87.44 339 GLY A CA 1
ATOM 2690 C C . GLY A 1 339 ? -13.922 -23.666 -5.763 1.00 87.44 339 GLY A C 1
ATOM 2691 O O . GLY A 1 339 ? -13.186 -23.130 -6.579 1.00 87.44 339 GLY A O 1
ATOM 2692 N N . ARG A 1 340 ? -14.454 -22.981 -4.737 1.00 92.12 340 ARG A N 1
ATOM 2693 C CA . ARG A 1 340 ? -14.142 -21.560 -4.510 1.00 92.12 340 ARG A CA 1
ATOM 2694 C C . ARG A 1 340 ? -12.795 -21.363 -3.837 1.00 92.12 340 ARG A C 1
ATOM 2696 O O . ARG A 1 340 ? -12.522 -21.998 -2.815 1.00 92.12 340 ARG A O 1
ATOM 2703 N N . SER A 1 341 ? -12.028 -20.427 -4.379 1.00 90.81 341 SER A N 1
ATOM 2704 C CA . SER A 1 341 ? -10.751 -19.966 -3.849 1.00 90.81 341 SER A CA 1
ATOM 2705 C C . SER A 1 341 ? -10.973 -18.989 -2.698 1.00 90.81 341 SER A C 1
ATOM 2707 O O . SER A 1 341 ? -11.794 -18.076 -2.784 1.00 90.81 341 SER A O 1
ATOM 2709 N N . ARG A 1 342 ? -10.203 -19.150 -1.629 1.00 92.62 342 ARG A N 1
ATOM 2710 C CA . ARG A 1 342 ? -10.059 -18.207 -0.522 1.00 92.62 342 ARG A CA 1
ATOM 2711 C C . ARG A 1 342 ? -8.576 -17.970 -0.323 1.00 92.62 342 ARG A C 1
ATOM 2713 O O . ARG A 1 342 ? -7.796 -18.918 -0.335 1.00 92.62 342 ARG A O 1
ATOM 2720 N N . ILE A 1 343 ? -8.178 -16.725 -0.130 1.00 89.38 343 ILE A N 1
ATOM 2721 C CA . ILE A 1 343 ? -6.818 -16.422 0.300 1.00 89.38 343 ILE A CA 1
ATOM 2722 C C . ILE A 1 343 ? -6.917 -16.055 1.765 1.00 89.38 343 ILE A C 1
ATOM 2724 O O . ILE A 1 343 ? -7.726 -15.215 2.126 1.00 89.38 343 ILE A O 1
ATOM 2728 N N . LEU A 1 344 ? -6.134 -16.706 2.608 1.00 86.00 344 LEU A N 1
ATOM 2729 C CA . LEU A 1 344 ? -6.087 -16.426 4.033 1.00 86.00 344 LEU A CA 1
ATOM 2730 C C . LEU A 1 344 ? -4.740 -15.782 4.339 1.00 86.00 344 LEU A C 1
ATOM 2732 O O . LEU A 1 344 ? -3.698 -16.364 4.031 1.00 86.00 344 LEU A O 1
ATOM 2736 N N . ALA A 1 345 ? -4.759 -14.589 4.920 1.00 81.56 345 ALA A N 1
ATOM 2737 C CA . ALA A 1 345 ? -3.594 -13.981 5.538 1.00 81.56 345 ALA A CA 1
ATOM 2738 C C . ALA A 1 345 ? -3.156 -14.794 6.772 1.00 81.56 345 ALA A C 1
ATOM 2740 O O . ALA A 1 345 ? -3.826 -15.740 7.199 1.00 81.56 345 ALA A O 1
ATOM 2741 N N . LYS A 1 346 ? -1.997 -14.452 7.344 1.00 75.56 346 LYS A N 1
ATOM 2742 C CA . LYS A 1 346 ? -1.407 -15.192 8.474 1.00 75.56 346 LYS A CA 1
ATOM 2743 C C . LYS A 1 346 ? -2.310 -15.218 9.713 1.00 75.56 346 LYS A C 1
ATOM 2745 O O . LYS A 1 346 ? -2.349 -16.223 10.414 1.00 75.56 346 LYS A O 1
ATOM 2750 N N . ASP A 1 347 ? -3.007 -14.120 9.969 1.00 78.00 347 ASP A N 1
ATOM 2751 C CA . ASP A 1 347 ? -3.984 -13.951 11.050 1.00 78.00 347 ASP A CA 1
ATOM 2752 C C . ASP A 1 347 ? -5.326 -14.659 10.771 1.00 78.00 347 ASP A C 1
ATOM 2754 O O . ASP A 1 347 ? -6.219 -14.658 11.613 1.00 78.00 347 ASP A O 1
ATOM 2758 N N . GLY A 1 348 ? -5.469 -15.295 9.603 1.00 83.94 348 GLY A N 1
ATOM 2759 C CA . GLY A 1 348 ? -6.698 -15.943 9.159 1.00 83.94 348 GLY A CA 1
ATOM 2760 C C . GLY A 1 348 ? -7.677 -15.006 8.450 1.00 83.94 348 GLY A C 1
ATOM 2761 O O . GLY A 1 348 ? -8.726 -15.484 8.010 1.00 83.94 348 GLY A O 1
ATOM 2762 N N . ALA A 1 349 ? -7.352 -13.717 8.291 1.00 82.62 349 ALA A N 1
ATOM 2763 C CA . ALA A 1 349 ? -8.187 -12.783 7.548 1.00 82.62 349 ALA A CA 1
ATOM 2764 C C . ALA A 1 349 ? -8.298 -13.217 6.082 1.00 82.62 349 ALA A C 1
ATOM 2766 O O . ALA A 1 349 ? -7.311 -13.571 5.435 1.00 82.62 349 ALA A O 1
ATOM 2767 N N . GLU A 1 350 ? -9.515 -13.212 5.543 1.00 86.12 350 GLU A N 1
ATOM 2768 C CA . GLU A 1 350 ? -9.728 -13.575 4.148 1.00 86.12 350 GLU A CA 1
ATOM 2769 C C . GLU A 1 350 ? -9.422 -12.386 3.232 1.00 86.12 350 GLU A C 1
ATOM 2771 O O . GLU A 1 350 ? -10.062 -11.340 3.324 1.00 86.12 350 GLU A O 1
ATOM 2776 N N . LEU A 1 351 ? -8.470 -12.578 2.322 1.00 85.19 351 LEU A N 1
ATOM 2777 C CA . LEU A 1 351 ? -8.110 -11.637 1.274 1.00 85.19 351 LEU A CA 1
ATOM 2778 C C . LEU A 1 351 ? -8.866 -11.976 -0.014 1.00 85.19 351 LEU A C 1
ATOM 2780 O O . LEU A 1 351 ? -8.968 -13.140 -0.416 1.00 85.19 351 LEU A O 1
ATOM 2784 N N . LEU A 1 352 ? -9.362 -10.949 -0.704 1.00 87.25 352 LEU A N 1
ATOM 2785 C CA . LEU A 1 352 ? -10.017 -11.131 -2.006 1.00 87.25 352 LEU A CA 1
ATOM 2786 C C . LEU A 1 352 ? -9.013 -11.377 -3.136 1.00 87.25 352 LEU A C 1
ATOM 2788 O O . LEU A 1 352 ? -9.318 -12.077 -4.099 1.00 87.25 352 LEU A O 1
ATOM 2792 N N . PHE A 1 353 ? -7.811 -10.826 -3.012 1.00 88.12 353 PHE A N 1
ATOM 2793 C CA . PHE A 1 353 ? -6.680 -11.085 -3.893 1.00 88.12 353 PHE A CA 1
ATOM 2794 C C . PHE A 1 353 ? -5.368 -10.784 -3.150 1.00 88.12 353 PHE A C 1
ATOM 2796 O O . PHE A 1 353 ? -5.370 -10.166 -2.087 1.00 88.12 353 PHE A O 1
ATOM 2803 N N . CYS A 1 354 ? -4.238 -11.219 -3.704 1.00 85.38 354 CYS A N 1
ATOM 2804 C CA . CYS A 1 354 ? -2.902 -10.938 -3.176 1.00 85.38 354 CYS A CA 1
ATOM 2805 C C . CYS A 1 354 ? -1.921 -10.708 -4.333 1.00 85.38 354 CYS A C 1
ATOM 2807 O O . CYS A 1 354 ? -1.916 -11.473 -5.294 1.00 85.38 354 CYS A O 1
ATOM 2809 N N . HIS A 1 355 ? -1.091 -9.667 -4.248 1.00 81.69 355 HIS A N 1
ATOM 2810 C CA . HIS A 1 355 ? -0.084 -9.335 -5.259 1.00 81.69 355 HIS A CA 1
ATOM 2811 C C . HIS A 1 355 ? 1.257 -9.984 -4.884 1.00 81.69 355 HIS A C 1
ATOM 2813 O O . HIS A 1 355 ? 1.856 -9.614 -3.875 1.00 81.69 355 HIS A O 1
ATOM 2819 N N . MET A 1 356 ? 1.754 -10.956 -5.663 1.00 69.50 356 MET A N 1
ATOM 2820 C CA . MET A 1 356 ? 2.946 -11.757 -5.315 1.00 69.50 356 MET A CA 1
ATOM 2821 C C . MET A 1 356 ? 4.288 -11.005 -5.463 1.00 69.50 356 MET A C 1
ATOM 2823 O O . MET A 1 356 ? 5.280 -11.577 -5.923 1.00 69.50 356 MET A O 1
ATOM 2827 N N . GLN A 1 357 ? 4.383 -9.733 -5.073 1.00 64.31 357 GLN A N 1
ATOM 2828 C CA . GLN A 1 357 ? 5.607 -8.942 -5.251 1.00 64.31 357 GLN A CA 1
ATOM 2829 C C . GLN A 1 357 ? 6.835 -9.578 -4.590 1.00 64.31 357 GLN A C 1
ATOM 2831 O O . GLN A 1 357 ? 7.907 -9.605 -5.197 1.00 64.31 357 GLN A O 1
ATOM 2836 N N . TYR A 1 358 ? 6.683 -10.157 -3.396 1.00 56.06 358 TYR A N 1
ATOM 2837 C CA . TYR A 1 358 ? 7.797 -10.803 -2.701 1.00 56.06 358 TYR A CA 1
ATOM 2838 C C . TYR A 1 358 ? 8.255 -12.079 -3.424 1.00 56.06 358 TYR A C 1
ATOM 2840 O O . TYR A 1 358 ? 9.442 -12.265 -3.678 1.00 56.06 358 TYR A O 1
ATOM 2848 N N . GLY A 1 359 ? 7.317 -12.926 -3.861 1.00 55.59 359 GLY A N 1
ATOM 2849 C CA . GLY A 1 359 ? 7.626 -14.168 -4.576 1.00 55.59 359 GLY A CA 1
ATOM 2850 C C . GLY A 1 359 ? 8.348 -13.969 -5.915 1.00 55.59 359 GLY A C 1
ATOM 2851 O O . GLY A 1 359 ? 9.090 -14.851 -6.352 1.00 55.59 359 GLY A O 1
ATOM 2852 N N . LYS A 1 360 ? 8.191 -12.796 -6.546 1.00 52.12 360 LYS A N 1
ATOM 2853 C CA . LYS A 1 360 ? 8.915 -12.414 -7.770 1.00 52.12 360 LYS A CA 1
ATOM 2854 C C . LYS A 1 360 ? 10.412 -12.191 -7.546 1.00 52.12 360 LYS A C 1
ATOM 2856 O O . LYS A 1 360 ? 11.194 -12.430 -8.462 1.00 52.12 360 LYS A O 1
ATOM 2861 N N . GLN A 1 361 ? 10.818 -11.715 -6.369 1.00 51.50 361 GLN A N 1
ATOM 2862 C CA . GLN A 1 361 ? 12.193 -11.257 -6.129 1.00 51.50 361 GLN A CA 1
ATOM 2863 C C . GLN A 1 361 ? 13.139 -12.371 -5.650 1.00 51.50 361 GLN A C 1
ATOM 2865 O O . GLN A 1 361 ? 14.355 -12.184 -5.675 1.00 51.50 361 GLN A O 1
ATOM 2870 N N . PHE A 1 362 ? 12.615 -13.542 -5.262 1.00 57.78 362 PHE A N 1
ATOM 2871 C CA . PHE A 1 362 ? 13.410 -14.639 -4.700 1.00 57.78 362 PHE A CA 1
ATOM 2872 C C . PHE A 1 362 ? 13.301 -15.917 -5.556 1.00 57.78 362 PHE A C 1
ATOM 2874 O O . PHE A 1 362 ? 12.331 -16.664 -5.434 1.00 57.78 362 PHE A O 1
ATOM 2881 N N . PRO A 1 363 ? 14.308 -16.244 -6.389 1.00 55.03 363 PRO A N 1
ATOM 2882 C CA . PRO A 1 363 ? 14.309 -17.447 -7.235 1.00 55.03 363 PRO A CA 1
ATOM 2883 C C . PRO A 1 363 ? 14.105 -18.766 -6.470 1.00 55.03 363 PRO A C 1
ATOM 2885 O O . PRO A 1 363 ? 13.597 -19.746 -7.015 1.00 55.03 363 PRO A O 1
ATOM 2888 N N . ASP A 1 364 ? 14.481 -18.806 -5.192 1.00 55.06 364 ASP A N 1
ATOM 2889 C CA . ASP A 1 364 ? 14.308 -19.981 -4.334 1.00 55.06 364 ASP A CA 1
ATOM 2890 C C . ASP A 1 364 ? 12.851 -20.174 -3.880 1.00 55.06 364 ASP A C 1
ATOM 2892 O O . ASP A 1 364 ? 12.409 -21.312 -3.697 1.00 55.06 364 ASP A O 1
ATOM 2896 N N . PHE A 1 365 ? 12.070 -19.089 -3.808 1.00 53.28 365 PHE A N 1
ATOM 2897 C CA . PHE A 1 365 ? 10.616 -19.146 -3.644 1.00 53.28 365 PHE A CA 1
ATOM 2898 C C . PHE A 1 365 ? 9.967 -19.780 -4.881 1.00 53.28 365 PHE A C 1
ATOM 2900 O O . PHE A 1 365 ? 9.208 -20.740 -4.759 1.00 53.28 365 PHE A O 1
ATOM 2907 N N . GLN A 1 366 ? 10.353 -19.337 -6.082 1.00 53.69 366 GLN A N 1
ATOM 2908 C CA . GLN A 1 366 ? 9.843 -19.895 -7.340 1.00 53.69 366 GLN A CA 1
ATOM 2909 C C . GLN A 1 366 ? 10.159 -21.392 -7.488 1.00 53.69 366 GLN A C 1
ATOM 2911 O O . GLN A 1 366 ? 9.290 -22.167 -7.892 1.00 53.69 366 GLN A O 1
ATOM 2916 N N . ARG A 1 367 ? 11.369 -21.824 -7.101 1.00 55.28 367 ARG A N 1
ATOM 2917 C CA . ARG A 1 367 ? 11.763 -23.245 -7.112 1.00 55.28 367 ARG A CA 1
ATOM 2918 C C . ARG A 1 367 ? 10.994 -24.085 -6.089 1.00 55.28 367 ARG A C 1
ATOM 2920 O O . ARG A 1 367 ? 10.586 -25.199 -6.410 1.00 55.28 367 ARG A O 1
ATOM 2927 N N . SER A 1 368 ? 10.746 -23.552 -4.893 1.00 55.47 368 SER A N 1
ATOM 2928 C CA . SER A 1 368 ? 9.998 -24.253 -3.837 1.00 55.47 368 SER A CA 1
ATOM 2929 C C . SER A 1 368 ? 8.504 -24.388 -4.161 1.00 55.47 368 SER A C 1
ATOM 2931 O O . SER A 1 368 ? 7.910 -25.431 -3.887 1.00 55.47 368 SER A O 1
ATOM 2933 N N . CYS A 1 369 ? 7.909 -23.372 -4.796 1.00 51.66 369 CYS A N 1
ATOM 2934 C CA . CYS A 1 369 ? 6.529 -23.413 -5.288 1.00 51.66 369 CYS A CA 1
ATOM 2935 C C . CYS A 1 369 ? 6.345 -24.379 -6.467 1.00 51.66 369 CYS A C 1
ATOM 2937 O O . CYS A 1 369 ? 5.298 -25.011 -6.566 1.00 51.66 369 CYS A O 1
ATOM 2939 N N . ALA A 1 370 ? 7.345 -24.512 -7.345 1.00 51.09 370 ALA A N 1
ATOM 2940 C CA . ALA A 1 370 ? 7.289 -25.445 -8.472 1.00 51.09 370 ALA A CA 1
ATOM 2941 C C . ALA A 1 370 ? 7.383 -26.918 -8.029 1.00 51.09 370 ALA A C 1
ATOM 2943 O O . ALA A 1 370 ? 6.799 -27.792 -8.664 1.00 51.09 370 ALA A O 1
ATOM 2944 N N . ALA A 1 371 ? 8.108 -27.197 -6.940 1.00 50.75 371 ALA A N 1
ATOM 2945 C CA . ALA A 1 371 ? 8.372 -28.558 -6.476 1.00 50.75 371 ALA A CA 1
ATOM 2946 C C . ALA A 1 371 ? 7.250 -29.165 -5.610 1.00 50.75 371 ALA A C 1
ATOM 2948 O O . ALA A 1 371 ? 7.141 -30.385 -5.542 1.00 50.75 371 ALA A O 1
ATOM 2949 N N . ASN A 1 372 ? 6.417 -28.347 -4.954 1.00 46.59 372 ASN A N 1
ATOM 2950 C CA . ASN A 1 372 ? 5.401 -28.812 -4.004 1.00 46.59 372 ASN A CA 1
ATOM 2951 C C . ASN A 1 372 ? 4.039 -28.167 -4.295 1.00 46.59 372 ASN A C 1
ATOM 2953 O O . ASN A 1 372 ? 3.705 -27.111 -3.763 1.00 46.59 372 ASN A O 1
ATOM 2957 N N . LEU A 1 373 ? 3.239 -28.825 -5.139 1.00 47.41 373 LEU A N 1
ATOM 2958 C CA . LEU A 1 373 ? 1.884 -28.399 -5.518 1.00 47.41 373 LEU A CA 1
ATOM 2959 C C . LEU A 1 373 ? 0.801 -28.701 -4.451 1.00 47.41 373 LEU A C 1
ATOM 2961 O O . LEU A 1 373 ? -0.379 -28.434 -4.685 1.00 47.41 373 LEU A O 1
ATOM 2965 N N . GLY A 1 374 ? 1.174 -29.191 -3.264 1.00 37.78 374 GLY A N 1
ATOM 2966 C CA . GLY A 1 374 ? 0.301 -29.344 -2.091 1.00 37.78 374 GLY A CA 1
ATOM 2967 C C . GLY A 1 374 ? 0.862 -28.577 -0.887 1.00 37.78 374 GLY A C 1
ATOM 2968 O O . GLY A 1 374 ? 2.073 -28.500 -0.729 1.00 37.78 374 GLY A O 1
ATOM 2969 N N . GLU A 1 375 ? -0.015 -27.972 -0.084 1.00 37.66 375 GLU A N 1
ATOM 2970 C CA . GLU A 1 375 ? 0.243 -27.172 1.135 1.00 37.66 375 GLU A CA 1
ATOM 2971 C C . GLU A 1 375 ? 1.369 -27.679 2.075 1.00 37.66 375 GLU A C 1
ATOM 2973 O O . GLU A 1 375 ? 1.622 -28.880 2.121 1.00 37.66 375 GLU A O 1
ATOM 2978 N N . PRO A 1 376 ? 1.911 -26.860 3.008 1.00 48.00 376 PRO A N 1
ATOM 2979 C CA . PRO A 1 376 ? 2.378 -25.478 2.944 1.00 48.00 376 PRO A CA 1
ATOM 2980 C C . PRO A 1 376 ? 3.928 -25.466 2.976 1.00 48.00 376 PRO A C 1
ATOM 2982 O O . PRO A 1 376 ? 4.561 -25.543 4.030 1.00 48.00 376 PRO A O 1
ATOM 2985 N N . SER A 1 377 ? 4.582 -25.358 1.819 1.00 40.78 377 SER A N 1
ATOM 2986 C CA . SER A 1 377 ? 6.056 -25.382 1.712 1.00 40.78 377 SER A CA 1
ATOM 2987 C C . SER A 1 377 ? 6.744 -24.076 2.144 1.00 40.78 377 SER A C 1
ATOM 2989 O O . SER A 1 377 ? 7.957 -24.054 2.366 1.00 40.78 377 SER A O 1
ATOM 2991 N N . LEU A 1 378 ? 5.971 -23.011 2.366 1.00 41.69 378 LEU A N 1
ATOM 2992 C CA . LEU A 1 378 ? 6.450 -21.731 2.894 1.00 41.69 378 LEU A CA 1
ATOM 2993 C C . LEU A 1 378 ? 7.072 -21.856 4.296 1.00 41.69 378 LEU A C 1
ATOM 2995 O O . LEU A 1 378 ? 8.041 -21.166 4.608 1.00 41.69 378 LEU A O 1
ATOM 2999 N N . THR A 1 379 ? 6.606 -22.801 5.118 1.00 39.00 379 THR A N 1
ATOM 3000 C CA . THR A 1 379 ? 7.170 -23.039 6.458 1.00 39.00 379 THR A CA 1
ATOM 3001 C C . THR A 1 379 ? 8.543 -23.725 6.410 1.00 39.00 379 THR A C 1
ATOM 3003 O O . THR A 1 379 ? 9.337 -23.571 7.338 1.00 39.00 379 THR A O 1
ATOM 3006 N N . TYR A 1 380 ? 8.857 -24.467 5.340 1.00 36.38 380 TYR A N 1
ATOM 3007 C CA . TYR A 1 380 ? 10.077 -25.280 5.264 1.00 36.38 380 TYR A CA 1
ATOM 3008 C C . TYR A 1 380 ? 11.279 -24.497 4.717 1.00 36.38 380 TYR A C 1
ATOM 3010 O O . TYR A 1 380 ? 12.375 -24.600 5.266 1.00 36.38 380 TYR A O 1
ATOM 3018 N N . ALA A 1 381 ? 11.074 -23.651 3.700 1.00 38.53 381 ALA A N 1
ATOM 3019 C CA . ALA A 1 381 ? 12.148 -22.843 3.114 1.00 38.53 381 ALA A CA 1
ATOM 3020 C C . ALA A 1 381 ? 12.722 -21.812 4.106 1.00 38.53 381 ALA A C 1
ATOM 3022 O O . ALA A 1 381 ? 13.929 -21.579 4.125 1.00 38.53 381 ALA A O 1
ATOM 3023 N N . PHE A 1 382 ? 11.884 -21.257 4.990 1.00 38.47 382 PHE A N 1
ATOM 3024 C CA . PHE A 1 382 ? 12.323 -20.277 5.989 1.00 38.47 382 PHE A CA 1
ATOM 3025 C C . PHE A 1 382 ? 12.954 -20.921 7.237 1.00 38.47 382 PHE A C 1
ATOM 3027 O O . PHE A 1 382 ? 13.913 -20.386 7.790 1.00 38.47 382 PHE A O 1
ATOM 3034 N N . ARG A 1 383 ? 12.476 -22.101 7.671 1.00 37.41 383 ARG A N 1
ATOM 3035 C CA . ARG A 1 383 ? 13.044 -22.820 8.832 1.00 37.41 383 ARG A CA 1
ATOM 3036 C C . ARG A 1 383 ? 14.374 -23.516 8.538 1.00 37.41 383 ARG A C 1
ATOM 3038 O O . ARG A 1 383 ? 15.129 -23.770 9.471 1.00 37.41 383 ARG A O 1
ATOM 3045 N N . ALA A 1 384 ? 14.677 -23.821 7.276 1.00 36.31 384 ALA A N 1
ATOM 3046 C CA . ALA A 1 384 ? 15.874 -24.582 6.921 1.00 36.31 384 ALA A CA 1
ATOM 3047 C C . ALA A 1 384 ? 17.176 -23.753 6.868 1.00 36.31 384 ALA A C 1
ATOM 3049 O O . ALA A 1 384 ? 18.245 -24.341 6.733 1.00 36.31 384 ALA A O 1
ATOM 3050 N N . GLY A 1 385 ? 17.132 -22.416 6.973 1.00 34.84 385 GLY A N 1
ATOM 3051 C CA . GLY A 1 385 ? 18.347 -21.584 7.022 1.00 34.84 385 GLY A CA 1
ATOM 3052 C C . GLY A 1 385 ? 19.273 -21.723 5.802 1.00 34.84 385 GLY A C 1
ATOM 3053 O O . GLY A 1 385 ? 20.472 -21.466 5.902 1.00 34.84 385 GLY A O 1
ATOM 3054 N N . VAL A 1 386 ? 18.747 -22.153 4.651 1.00 34.19 386 VAL A N 1
ATOM 3055 C CA . VAL A 1 386 ? 19.545 -22.415 3.449 1.00 34.19 386 VAL A CA 1
ATOM 3056 C C . VAL A 1 386 ? 19.684 -21.130 2.635 1.00 34.19 386 VAL A C 1
ATOM 3058 O O . VAL A 1 386 ? 18.920 -20.877 1.715 1.00 34.19 386 VAL A O 1
ATOM 3061 N N . TYR A 1 387 ? 20.706 -20.339 2.954 1.00 32.06 387 TYR A N 1
ATOM 3062 C CA . TYR A 1 387 ? 21.366 -19.479 1.972 1.00 32.06 387 TYR A CA 1
ATOM 3063 C C . TYR A 1 387 ? 22.809 -19.959 1.802 1.00 32.06 387 TYR A C 1
ATOM 3065 O O . TYR A 1 387 ? 23.626 -19.766 2.703 1.00 32.06 387 TYR A O 1
ATOM 3073 N N . PRO A 1 388 ? 23.188 -20.514 0.644 1.00 33.50 388 PRO A N 1
ATOM 3074 C CA . PRO A 1 388 ? 24.552 -20.439 0.173 1.00 33.50 388 PRO A CA 1
ATOM 3075 C C . PRO A 1 388 ? 24.649 -19.293 -0.836 1.00 33.50 388 PRO A C 1
ATOM 3077 O O . PRO A 1 388 ? 24.085 -19.347 -1.928 1.00 33.50 388 PRO A O 1
ATOM 3080 N N . THR A 1 389 ? 25.429 -18.266 -0.508 1.00 34.88 389 THR A N 1
ATOM 3081 C CA . THR A 1 389 ? 25.981 -17.365 -1.520 1.00 34.88 389 THR A CA 1
ATOM 3082 C C . THR A 1 389 ? 26.980 -18.155 -2.368 1.00 34.88 389 THR A C 1
ATOM 3084 O O . THR A 1 389 ? 28.139 -18.339 -1.997 1.00 34.88 389 THR A O 1
ATOM 3087 N N . ARG A 1 390 ? 26.545 -18.657 -3.529 1.00 30.81 390 ARG A N 1
ATOM 3088 C CA . ARG A 1 390 ? 27.464 -19.140 -4.565 1.00 30.81 390 ARG A CA 1
ATOM 3089 C C . ARG A 1 390 ? 27.022 -18.723 -5.961 1.00 30.81 390 ARG A C 1
ATOM 3091 O O . ARG A 1 390 ? 25.846 -18.752 -6.305 1.00 30.81 390 ARG A O 1
ATOM 3098 N N . ALA A 1 391 ? 28.037 -18.314 -6.714 1.00 33.03 391 ALA A N 1
ATOM 3099 C CA . ALA A 1 391 ? 28.008 -17.820 -8.076 1.00 33.03 391 ALA A CA 1
ATOM 3100 C C . ALA A 1 391 ? 27.246 -18.736 -9.047 1.00 33.03 391 ALA A C 1
ATOM 3102 O O . ALA A 1 391 ? 27.346 -19.961 -8.985 1.00 33.03 391 ALA A O 1
ATOM 3103 N N . TRP A 1 392 ? 26.529 -18.103 -9.971 1.00 27.52 392 TRP A N 1
ATOM 3104 C CA . TRP A 1 392 ? 25.871 -18.723 -11.118 1.00 27.52 392 TRP A CA 1
ATOM 3105 C C . TRP A 1 392 ? 26.875 -19.139 -12.206 1.00 27.52 392 TRP A C 1
ATOM 3107 O O . TRP A 1 392 ? 27.711 -18.322 -12.597 1.00 27.52 392 TRP A O 1
ATOM 3117 N N . PRO A 1 393 ? 26.711 -20.327 -12.811 1.00 33.19 393 PRO A N 1
ATOM 3118 C CA . PRO A 1 393 ? 27.065 -20.582 -14.198 1.00 33.19 393 PRO A CA 1
ATOM 3119 C C . PRO A 1 393 ? 25.780 -20.678 -15.038 1.00 33.19 393 PRO A C 1
ATOM 3121 O O . PRO A 1 393 ? 24.937 -21.541 -14.804 1.00 33.19 393 PRO A O 1
ATOM 3124 N N . GLY A 1 394 ? 25.616 -19.787 -16.017 1.00 29.97 394 GLY A N 1
ATOM 3125 C CA . GLY A 1 394 ? 24.418 -19.787 -16.859 1.00 29.97 394 GLY A CA 1
ATOM 3126 C C . GLY A 1 394 ? 24.343 -18.653 -17.875 1.00 29.97 394 GLY A C 1
ATOM 3127 O O . GLY A 1 394 ? 23.292 -18.045 -18.024 1.00 29.97 394 GLY A O 1
ATOM 3128 N N . VAL A 1 395 ? 25.444 -18.347 -18.567 1.00 30.62 395 VAL A N 1
ATOM 3129 C CA . VAL A 1 395 ? 25.404 -17.573 -19.819 1.00 30.62 395 VAL A CA 1
ATOM 3130 C C . VAL A 1 395 ? 25.878 -18.505 -20.925 1.00 30.62 395 VAL A C 1
ATOM 3132 O O . VAL A 1 395 ? 26.940 -19.117 -20.814 1.00 30.62 395 VAL A O 1
ATOM 3135 N N . SER A 1 396 ? 25.062 -18.659 -21.967 1.00 39.97 396 SER A N 1
ATOM 3136 C CA . SER A 1 396 ? 25.381 -19.491 -23.125 1.00 39.97 396 SER A CA 1
ATOM 3137 C C . SER A 1 396 ? 26.689 -19.029 -23.781 1.00 39.97 396 SER A C 1
ATOM 3139 O O . SER A 1 396 ? 26.973 -17.832 -23.889 1.00 39.97 396 SER A O 1
ATOM 3141 N N . ALA A 1 397 ? 27.488 -19.991 -24.251 1.00 35.81 397 ALA A N 1
ATOM 3142 C CA . ALA A 1 397 ? 28.818 -19.780 -24.834 1.00 35.81 397 ALA A CA 1
ATOM 3143 C C . ALA A 1 397 ? 28.853 -18.800 -26.033 1.00 35.81 397 ALA A C 1
ATOM 3145 O O . ALA A 1 397 ? 29.924 -18.350 -26.432 1.00 35.81 397 ALA A O 1
ATOM 3146 N N . ALA A 1 398 ? 27.696 -18.416 -26.580 1.00 36.53 398 ALA A N 1
ATOM 3147 C CA . ALA A 1 398 ? 27.576 -17.469 -27.684 1.00 36.53 398 ALA A CA 1
ATOM 3148 C C . ALA A 1 398 ? 27.875 -16.007 -27.287 1.00 36.53 398 ALA A C 1
ATOM 3150 O O . ALA A 1 398 ? 28.389 -15.251 -28.109 1.00 36.53 398 ALA A O 1
ATOM 3151 N N . ASN A 1 399 ? 27.642 -15.609 -26.030 1.00 38.25 399 ASN A N 1
ATOM 3152 C CA . ASN A 1 399 ? 27.804 -14.206 -25.613 1.00 38.25 399 ASN A CA 1
ATOM 3153 C C . ASN A 1 399 ? 29.212 -13.868 -25.085 1.00 38.25 399 ASN A C 1
ATOM 3155 O O . ASN A 1 399 ? 29.596 -12.700 -25.056 1.00 38.25 399 ASN A O 1
ATOM 3159 N N . ALA A 1 400 ? 30.032 -14.872 -24.753 1.00 34.69 400 ALA A N 1
ATOM 3160 C CA . ALA A 1 400 ? 31.428 -14.667 -24.348 1.00 34.69 400 ALA A CA 1
ATOM 3161 C C . ALA A 1 400 ? 32.342 -14.288 -25.534 1.00 34.69 400 ALA A C 1
ATOM 3163 O O . ALA A 1 400 ? 33.287 -13.515 -25.380 1.00 34.69 400 ALA A O 1
ATOM 3164 N N . ALA A 1 401 ? 32.022 -14.758 -26.745 1.00 37.72 401 ALA A N 1
ATOM 3165 C CA . ALA A 1 401 ? 32.793 -14.479 -27.962 1.00 37.72 401 ALA A CA 1
ATOM 3166 C C . ALA A 1 401 ? 32.537 -13.078 -28.564 1.00 37.72 401 ALA A C 1
ATOM 3168 O O . ALA A 1 401 ? 33.247 -12.656 -29.484 1.00 37.72 401 ALA A O 1
ATOM 3169 N N . ALA A 1 402 ? 31.520 -12.364 -28.072 1.00 35.62 402 ALA A N 1
ATOM 3170 C CA . ALA A 1 402 ? 31.201 -10.998 -28.482 1.00 35.62 402 ALA A CA 1
ATOM 3171 C C . ALA A 1 402 ? 31.893 -9.948 -27.593 1.00 35.62 402 ALA A C 1
ATOM 3173 O O . ALA A 1 402 ? 32.324 -8.918 -28.102 1.00 35.62 402 ALA A O 1
ATOM 3174 N N . LEU A 1 403 ? 32.090 -10.236 -26.298 1.00 35.31 403 LEU A N 1
ATOM 3175 C CA . LEU A 1 403 ? 32.799 -9.338 -25.374 1.00 35.31 403 LEU A CA 1
ATOM 3176 C C . LEU A 1 403 ? 34.331 -9.399 -25.502 1.00 35.31 403 LEU A C 1
ATOM 3178 O O . LEU A 1 403 ? 35.012 -8.433 -25.175 1.00 35.31 403 LEU A O 1
ATOM 3182 N N . ALA A 1 404 ? 34.889 -10.500 -26.012 1.00 39.84 404 ALA A N 1
ATOM 3183 C CA . ALA A 1 404 ? 36.336 -10.648 -26.200 1.00 39.84 404 ALA A CA 1
ATOM 3184 C C . ALA A 1 404 ? 36.906 -9.841 -27.389 1.00 39.84 404 ALA A C 1
ATOM 3186 O O . ALA A 1 404 ? 38.115 -9.842 -27.603 1.00 39.84 404 ALA A O 1
ATOM 3187 N N . ARG A 1 405 ? 36.062 -9.160 -28.180 1.00 42.97 405 ARG A N 1
ATOM 3188 C CA . ARG A 1 405 ? 36.472 -8.450 -29.407 1.00 42.97 405 ARG A CA 1
ATOM 3189 C C . ARG A 1 405 ? 36.601 -6.929 -29.272 1.00 42.97 405 ARG A C 1
ATOM 3191 O O . ARG A 1 405 ? 36.936 -6.282 -30.258 1.00 42.97 405 ARG A O 1
ATOM 3198 N N . SER A 1 406 ? 36.389 -6.351 -28.088 1.00 36.66 406 SER A N 1
ATOM 3199 C CA . SER A 1 406 ? 36.278 -4.889 -27.921 1.00 36.66 406 SER A CA 1
ATOM 3200 C C . SER A 1 406 ? 37.337 -4.202 -27.038 1.00 36.66 406 SER A C 1
ATOM 3202 O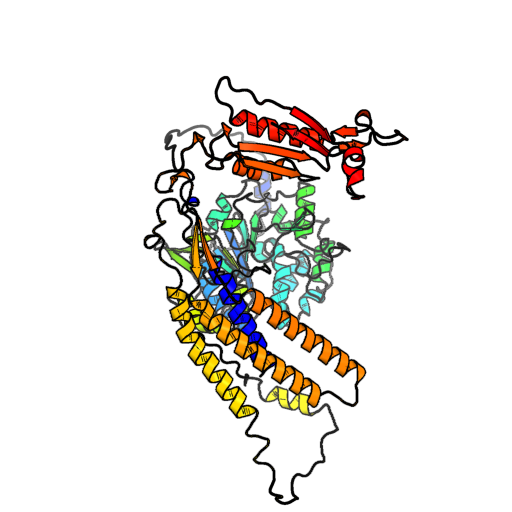 O . SER A 1 406 ? 37.223 -2.999 -26.824 1.00 36.66 406 SER A O 1
ATOM 3204 N N . CYS A 1 407 ? 38.417 -4.873 -26.610 1.00 32.88 407 CYS A N 1
ATOM 3205 C CA . CYS A 1 407 ? 39.556 -4.208 -25.945 1.00 32.88 407 CYS A CA 1
ATOM 3206 C C . CYS A 1 407 ? 40.922 -4.786 -26.383 1.00 32.88 407 CYS A C 1
ATOM 3208 O O . CYS A 1 407 ? 41.279 -5.884 -25.953 1.00 32.88 407 CYS A O 1
ATOM 3210 N N . PRO A 1 408 ? 41.729 -4.066 -27.187 1.00 40.72 408 PRO A N 1
ATOM 3211 C CA . PRO A 1 408 ? 43.092 -4.463 -27.520 1.00 40.72 408 PRO A CA 1
ATOM 3212 C C . PRO A 1 408 ? 44.055 -3.899 -26.466 1.00 40.72 408 PRO A C 1
ATOM 3214 O O . PRO A 1 408 ? 44.459 -2.742 -26.533 1.00 40.72 408 PRO A O 1
ATOM 3217 N N . GLY A 1 409 ? 44.398 -4.696 -25.455 1.00 40.56 409 GLY A N 1
ATOM 3218 C CA . GLY A 1 409 ? 45.324 -4.233 -24.418 1.00 40.56 409 GLY A CA 1
ATOM 3219 C C . GLY A 1 409 ? 45.517 -5.191 -23.254 1.00 40.56 409 GLY A C 1
ATOM 3220 O O . GLY A 1 409 ? 45.401 -4.765 -22.115 1.00 40.56 409 GLY A O 1
ATOM 3221 N N . LEU A 1 410 ? 45.755 -6.479 -23.521 1.00 33.19 410 LEU A N 1
ATOM 3222 C CA . LEU A 1 410 ? 46.207 -7.454 -22.514 1.00 33.19 410 LEU A CA 1
ATOM 3223 C C . LEU A 1 410 ? 46.718 -8.732 -23.199 1.00 33.19 410 LEU A C 1
ATOM 3225 O O . LEU A 1 410 ? 46.192 -9.826 -23.028 1.00 33.19 410 LEU A O 1
ATOM 3229 N N . ALA A 1 411 ? 47.754 -8.576 -24.020 1.00 35.56 411 ALA A N 1
ATOM 3230 C CA . ALA A 1 411 ? 48.507 -9.687 -24.594 1.00 35.56 411 ALA A CA 1
ATOM 3231 C C . ALA A 1 411 ? 50.007 -9.393 -24.484 1.00 35.56 411 ALA A C 1
ATOM 3233 O O . ALA A 1 411 ? 50.637 -9.030 -25.468 1.00 35.56 411 ALA A O 1
ATOM 3234 N N . ALA A 1 412 ? 50.550 -9.486 -23.267 1.00 44.56 412 ALA A N 1
ATOM 3235 C CA . ALA A 1 412 ? 51.970 -9.738 -23.004 1.00 44.56 412 ALA A CA 1
ATOM 3236 C C . ALA A 1 412 ? 52.201 -9.868 -21.490 1.00 44.56 412 ALA A C 1
ATOM 3238 O O . ALA A 1 412 ? 52.475 -8.882 -20.815 1.00 44.56 412 ALA A O 1
ATOM 3239 N N . MET A 1 413 ? 52.100 -11.081 -20.947 1.00 30.52 413 MET A N 1
ATOM 3240 C CA . MET A 1 413 ? 52.888 -11.463 -19.772 1.00 30.52 413 MET A CA 1
ATOM 3241 C C . MET A 1 413 ? 53.020 -12.985 -19.745 1.00 30.52 413 MET A C 1
ATOM 3243 O O . MET A 1 413 ? 52.107 -13.720 -19.376 1.00 30.52 413 MET A O 1
ATOM 3247 N N . ASP A 1 414 ? 54.169 -13.422 -20.244 1.00 33.84 414 ASP A N 1
ATOM 3248 C CA . ASP A 1 414 ? 54.635 -14.797 -20.305 1.00 33.84 414 ASP A CA 1
ATOM 3249 C C . ASP A 1 414 ? 55.025 -15.270 -18.894 1.00 33.84 414 ASP A C 1
ATOM 3251 O O . ASP A 1 414 ? 55.974 -14.771 -18.289 1.00 33.84 414 ASP A O 1
ATOM 3255 N N . LEU A 1 415 ? 54.258 -16.211 -18.340 1.00 34.62 415 LEU A N 1
ATOM 3256 C CA . LEU A 1 415 ? 54.528 -16.870 -17.060 1.00 34.62 415 LEU A CA 1
ATOM 3257 C C . LEU A 1 415 ? 55.270 -18.191 -17.306 1.00 34.62 415 LEU A C 1
ATOM 3259 O O . LEU A 1 415 ? 54.751 -19.275 -17.041 1.00 34.62 415 LEU A O 1
ATOM 3263 N N . ARG A 1 416 ? 56.504 -18.104 -17.810 1.00 33.72 416 ARG A N 1
ATOM 3264 C CA . ARG A 1 416 ? 57.475 -19.211 -17.803 1.00 33.72 416 ARG A CA 1
ATOM 3265 C C . ARG A 1 416 ? 58.900 -18.725 -17.558 1.00 33.72 416 ARG A C 1
ATOM 3267 O O . ARG A 1 416 ? 59.766 -18.901 -18.397 1.00 33.72 416 ARG A O 1
ATOM 3274 N N . SER A 1 417 ? 59.160 -18.180 -16.375 1.00 38.72 417 SER A N 1
ATOM 3275 C CA . SER A 1 417 ? 60.452 -18.325 -15.685 1.00 38.72 417 SER A CA 1
ATOM 3276 C C . SER A 1 417 ? 60.442 -17.485 -14.416 1.00 38.72 417 SER A C 1
ATOM 3278 O O . SER A 1 417 ? 60.230 -16.282 -14.511 1.00 38.72 417 SER A O 1
ATOM 3280 N N . GLN A 1 418 ? 60.682 -18.101 -13.259 1.00 31.92 418 GLN A N 1
ATOM 3281 C CA . GLN A 1 418 ? 61.685 -17.708 -12.252 1.00 31.92 418 GLN A CA 1
ATOM 3282 C C . GLN A 1 418 ? 61.489 -18.581 -10.990 1.00 31.92 418 GLN A C 1
ATOM 3284 O O . GLN A 1 418 ? 60.364 -19.001 -10.704 1.00 31.92 418 GLN A O 1
ATOM 3289 N N . PRO A 1 419 ? 62.576 -18.941 -10.285 1.00 43.69 419 PRO A N 1
ATOM 3290 C CA . PRO A 1 419 ? 62.595 -20.057 -9.356 1.00 43.69 419 PRO A CA 1
ATOM 3291 C C . PRO A 1 419 ? 62.237 -19.665 -7.918 1.00 43.69 419 PRO A C 1
ATOM 3293 O O . PRO A 1 419 ? 62.351 -18.522 -7.485 1.00 43.69 419 PRO A O 1
ATOM 3296 N N . VAL A 1 420 ? 61.834 -20.705 -7.194 1.00 46.34 420 VAL A N 1
ATOM 3297 C CA . VAL A 1 420 ? 61.709 -20.853 -5.742 1.00 46.34 420 VAL A CA 1
ATOM 3298 C C . VAL A 1 420 ? 62.683 -19.970 -4.947 1.00 46.34 420 VAL A C 1
ATOM 3300 O O . VAL A 1 420 ? 63.894 -20.167 -5.003 1.00 46.34 420 VAL A O 1
ATOM 3303 N N . LEU A 1 421 ? 62.138 -19.093 -4.099 1.00 36.28 421 LEU A N 1
ATOM 3304 C CA . LEU A 1 421 ? 62.809 -18.621 -2.888 1.00 36.28 421 LEU A CA 1
ATOM 3305 C C . LEU A 1 421 ? 61.863 -18.814 -1.700 1.00 36.28 421 LEU A C 1
ATOM 3307 O O . LEU A 1 421 ? 60.785 -18.228 -1.605 1.00 36.28 421 LEU A O 1
ATOM 3311 N N . ALA A 1 422 ? 62.274 -19.738 -0.838 1.00 44.06 422 ALA A N 1
ATOM 3312 C CA . ALA A 1 422 ? 61.613 -20.133 0.388 1.00 44.06 422 ALA A CA 1
ATOM 3313 C C . ALA A 1 422 ? 61.507 -18.946 1.359 1.00 44.06 422 ALA A C 1
ATOM 3315 O O . ALA A 1 422 ? 62.515 -18.356 1.736 1.00 44.06 422 ALA A O 1
ATOM 3316 N N . GLY A 1 423 ? 60.285 -18.612 1.782 1.00 40.66 423 GLY A N 1
ATOM 3317 C CA . GLY A 1 423 ? 60.065 -17.578 2.802 1.00 40.66 423 GLY A CA 1
ATOM 3318 C C . GLY A 1 423 ? 58.618 -17.126 3.013 1.00 40.66 423 GLY A C 1
ATOM 3319 O O . GLY A 1 423 ? 58.403 -16.043 3.542 1.00 40.66 423 GLY A O 1
ATOM 3320 N N . GLY A 1 424 ? 57.613 -17.904 2.590 1.00 36.94 424 GLY A N 1
ATOM 3321 C CA . GLY A 1 424 ? 56.232 -17.411 2.469 1.00 36.94 424 GLY A CA 1
ATOM 3322 C C . GLY A 1 424 ? 55.147 -18.163 3.240 1.00 36.94 424 GLY A C 1
ATOM 3323 O O . GLY A 1 424 ? 53.975 -17.891 3.008 1.00 36.94 424 GLY A O 1
ATOM 3324 N N . ILE A 1 425 ? 55.475 -19.103 4.134 1.00 36.81 425 ILE A N 1
ATOM 3325 C CA . ILE A 1 425 ? 54.441 -19.907 4.823 1.00 36.81 425 ILE A CA 1
ATOM 3326 C C . ILE A 1 425 ? 53.910 -19.223 6.099 1.00 36.81 425 ILE A C 1
ATOM 3328 O O . ILE A 1 425 ? 52.823 -19.552 6.565 1.00 36.81 425 ILE A O 1
ATOM 3332 N N . HIS A 1 426 ? 54.573 -18.186 6.622 1.00 40.03 426 HIS A N 1
ATOM 3333 C CA . HIS A 1 426 ? 54.120 -17.548 7.866 1.00 40.03 426 HIS A CA 1
ATOM 3334 C C . HIS A 1 426 ? 53.043 -16.456 7.703 1.00 40.03 426 HIS A C 1
ATOM 3336 O O . HIS A 1 426 ? 52.379 -16.124 8.682 1.00 40.03 426 HIS A O 1
ATOM 3342 N N . ALA A 1 427 ? 52.822 -15.924 6.494 1.00 41.78 427 ALA A N 1
ATOM 3343 C CA . ALA A 1 427 ? 51.897 -14.802 6.267 1.00 41.78 427 ALA A CA 1
ATOM 3344 C C . ALA A 1 427 ? 50.502 -15.211 5.748 1.00 41.78 427 ALA A C 1
ATOM 3346 O O . ALA A 1 427 ? 49.561 -14.432 5.865 1.00 41.78 427 ALA A O 1
ATOM 3347 N N . ALA A 1 428 ? 50.346 -16.427 5.211 1.00 39.66 428 ALA A N 1
ATOM 3348 C CA . ALA A 1 428 ? 49.060 -16.930 4.711 1.00 39.66 428 ALA A CA 1
ATOM 3349 C C . ALA A 1 428 ? 48.252 -17.708 5.771 1.00 39.66 428 ALA A C 1
ATOM 3351 O O . ALA A 1 428 ? 47.057 -17.927 5.602 1.00 39.66 428 ALA A O 1
ATOM 3352 N N . LEU A 1 429 ? 48.879 -18.100 6.887 1.00 40.94 429 LEU A N 1
ATOM 3353 C CA . LEU A 1 429 ? 48.249 -18.936 7.918 1.00 40.94 429 LEU A CA 1
ATOM 3354 C C . LEU A 1 429 ? 47.610 -18.166 9.084 1.00 40.94 429 LEU A C 1
ATOM 3356 O O . LEU A 1 429 ? 46.932 -18.781 9.899 1.00 40.94 429 LEU A O 1
ATOM 3360 N N . THR A 1 430 ? 47.766 -16.843 9.185 1.00 53.97 430 THR A N 1
ATOM 3361 C CA . THR A 1 430 ? 47.240 -16.088 10.343 1.00 53.97 430 THR A CA 1
ATOM 3362 C C . THR A 1 430 ? 45.919 -15.370 10.072 1.00 53.97 430 THR A C 1
ATOM 3364 O O . THR A 1 430 ? 45.126 -15.207 10.994 1.00 53.97 430 THR A O 1
ATOM 3367 N N . GLY A 1 431 ? 45.630 -14.990 8.823 1.00 55.31 431 GLY A N 1
ATOM 3368 C CA . GLY A 1 431 ? 44.360 -14.353 8.456 1.00 55.31 431 GLY A CA 1
ATOM 3369 C C . GLY A 1 431 ? 43.235 -15.365 8.243 1.00 55.31 431 GLY A C 1
ATOM 3370 O O . GLY A 1 431 ? 42.231 -15.353 8.950 1.00 55.31 431 GLY A O 1
ATOM 3371 N N . ASP A 1 432 ? 43.412 -16.278 7.290 1.00 54.56 432 ASP A N 1
ATOM 3372 C CA . ASP A 1 432 ? 42.314 -17.124 6.806 1.00 54.56 432 ASP A CA 1
ATOM 3373 C C . ASP A 1 432 ? 41.879 -18.193 7.817 1.00 54.56 432 ASP A C 1
ATOM 3375 O O . ASP A 1 432 ? 40.689 -18.487 7.936 1.00 54.56 432 ASP A O 1
ATOM 3379 N N . VAL A 1 433 ? 42.814 -18.708 8.622 1.00 60.97 433 VAL A N 1
ATOM 3380 C CA . VAL A 1 433 ? 42.513 -19.663 9.703 1.00 60.97 433 VAL A CA 1
ATOM 3381 C C . VAL A 1 433 ? 41.738 -18.986 10.834 1.00 60.97 433 VAL A C 1
ATOM 3383 O O . VAL A 1 433 ? 40.770 -19.555 11.337 1.00 60.97 433 VAL A O 1
ATOM 3386 N N . PHE A 1 434 ? 42.098 -17.748 11.191 1.00 62.91 434 PHE A N 1
ATOM 3387 C CA . PHE A 1 434 ? 41.372 -16.965 12.192 1.00 62.91 434 PHE A CA 1
ATOM 3388 C C . PHE A 1 434 ? 39.930 -16.689 11.742 1.00 62.91 434 PHE A C 1
ATOM 3390 O O . PHE A 1 434 ? 38.995 -16.874 12.520 1.00 62.91 434 PHE A O 1
ATOM 3397 N N . PHE A 1 435 ? 39.722 -16.329 10.469 1.00 61.22 435 PHE A N 1
ATOM 3398 C CA . PHE A 1 435 ? 38.379 -16.086 9.933 1.00 61.22 435 PHE A CA 1
ATOM 3399 C C . PHE A 1 435 ? 37.543 -17.358 9.787 1.00 61.22 435 PHE A C 1
ATOM 3401 O O . PHE A 1 435 ? 36.341 -17.313 10.049 1.00 61.22 435 PHE A O 1
ATOM 3408 N N . ALA A 1 436 ? 38.154 -18.488 9.428 1.00 62.22 436 ALA A N 1
ATOM 3409 C CA . ALA A 1 436 ? 37.466 -19.775 9.366 1.00 62.22 436 ALA A CA 1
ATOM 3410 C C . ALA A 1 436 ? 37.008 -20.248 10.758 1.00 62.22 436 ALA A C 1
ATOM 3412 O O . ALA A 1 436 ? 35.865 -20.674 10.919 1.00 62.22 436 ALA A O 1
ATOM 3413 N N . LEU A 1 437 ? 37.858 -20.104 11.782 1.00 62.56 437 LEU A N 1
ATOM 3414 C CA . LEU A 1 437 ? 37.505 -20.412 13.172 1.00 62.56 437 LEU A CA 1
ATOM 3415 C C . LEU A 1 437 ? 36.406 -19.488 13.705 1.00 62.56 437 LEU A C 1
ATOM 3417 O O . LEU A 1 437 ? 35.448 -19.969 14.308 1.00 62.56 437 LEU A O 1
ATOM 3421 N N . LEU A 1 438 ? 36.495 -18.184 13.430 1.00 65.00 438 LEU A N 1
ATOM 3422 C CA . LEU A 1 438 ? 35.463 -17.216 13.807 1.00 65.00 438 LEU A CA 1
ATOM 3423 C C . LEU A 1 438 ? 34.117 -17.553 13.142 1.00 65.00 438 LEU A C 1
ATOM 3425 O O . LEU A 1 438 ? 33.078 -17.508 13.793 1.00 65.00 438 LEU A O 1
ATOM 3429 N N . PHE A 1 439 ? 34.134 -17.953 11.868 1.00 64.19 439 PHE A N 1
ATOM 3430 C CA . PHE A 1 439 ? 32.938 -18.367 11.135 1.00 64.19 439 PHE A CA 1
ATOM 3431 C C . PHE A 1 439 ? 32.309 -19.643 11.715 1.00 64.19 439 PHE A C 1
ATOM 3433 O O . PHE A 1 439 ? 31.099 -19.684 11.925 1.00 64.19 439 PHE A O 1
ATOM 3440 N N . ILE A 1 440 ? 33.113 -20.660 12.045 1.00 67.69 440 ILE A N 1
ATOM 3441 C CA . ILE A 1 440 ? 32.627 -21.906 12.663 1.00 67.69 440 ILE A CA 1
ATOM 3442 C C . ILE A 1 440 ? 32.015 -21.635 14.044 1.00 67.69 440 ILE A C 1
ATOM 3444 O O . ILE A 1 440 ? 30.933 -22.141 14.341 1.00 67.69 440 ILE A O 1
ATOM 3448 N N . ILE A 1 441 ? 32.660 -20.801 14.867 1.00 67.56 441 ILE A N 1
ATOM 3449 C CA . ILE A 1 441 ? 32.147 -20.420 16.193 1.00 67.56 441 ILE A CA 1
ATOM 3450 C C . ILE A 1 441 ? 30.796 -19.702 16.068 1.00 67.56 441 ILE A C 1
ATOM 3452 O O . ILE A 1 441 ? 29.880 -19.988 16.839 1.00 67.56 441 ILE A O 1
ATOM 3456 N N . VAL A 1 442 ? 30.633 -18.824 15.073 1.00 65.56 442 VAL A N 1
ATOM 3457 C CA . VAL A 1 442 ? 29.358 -18.136 14.815 1.00 65.56 442 VAL A CA 1
ATOM 3458 C C . VAL A 1 442 ? 28.284 -19.116 14.357 1.00 65.56 442 VAL A C 1
ATOM 3460 O O . VAL A 1 442 ? 27.212 -19.156 14.949 1.00 65.56 442 VAL A O 1
ATOM 3463 N N . VAL A 1 443 ? 28.551 -19.937 13.340 1.00 62.81 443 VAL A N 1
ATOM 3464 C CA . VAL A 1 443 ? 27.529 -20.817 12.745 1.00 62.81 443 VAL A CA 1
ATOM 3465 C C . VAL A 1 443 ? 27.062 -21.893 13.731 1.00 62.81 443 VAL A C 1
ATOM 3467 O O . VAL A 1 443 ? 25.861 -22.128 13.871 1.00 62.81 443 VAL A O 1
ATOM 3470 N N . VAL A 1 444 ? 27.988 -22.515 14.466 1.00 65.19 444 VAL A N 1
ATOM 3471 C CA . VAL A 1 444 ? 27.652 -23.521 15.490 1.00 65.19 444 VAL A CA 1
ATOM 3472 C C . VAL A 1 444 ? 27.025 -22.865 16.729 1.00 65.19 444 VAL A C 1
ATOM 3474 O O . VAL A 1 444 ? 26.173 -23.465 17.385 1.00 65.19 444 VAL A O 1
ATOM 3477 N N . GLY A 1 445 ? 27.391 -21.616 17.031 1.00 64.88 445 GLY A N 1
ATOM 3478 C CA . GLY A 1 445 ? 26.775 -20.826 18.094 1.00 64.88 445 GLY A CA 1
ATOM 3479 C C . GLY A 1 445 ? 25.321 -20.443 17.802 1.00 64.88 445 GLY A C 1
ATOM 3480 O O . GLY A 1 445 ? 24.484 -20.529 18.696 1.00 64.88 445 GLY A O 1
ATOM 3481 N N . VAL A 1 446 ? 24.992 -20.082 16.556 1.00 62.28 446 VAL A N 1
ATOM 3482 C CA . VAL A 1 446 ? 23.666 -19.566 16.154 1.00 62.28 446 VAL A CA 1
ATOM 3483 C C . VAL A 1 446 ? 22.544 -20.606 16.302 1.00 62.28 446 VAL A C 1
ATOM 3485 O O . VAL A 1 446 ? 21.442 -20.271 16.734 1.00 62.28 446 VAL A O 1
ATOM 3488 N N . SER A 1 447 ? 22.806 -21.881 16.014 1.00 57.06 447 SER A N 1
ATOM 3489 C CA . SER A 1 447 ? 21.794 -22.944 16.136 1.00 57.06 447 SER A CA 1
ATOM 3490 C C . SER A 1 447 ? 21.477 -23.298 17.595 1.00 57.06 447 SER A C 1
ATOM 3492 O O . SER A 1 447 ? 20.310 -23.460 17.957 1.00 57.06 447 SER A O 1
ATOM 3494 N N . LYS A 1 448 ? 22.489 -23.335 18.474 1.00 65.19 448 LYS A N 1
ATOM 3495 C CA . LYS A 1 448 ? 22.276 -23.469 19.929 1.00 65.19 448 LYS A CA 1
ATOM 3496 C C . LYS A 1 448 ? 21.641 -22.217 20.541 1.00 65.19 448 LYS A C 1
ATOM 3498 O O . LYS A 1 448 ? 20.855 -22.326 21.481 1.00 65.19 448 LYS A O 1
ATOM 3503 N N . LEU A 1 449 ? 21.940 -21.048 19.980 1.00 65.00 449 LEU A N 1
ATOM 3504 C CA . LEU A 1 449 ? 21.375 -19.766 20.379 1.00 65.00 449 LEU A CA 1
ATOM 3505 C C . LEU A 1 449 ? 19.862 -19.694 20.132 1.00 65.00 449 LEU A C 1
ATOM 3507 O O . LEU A 1 449 ? 19.126 -19.336 21.046 1.00 65.00 449 LEU A O 1
ATOM 3511 N N . ALA A 1 450 ? 19.377 -20.111 18.961 1.00 61.34 450 ALA A N 1
ATOM 3512 C CA . ALA A 1 450 ? 17.939 -20.157 18.678 1.00 61.34 450 ALA A CA 1
ATOM 3513 C C . ALA A 1 450 ? 17.166 -21.013 19.705 1.00 61.34 450 ALA A C 1
ATOM 3515 O O . ALA A 1 450 ? 16.101 -20.620 20.186 1.00 61.34 450 ALA A O 1
ATOM 3516 N N . ALA A 1 451 ? 17.744 -22.147 20.119 1.00 67.75 451 ALA A N 1
ATOM 3517 C CA . ALA A 1 451 ? 17.159 -23.006 21.146 1.00 67.75 451 ALA A CA 1
ATOM 3518 C C . ALA A 1 451 ? 17.165 -22.361 22.547 1.00 67.75 451 ALA A C 1
ATOM 3520 O O . ALA A 1 451 ? 16.218 -22.561 23.309 1.00 67.75 451 ALA A O 1
ATOM 3521 N N . MET A 1 452 ? 18.189 -21.569 22.888 1.00 66.88 452 MET A N 1
ATOM 3522 C CA . MET A 1 452 ? 18.223 -20.799 24.139 1.00 66.88 452 MET A CA 1
ATOM 3523 C C . MET A 1 452 ? 17.210 -19.646 24.139 1.00 66.88 452 MET A C 1
ATOM 3525 O O . MET A 1 452 ? 16.514 -19.477 25.134 1.00 66.88 452 MET A O 1
ATOM 3529 N N . ILE A 1 453 ? 17.070 -18.916 23.025 1.00 67.38 453 ILE A N 1
ATOM 3530 C CA . ILE A 1 453 ? 16.117 -17.796 22.879 1.00 67.38 453 ILE A CA 1
ATOM 3531 C C . ILE A 1 453 ? 14.681 -18.266 23.120 1.00 67.38 453 ILE A C 1
ATOM 3533 O O . ILE A 1 453 ? 13.944 -17.628 23.865 1.00 67.38 453 ILE A O 1
ATOM 3537 N N . SER A 1 454 ? 14.298 -19.424 22.569 1.00 64.19 454 SER A N 1
ATOM 3538 C CA . SER A 1 454 ? 12.945 -19.977 22.751 1.00 64.19 454 SER A CA 1
ATOM 3539 C C . SER A 1 454 ? 12.584 -20.316 24.206 1.00 64.19 454 SER A C 1
ATOM 3541 O O . SER A 1 454 ? 11.412 -20.487 24.524 1.00 64.19 454 SER A O 1
ATOM 3543 N N . LYS A 1 455 ? 13.581 -20.419 25.095 1.00 66.81 455 LYS A N 1
ATOM 3544 C CA . LYS A 1 455 ? 13.413 -20.774 26.512 1.00 66.81 455 LYS A CA 1
ATOM 3545 C C . LYS A 1 455 ? 13.612 -19.590 27.462 1.00 66.81 455 LYS A C 1
ATOM 3547 O O . LYS A 1 455 ? 13.582 -19.800 28.676 1.00 66.81 455 LYS A O 1
ATOM 3552 N N . ASP A 1 456 ? 13.863 -18.388 26.938 1.00 66.12 456 ASP A N 1
ATOM 3553 C CA . ASP A 1 456 ? 14.225 -17.224 27.757 1.00 66.12 456 ASP A CA 1
ATOM 3554 C C . ASP A 1 456 ? 13.029 -16.428 28.278 1.00 66.12 456 ASP A C 1
ATOM 3556 O O . ASP A 1 456 ? 13.198 -15.587 29.158 1.00 66.12 456 ASP A O 1
ATOM 3560 N N . PHE A 1 457 ? 11.820 -16.733 27.805 1.00 63.09 457 PHE A N 1
ATOM 3561 C CA . PHE A 1 457 ? 10.599 -16.150 28.345 1.00 63.09 457 PHE A CA 1
ATOM 3562 C C . PHE A 1 457 ? 10.087 -17.012 29.504 1.00 63.09 457 PHE A C 1
ATOM 3564 O O . PHE A 1 457 ? 9.607 -18.125 29.261 1.00 63.09 457 PHE A O 1
ATOM 3571 N N . PRO A 1 458 ? 10.193 -16.552 30.767 1.00 64.06 458 PRO A N 1
ATOM 3572 C CA . PRO A 1 458 ? 9.460 -17.189 31.850 1.00 64.06 458 PRO A CA 1
ATOM 3573 C C . PRO A 1 458 ? 7.974 -17.133 31.501 1.00 64.06 458 PRO A C 1
ATOM 3575 O O . PRO A 1 458 ? 7.450 -16.071 31.144 1.00 64.06 458 PRO A O 1
ATOM 3578 N N . LYS A 1 459 ? 7.304 -18.286 31.572 1.00 69.69 459 LYS A N 1
ATOM 3579 C CA . LYS A 1 459 ? 5.861 -18.348 31.352 1.00 69.69 459 LYS A CA 1
ATOM 3580 C C . LYS A 1 459 ? 5.184 -17.442 32.372 1.00 69.69 459 LYS A C 1
ATOM 3582 O O . LYS A 1 459 ? 5.642 -17.329 33.507 1.00 69.69 459 LYS A O 1
ATOM 3587 N N . GLU A 1 460 ? 4.087 -16.810 31.980 1.00 64.38 460 GLU A N 1
ATOM 3588 C CA . GLU A 1 460 ? 3.322 -15.923 32.859 1.00 64.38 460 GLU A CA 1
ATOM 3589 C C . GLU A 1 460 ? 2.918 -16.591 34.181 1.00 64.38 460 GLU A C 1
ATOM 3591 O O . GLU A 1 460 ? 2.970 -15.969 35.238 1.00 64.38 460 GLU A O 1
ATOM 3596 N N . ALA A 1 461 ? 2.676 -17.902 34.135 1.00 59.66 461 ALA A N 1
ATOM 3597 C CA . ALA A 1 461 ? 2.372 -18.742 35.288 1.00 59.66 461 ALA A CA 1
ATOM 3598 C C . ALA A 1 461 ? 3.517 -18.900 36.316 1.00 59.66 461 ALA A C 1
ATOM 3600 O O . ALA A 1 461 ? 3.249 -19.242 37.467 1.00 59.66 461 ALA A O 1
ATOM 3601 N N . ASP A 1 462 ? 4.776 -18.647 35.944 1.00 63.00 462 ASP A N 1
ATOM 3602 C CA . ASP A 1 462 ? 5.926 -18.761 36.857 1.00 63.00 462 ASP A CA 1
ATOM 3603 C C . ASP A 1 462 ? 6.169 -17.469 37.667 1.00 63.00 462 ASP A C 1
ATOM 3605 O O . ASP A 1 462 ? 7.080 -17.404 38.499 1.00 63.00 462 ASP A O 1
ATOM 3609 N N . ARG A 1 463 ? 5.361 -16.423 37.442 1.00 71.56 463 ARG A N 1
ATOM 3610 C CA . ARG A 1 463 ? 5.525 -15.096 38.048 1.00 71.56 463 ARG A CA 1
ATOM 3611 C C . ARG A 1 463 ? 4.857 -15.054 39.424 1.00 71.56 463 ARG A C 1
ATOM 3613 O O . ARG A 1 463 ? 3.641 -14.930 39.539 1.00 71.56 463 ARG A O 1
ATOM 3620 N N . LYS A 1 464 ? 5.651 -15.141 40.491 1.00 78.31 464 LYS A N 1
ATOM 3621 C CA . LYS A 1 464 ? 5.182 -14.900 41.864 1.00 78.31 464 LYS A CA 1
ATOM 3622 C C . LYS A 1 464 ? 5.755 -13.579 42.356 1.00 78.31 464 LYS A C 1
ATOM 3624 O O . LYS A 1 464 ? 6.947 -13.511 42.635 1.00 78.31 464 LYS A O 1
ATOM 3629 N N . PHE A 1 465 ? 4.910 -12.556 42.449 1.00 86.69 465 PHE A N 1
ATOM 3630 C CA . PHE A 1 465 ? 5.238 -11.334 43.180 1.00 86.69 465 PHE A CA 1
ATOM 3631 C C . PHE A 1 465 ? 5.291 -11.657 44.677 1.00 86.69 465 PHE A C 1
ATOM 3633 O O . PHE A 1 465 ? 4.401 -12.340 45.199 1.00 86.69 465 PHE A O 1
ATOM 3640 N N . GLY A 1 466 ? 6.353 -11.216 45.349 1.00 87.44 466 GLY A N 1
ATOM 3641 C CA . GLY A 1 466 ? 6.447 -11.249 46.801 1.00 87.44 466 GLY A CA 1
ATOM 3642 C C . GLY A 1 466 ? 5.437 -10.311 47.463 1.00 87.44 466 GLY A C 1
ATOM 3643 O O . GLY A 1 466 ? 4.757 -9.520 46.807 1.00 87.44 466 GLY A O 1
ATOM 3644 N N . TYR A 1 467 ? 5.331 -10.404 48.790 1.00 89.38 467 TYR A N 1
ATOM 3645 C CA . TYR A 1 467 ? 4.430 -9.545 49.555 1.00 89.38 467 TYR A CA 1
ATOM 3646 C C . TYR A 1 467 ? 4.855 -8.072 49.418 1.00 89.38 467 TYR A C 1
ATOM 3648 O O . TYR A 1 467 ? 5.972 -7.720 49.792 1.00 89.38 467 TYR A O 1
ATOM 3656 N N . GLY A 1 468 ? 3.979 -7.229 48.868 1.00 86.06 468 GLY A N 1
ATOM 3657 C CA . GLY A 1 468 ? 4.231 -5.807 48.609 1.00 86.06 468 GLY A CA 1
ATOM 3658 C C . GLY A 1 468 ? 5.175 -5.497 47.437 1.00 86.06 468 GLY A C 1
ATOM 3659 O O . GLY A 1 468 ? 5.544 -4.338 47.252 1.00 86.06 468 GLY A O 1
ATOM 3660 N N . GLU A 1 469 ? 5.584 -6.484 46.633 1.00 89.81 469 GLU A N 1
ATOM 3661 C CA . GLU A 1 469 ? 6.477 -6.244 45.493 1.00 89.81 469 GLU A CA 1
ATOM 3662 C C . GLU A 1 469 ? 5.716 -5.687 44.281 1.00 89.81 469 GLU A C 1
ATOM 3664 O O . GLU A 1 469 ? 4.948 -6.387 43.625 1.00 89.81 469 GLU A O 1
ATOM 3669 N N . THR A 1 470 ? 5.983 -4.428 43.931 1.00 88.38 470 THR A N 1
ATOM 3670 C CA . THR A 1 470 ? 5.371 -3.754 42.770 1.00 88.38 470 THR A CA 1
ATOM 3671 C C . THR A 1 470 ? 6.064 -4.069 41.451 1.00 88.38 470 THR A C 1
ATOM 3673 O O . THR A 1 470 ? 5.479 -3.903 40.379 1.00 88.38 470 THR A O 1
ATOM 3676 N N . ALA A 1 471 ? 7.310 -4.541 41.500 1.00 92.12 471 ALA A N 1
ATOM 3677 C CA . ALA A 1 471 ? 8.031 -4.976 40.320 1.00 92.12 471 ALA A CA 1
ATOM 3678 C C . ALA A 1 471 ? 9.027 -6.089 40.637 1.00 92.12 471 ALA A C 1
ATOM 3680 O O . ALA A 1 471 ? 9.732 -6.033 41.641 1.00 92.12 471 ALA A O 1
ATOM 3681 N N . VAL A 1 472 ? 9.146 -7.047 39.718 1.00 89.44 472 VAL A N 1
ATOM 3682 C CA . VAL A 1 472 ? 10.197 -8.068 39.753 1.00 89.44 472 VAL A CA 1
ATOM 3683 C C . VAL A 1 472 ? 11.080 -7.899 38.526 1.00 89.44 472 VAL A C 1
ATOM 3685 O O . VAL A 1 472 ? 10.595 -7.812 37.394 1.00 89.44 472 VAL A O 1
ATOM 3688 N N . ILE A 1 473 ? 12.390 -7.822 38.760 1.00 89.75 473 ILE A N 1
ATOM 3689 C CA . ILE A 1 473 ? 13.390 -7.628 37.712 1.00 89.75 473 ILE A CA 1
ATOM 3690 C C . ILE A 1 473 ? 14.169 -8.925 37.532 1.00 89.75 473 ILE A C 1
ATOM 3692 O O . ILE A 1 473 ? 14.859 -9.380 38.442 1.00 89.75 473 ILE A O 1
ATOM 3696 N N . TYR A 1 474 ? 14.113 -9.488 36.329 1.00 87.06 474 TYR A N 1
ATOM 3697 C CA . TYR A 1 474 ? 14.920 -10.644 35.958 1.00 87.06 474 TYR A CA 1
ATOM 3698 C C . TYR A 1 474 ? 16.021 -10.230 34.991 1.00 87.06 474 TYR A C 1
ATOM 3700 O O . TYR A 1 474 ? 15.803 -9.487 34.030 1.00 87.06 474 TYR A O 1
ATOM 3708 N N . SER A 1 475 ? 17.224 -10.755 35.220 1.00 86.44 475 SER A N 1
ATOM 3709 C CA . SER A 1 475 ? 18.273 -10.685 34.208 1.00 86.44 475 SER A CA 1
ATOM 3710 C C . SER A 1 475 ? 17.926 -11.629 33.054 1.00 86.44 475 SER A C 1
ATOM 3712 O O . SER A 1 475 ? 17.599 -12.794 33.280 1.00 86.44 475 SER A O 1
ATOM 3714 N N . SER A 1 476 ? 17.994 -11.136 31.815 1.00 85.06 476 SER A N 1
ATOM 3715 C CA . SER A 1 476 ? 17.885 -12.000 30.632 1.00 85.06 476 SER A CA 1
ATOM 3716 C C . SER A 1 476 ? 19.008 -13.041 30.656 1.00 85.06 476 SER A C 1
ATOM 3718 O O . SER A 1 476 ? 20.166 -12.677 30.905 1.00 85.06 476 SER A O 1
ATOM 3720 N N . ARG A 1 477 ? 18.724 -14.321 30.372 1.00 82.88 477 ARG A N 1
ATOM 3721 C CA . ARG A 1 477 ? 19.798 -15.332 30.303 1.00 82.88 477 ARG A CA 1
ATOM 3722 C C . ARG A 1 477 ? 20.633 -15.147 29.036 1.00 82.88 477 ARG A C 1
ATOM 3724 O O . ARG A 1 477 ? 21.800 -15.541 29.009 1.00 82.88 477 ARG A O 1
ATOM 3731 N N . LEU A 1 478 ? 20.099 -14.441 28.034 1.00 84.62 478 LEU A N 1
ATOM 3732 C CA . LEU A 1 478 ? 20.860 -13.969 26.874 1.00 84.62 478 LEU A CA 1
ATOM 3733 C C . LEU A 1 478 ? 21.929 -12.923 27.222 1.00 84.62 478 LEU A C 1
ATOM 3735 O O . LEU A 1 478 ? 22.809 -12.696 26.396 1.00 84.62 478 LEU A O 1
ATOM 3739 N N . ASN A 1 479 ? 21.929 -12.322 28.419 1.00 88.19 479 ASN A N 1
ATOM 3740 C CA . ASN A 1 479 ? 22.946 -11.334 28.798 1.00 88.19 479 ASN A CA 1
ATOM 3741 C C . ASN A 1 479 ? 24.370 -11.881 28.705 1.00 88.19 479 ASN A C 1
ATOM 3743 O O . ASN A 1 479 ? 25.255 -11.186 28.217 1.00 88.19 479 ASN A O 1
ATOM 3747 N N . LEU A 1 480 ? 24.612 -13.113 29.166 1.00 87.19 480 LEU A N 1
ATOM 3748 C CA . LEU A 1 480 ? 25.952 -13.702 29.107 1.00 87.19 480 LEU A CA 1
ATOM 3749 C C . LEU A 1 480 ? 26.428 -13.815 27.658 1.00 87.19 480 LEU A C 1
ATOM 3751 O O . LEU A 1 480 ? 27.540 -13.408 27.330 1.00 87.19 480 LEU A O 1
ATOM 3755 N N . LEU A 1 481 ? 25.563 -14.316 26.781 1.00 83.94 481 LEU A N 1
ATOM 3756 C CA . LEU A 1 481 ? 25.895 -14.446 25.375 1.00 83.94 481 LEU A CA 1
ATOM 3757 C C . LEU A 1 481 ? 26.060 -13.087 24.696 1.00 83.94 481 LEU A C 1
ATOM 3759 O O . LEU A 1 481 ? 27.014 -12.901 23.947 1.00 83.94 481 LEU A O 1
ATOM 3763 N N . HIS A 1 482 ? 25.163 -12.137 24.961 1.00 86.38 482 HIS A N 1
ATOM 3764 C CA . HIS A 1 482 ? 25.270 -10.784 24.432 1.00 86.38 482 HIS A CA 1
ATOM 3765 C C . HIS A 1 482 ? 26.609 -10.154 24.829 1.00 86.38 482 HIS A C 1
ATOM 3767 O O . HIS A 1 482 ? 27.305 -9.618 23.975 1.00 86.38 482 HIS A O 1
ATOM 3773 N N . LYS A 1 483 ? 27.032 -10.308 26.090 1.00 91.50 483 LYS A N 1
ATOM 3774 C CA . LYS A 1 483 ? 28.352 -9.866 26.565 1.00 91.50 483 LYS A CA 1
ATOM 3775 C C . LYS A 1 483 ? 29.490 -10.545 25.810 1.00 91.50 483 LYS A C 1
ATOM 3777 O O . LYS A 1 483 ? 30.401 -9.859 25.358 1.00 91.50 483 LYS A O 1
ATOM 3782 N N . MET A 1 484 ? 29.431 -11.866 25.623 1.00 88.62 484 MET A N 1
ATOM 3783 C CA . MET A 1 484 ? 30.449 -12.602 24.862 1.00 88.62 484 MET A CA 1
ATOM 3784 C C . MET A 1 484 ? 30.542 -12.119 23.410 1.00 88.62 484 MET A C 1
ATOM 3786 O O . MET A 1 484 ? 31.642 -11.871 22.919 1.00 88.62 484 MET A O 1
ATOM 3790 N N . LEU A 1 485 ? 29.403 -11.942 22.736 1.00 86.38 485 LEU A N 1
ATOM 3791 C CA . LEU A 1 485 ? 29.346 -11.432 21.365 1.00 86.38 485 LEU A CA 1
ATOM 3792 C C . LEU A 1 485 ? 29.843 -9.989 21.281 1.00 86.38 485 LEU A C 1
ATOM 3794 O O . LEU A 1 485 ? 30.593 -9.660 20.368 1.00 86.38 485 LEU A O 1
ATOM 3798 N N . THR A 1 486 ? 29.488 -9.144 22.247 1.00 88.81 486 THR A N 1
ATOM 3799 C CA . THR A 1 486 ? 29.975 -7.765 22.332 1.00 88.81 486 THR A CA 1
ATOM 3800 C C . THR A 1 486 ? 31.490 -7.727 22.514 1.00 88.81 486 THR A C 1
ATOM 3802 O O . THR A 1 486 ? 32.157 -7.005 21.782 1.00 88.81 486 THR A O 1
ATOM 3805 N N . VAL A 1 487 ? 32.068 -8.547 23.398 1.00 91.94 487 VAL A N 1
ATOM 3806 C CA . VAL A 1 487 ? 33.531 -8.651 23.548 1.00 91.94 487 VAL A CA 1
ATOM 3807 C C . VAL A 1 487 ? 34.182 -9.135 22.250 1.00 91.94 487 VAL A C 1
ATOM 3809 O O . VAL A 1 487 ? 35.131 -8.511 21.775 1.00 91.94 487 VAL A O 1
ATOM 3812 N N . ALA A 1 488 ? 33.652 -10.197 21.635 1.00 88.31 488 ALA A N 1
ATOM 3813 C CA . ALA A 1 488 ? 34.178 -10.734 20.381 1.00 88.31 488 ALA A CA 1
ATOM 3814 C C . ALA A 1 488 ? 34.137 -9.698 19.244 1.00 88.31 488 ALA A C 1
ATOM 3816 O O . ALA A 1 488 ? 35.112 -9.540 18.509 1.00 88.31 488 ALA A O 1
ATOM 3817 N N . MET A 1 489 ? 33.037 -8.952 19.123 1.00 88.81 489 MET A N 1
ATOM 3818 C CA . MET A 1 489 ? 32.898 -7.882 18.137 1.00 88.81 489 MET A CA 1
ATOM 3819 C C . MET A 1 489 ? 33.817 -6.700 18.412 1.00 88.81 489 MET A C 1
ATOM 3821 O O . MET A 1 489 ? 34.387 -6.172 17.464 1.00 88.81 489 MET A O 1
ATOM 3825 N N . THR A 1 490 ? 33.993 -6.299 19.671 1.00 91.75 490 THR A N 1
ATOM 3826 C CA . THR A 1 490 ? 34.931 -5.233 20.044 1.00 91.75 490 THR A CA 1
ATOM 3827 C C . THR A 1 490 ? 36.352 -5.604 19.629 1.00 91.75 490 THR A C 1
ATOM 3829 O O . THR A 1 490 ? 37.021 -4.820 18.959 1.00 91.75 490 THR A O 1
ATOM 3832 N N . VAL A 1 491 ? 36.795 -6.827 19.937 1.00 93.19 491 VAL A N 1
ATOM 3833 C CA . VAL A 1 491 ? 38.119 -7.322 19.526 1.00 93.19 491 VAL A CA 1
ATOM 3834 C C . VAL A 1 491 ? 38.242 -7.361 17.997 1.00 93.19 491 VAL A C 1
ATOM 3836 O O . VAL A 1 491 ? 39.231 -6.875 17.448 1.00 93.19 491 VAL A O 1
ATOM 3839 N N . ALA A 1 492 ? 37.229 -7.876 17.293 1.00 89.81 492 ALA A N 1
ATOM 3840 C CA . ALA A 1 492 ? 37.221 -7.923 15.830 1.00 89.81 492 ALA A CA 1
ATOM 3841 C C . ALA A 1 492 ? 37.224 -6.523 15.188 1.00 89.81 492 ALA A C 1
ATOM 3843 O O . ALA A 1 492 ? 37.921 -6.307 14.197 1.00 89.81 492 ALA A O 1
ATOM 3844 N N . GLY A 1 493 ? 36.483 -5.570 15.757 1.00 92.19 493 GLY A N 1
ATOM 3845 C CA . GLY A 1 493 ? 36.432 -4.178 15.312 1.00 92.19 493 GLY A CA 1
ATOM 3846 C C . GLY A 1 493 ? 37.778 -3.476 15.481 1.00 92.19 493 GLY A C 1
ATOM 3847 O O . GLY A 1 493 ? 38.271 -2.866 14.537 1.00 92.19 493 GLY A O 1
ATOM 3848 N N . LEU A 1 494 ? 38.439 -3.642 16.630 1.00 93.00 494 LEU A N 1
ATOM 3849 C CA . LEU A 1 494 ? 39.790 -3.110 16.845 1.00 93.00 494 LEU A CA 1
ATOM 3850 C C . LEU A 1 494 ? 40.809 -3.723 15.869 1.00 93.00 494 LEU A C 1
ATOM 3852 O O . LEU A 1 494 ? 41.620 -3.002 15.285 1.00 93.00 494 LEU A O 1
ATOM 3856 N N . GLY A 1 495 ? 40.725 -5.036 15.627 1.00 92.19 495 GLY A N 1
ATOM 3857 C CA . GLY A 1 495 ? 41.541 -5.718 14.618 1.00 92.19 495 GLY A CA 1
ATOM 3858 C C . GLY A 1 495 ? 41.291 -5.197 13.197 1.00 92.19 495 GLY A C 1
ATOM 3859 O O . GLY A 1 495 ? 42.236 -4.997 12.434 1.00 92.19 495 GLY A O 1
ATOM 3860 N N . TYR A 1 496 ? 40.034 -4.909 12.848 1.00 93.69 496 TYR A N 1
ATOM 3861 C CA . TYR A 1 496 ? 39.677 -4.280 11.576 1.00 93.69 496 TYR A CA 1
ATOM 3862 C C . TYR A 1 496 ? 40.257 -2.874 11.445 1.00 93.69 496 TYR A C 1
ATOM 3864 O O . TYR A 1 496 ? 40.838 -2.574 10.406 1.00 93.69 496 TYR A O 1
ATOM 3872 N N . CYS A 1 497 ? 40.164 -2.039 12.485 1.00 93.56 497 CYS A N 1
ATOM 3873 C CA . CYS A 1 497 ? 40.765 -0.704 12.492 1.00 93.56 497 CYS A CA 1
ATOM 3874 C C . CYS A 1 497 ? 42.278 -0.769 12.228 1.00 93.56 497 CYS A C 1
ATOM 3876 O O . CYS A 1 497 ? 42.795 -0.042 11.380 1.00 93.56 497 CYS A O 1
ATOM 3878 N N . ALA A 1 498 ? 42.989 -1.690 12.887 1.00 95.12 498 ALA A N 1
ATOM 3879 C CA . ALA A 1 498 ? 44.413 -1.911 12.635 1.00 95.12 498 ALA A CA 1
ATOM 3880 C C . ALA A 1 498 ? 44.684 -2.400 11.196 1.00 95.12 498 ALA A C 1
ATOM 3882 O O . ALA A 1 498 ? 45.626 -1.949 10.537 1.00 95.12 498 ALA A O 1
ATOM 3883 N N . TYR A 1 499 ? 43.835 -3.287 10.670 1.00 93.12 499 TYR A N 1
ATOM 3884 C CA . TYR A 1 499 ? 43.935 -3.779 9.296 1.00 93.12 499 TYR A CA 1
ATOM 3885 C C . TYR A 1 499 ? 43.739 -2.664 8.257 1.00 93.12 499 TYR A C 1
ATOM 3887 O O . TYR A 1 499 ? 44.589 -2.490 7.384 1.00 93.12 499 TYR A O 1
ATOM 3895 N N . ILE A 1 500 ? 42.660 -1.878 8.346 1.00 93.25 500 ILE A N 1
ATOM 3896 C CA . ILE A 1 500 ? 42.414 -0.787 7.390 1.00 93.25 500 ILE A CA 1
ATOM 3897 C C . ILE A 1 500 ? 43.503 0.280 7.483 1.00 93.25 500 ILE A C 1
ATOM 3899 O O . ILE A 1 500 ? 43.922 0.809 6.457 1.00 93.25 500 ILE A O 1
ATOM 3903 N N . TRP A 1 501 ? 44.029 0.532 8.685 1.00 94.62 501 TRP A N 1
ATOM 3904 C CA . TRP A 1 501 ? 45.127 1.466 8.888 1.00 94.62 501 TRP A CA 1
ATOM 3905 C C . TRP A 1 501 ? 46.408 1.007 8.185 1.00 94.62 501 TRP A C 1
ATOM 3907 O O . TRP A 1 501 ? 47.049 1.803 7.501 1.00 94.62 501 TRP A O 1
ATOM 3917 N N . THR A 1 502 ? 46.778 -0.270 8.315 1.00 94.38 502 THR A N 1
ATOM 3918 C CA . THR A 1 502 ? 47.993 -0.841 7.696 1.00 94.38 502 THR A CA 1
ATOM 3919 C C . THR A 1 502 ? 47.865 -1.064 6.190 1.00 94.38 502 THR A C 1
ATOM 3921 O O . THR A 1 502 ? 48.871 -1.048 5.486 1.00 94.38 502 THR A O 1
ATOM 3924 N N . ARG A 1 503 ? 46.643 -1.245 5.674 1.00 93.88 503 ARG A N 1
ATOM 3925 C CA . ARG A 1 503 ? 46.351 -1.437 4.241 1.00 93.88 503 ARG A CA 1
ATOM 3926 C C . ARG A 1 503 ? 45.849 -0.177 3.540 1.00 93.88 503 ARG A C 1
ATOM 3928 O O . ARG A 1 503 ? 45.367 -0.256 2.409 1.00 93.88 503 ARG A O 1
ATOM 3935 N N . ARG A 1 504 ? 45.936 0.977 4.199 1.00 93.62 504 ARG A N 1
ATOM 3936 C CA . ARG A 1 504 ? 45.465 2.242 3.641 1.00 93.62 504 ARG A CA 1
ATOM 3937 C C . ARG A 1 504 ? 46.238 2.602 2.373 1.00 93.62 504 ARG A C 1
ATOM 3939 O O . ARG A 1 504 ? 47.434 2.344 2.254 1.00 93.62 504 ARG A O 1
ATOM 3946 N N . ARG A 1 505 ? 45.554 3.237 1.426 1.00 91.75 505 ARG A N 1
ATOM 3947 C CA . ARG A 1 505 ? 46.171 3.722 0.191 1.00 91.75 505 ARG A CA 1
ATOM 3948 C C . ARG A 1 505 ? 47.096 4.901 0.484 1.00 91.75 505 ARG A C 1
ATOM 3950 O O . ARG A 1 505 ? 46.634 5.975 0.859 1.00 91.75 505 ARG A O 1
ATOM 3957 N N . HIS A 1 506 ? 48.400 4.695 0.316 1.00 94.25 506 HIS A N 1
ATOM 3958 C CA . HIS A 1 506 ? 49.411 5.738 0.516 1.00 94.25 506 HIS A CA 1
ATOM 3959 C C . HIS A 1 506 ? 49.396 6.806 -0.583 1.00 94.25 506 HIS A C 1
ATOM 3961 O O . HIS A 1 506 ? 49.818 7.931 -0.341 1.00 94.25 506 HIS A O 1
ATOM 3967 N N . ASP A 1 507 ? 48.872 6.473 -1.763 1.00 96.00 507 ASP A N 1
ATOM 3968 C CA . ASP A 1 507 ? 48.727 7.382 -2.900 1.00 96.00 507 ASP A CA 1
ATOM 3969 C C . ASP A 1 507 ? 47.538 8.349 -2.759 1.00 96.00 507 ASP A C 1
ATOM 3971 O O . ASP A 1 507 ? 47.445 9.327 -3.495 1.00 96.00 507 ASP A O 1
ATOM 3975 N N . GLN A 1 508 ? 46.640 8.111 -1.795 1.00 96.44 508 GLN A N 1
ATOM 3976 C CA . GLN A 1 508 ? 45.484 8.966 -1.500 1.00 96.44 508 GLN A CA 1
ATOM 3977 C C . GLN A 1 508 ? 45.328 9.186 0.018 1.00 96.44 508 GLN A C 1
ATOM 3979 O O . GLN A 1 508 ? 44.329 8.769 0.610 1.00 96.44 508 GLN A O 1
ATOM 3984 N N . PRO A 1 509 ? 46.299 9.842 0.683 1.00 94.75 509 PRO A N 1
ATOM 3985 C CA . PRO A 1 509 ? 46.398 9.849 2.143 1.00 94.75 509 PRO A CA 1
ATOM 3986 C C . PRO A 1 509 ? 45.232 10.565 2.837 1.00 94.75 509 PRO A C 1
ATOM 3988 O O . PRO A 1 509 ? 44.785 10.112 3.887 1.00 94.75 509 PRO A O 1
ATOM 3991 N N . ILE A 1 510 ? 44.706 11.645 2.247 1.00 96.69 510 ILE A N 1
ATOM 3992 C CA . ILE A 1 510 ? 43.587 12.416 2.815 1.00 96.69 510 ILE A CA 1
ATOM 3993 C C . ILE A 1 510 ? 42.292 11.599 2.771 1.00 96.69 510 ILE A C 1
ATOM 3995 O O . ILE A 1 510 ? 41.621 11.443 3.788 1.00 96.69 510 ILE A O 1
ATOM 3999 N N . LEU A 1 511 ? 41.960 11.026 1.609 1.00 94.00 511 LEU A N 1
ATOM 4000 C CA . LEU A 1 511 ? 40.771 10.185 1.467 1.00 94.00 511 LEU A CA 1
ATOM 4001 C C . LEU A 1 511 ? 40.866 8.950 2.370 1.00 94.00 511 LEU A C 1
ATOM 4003 O O . LEU A 1 511 ? 39.912 8.613 3.068 1.00 94.00 511 LEU A O 1
ATOM 4007 N N . ALA A 1 512 ? 42.035 8.308 2.401 1.00 94.62 512 ALA A N 1
ATOM 4008 C CA . ALA A 1 512 ? 42.282 7.165 3.264 1.00 94.62 512 ALA A CA 1
ATOM 4009 C C . ALA A 1 512 ? 42.126 7.513 4.756 1.00 94.62 512 ALA A C 1
ATOM 4011 O O . ALA A 1 512 ? 41.563 6.713 5.503 1.00 94.62 512 ALA A O 1
ATOM 4012 N N . LEU A 1 513 ? 42.564 8.704 5.183 1.00 96.38 513 LEU A N 1
ATOM 4013 C CA . LEU A 1 513 ? 42.370 9.197 6.547 1.00 96.38 513 LEU A CA 1
ATOM 4014 C C . LEU A 1 513 ? 40.881 9.371 6.880 1.00 96.38 513 LEU A C 1
ATOM 4016 O O . LEU A 1 513 ? 40.443 8.857 7.906 1.00 96.38 513 LEU A O 1
ATOM 4020 N N . PHE A 1 514 ? 40.096 10.024 6.014 1.00 97.56 514 PHE A N 1
ATOM 4021 C CA . PHE A 1 514 ? 38.653 10.199 6.234 1.00 97.56 514 PHE A CA 1
ATOM 4022 C C . PHE A 1 514 ? 37.913 8.867 6.327 1.00 97.56 514 PHE A C 1
ATOM 4024 O O . PHE A 1 514 ? 37.099 8.683 7.230 1.00 97.56 514 PHE A O 1
ATOM 4031 N N . VAL A 1 515 ? 38.232 7.915 5.446 1.00 95.12 515 VAL A N 1
ATOM 4032 C CA . VAL A 1 515 ? 37.643 6.571 5.496 1.00 95.12 515 VAL A CA 1
ATOM 4033 C C . VAL A 1 515 ? 38.020 5.860 6.798 1.00 95.12 515 VAL A C 1
ATOM 4035 O O . VAL A 1 515 ? 37.149 5.287 7.445 1.00 95.12 515 VAL A O 1
ATOM 4038 N N . CYS A 1 516 ? 39.285 5.930 7.229 1.00 96.19 516 CYS A N 1
ATOM 4039 C CA . CYS A 1 516 ? 39.713 5.320 8.492 1.00 96.19 516 CYS A CA 1
ATOM 4040 C C . CYS A 1 516 ? 39.024 5.953 9.711 1.00 96.19 516 CYS A C 1
ATOM 4042 O O . CYS A 1 516 ? 38.606 5.224 10.609 1.00 96.19 516 CYS A O 1
ATOM 4044 N N . LEU A 1 517 ? 38.885 7.282 9.749 1.00 96.62 517 LEU A N 1
ATOM 4045 C CA . LEU A 1 517 ? 38.195 7.992 10.831 1.00 96.62 517 LEU A CA 1
ATOM 4046 C C . LEU A 1 517 ? 36.703 7.651 10.868 1.00 96.62 517 LEU A C 1
ATOM 4048 O O . LEU A 1 517 ? 36.188 7.334 11.938 1.00 96.62 517 LEU A O 1
ATOM 4052 N N . ALA A 1 518 ? 36.028 7.652 9.716 1.00 96.81 518 ALA A N 1
ATOM 4053 C CA . ALA A 1 518 ? 34.613 7.305 9.619 1.00 96.81 518 ALA A CA 1
ATOM 4054 C C . ALA A 1 518 ? 34.346 5.863 10.081 1.00 96.81 518 ALA A C 1
ATOM 4056 O O . ALA A 1 518 ? 33.453 5.625 10.891 1.00 96.81 518 ALA A O 1
ATOM 4057 N N . GLU A 1 519 ? 35.156 4.904 9.627 1.00 95.88 519 GLU A N 1
ATOM 4058 C CA . GLU A 1 519 ? 35.053 3.495 10.032 1.00 95.88 519 GLU A CA 1
ATOM 4059 C C . GLU A 1 519 ? 35.349 3.314 11.531 1.00 95.88 519 GLU A C 1
ATOM 4061 O O . GLU A 1 519 ? 34.626 2.602 12.230 1.00 95.88 519 GLU A O 1
ATOM 4066 N N . THR A 1 520 ? 36.361 4.012 12.059 1.00 95.44 520 THR A N 1
ATOM 4067 C CA . THR A 1 520 ? 36.688 3.986 13.496 1.00 95.44 520 THR A CA 1
ATOM 4068 C C . THR A 1 520 ? 35.546 4.558 14.333 1.00 95.44 520 THR A C 1
ATOM 4070 O O . THR A 1 520 ? 35.191 3.979 15.359 1.00 95.44 520 THR A O 1
ATOM 4073 N N . PHE A 1 521 ? 34.930 5.655 13.885 1.00 97.44 521 PHE A N 1
ATOM 4074 C CA . PHE A 1 521 ? 33.771 6.249 14.547 1.00 97.44 521 PHE A CA 1
ATOM 4075 C C . PHE A 1 521 ? 32.562 5.304 14.531 1.00 97.44 521 PHE A C 1
ATOM 4077 O O . PHE A 1 521 ? 31.927 5.113 15.565 1.00 97.44 521 PHE A O 1
ATOM 4084 N N . CYS A 1 522 ? 32.288 4.635 13.406 1.00 95.50 522 CYS A N 1
ATOM 4085 C CA . CYS A 1 522 ? 31.225 3.628 13.325 1.00 95.50 522 CYS A CA 1
ATOM 4086 C C . CYS A 1 522 ? 31.454 2.471 14.311 1.00 95.50 522 CYS A C 1
ATOM 4088 O O . CYS A 1 522 ? 30.522 2.036 14.989 1.00 95.50 522 CYS A O 1
ATOM 4090 N N . ILE A 1 523 ? 32.697 1.992 14.435 1.00 94.38 523 ILE A N 1
ATOM 4091 C CA . ILE A 1 523 ? 33.062 0.945 15.399 1.00 94.38 523 ILE A CA 1
ATOM 4092 C C . ILE A 1 523 ? 32.912 1.444 16.835 1.00 94.38 523 ILE A C 1
ATOM 4094 O O . ILE A 1 523 ? 32.342 0.736 17.662 1.00 94.38 523 ILE A O 1
ATOM 4098 N N . TYR A 1 524 ? 33.350 2.668 17.125 1.00 95.81 524 TYR A N 1
ATOM 4099 C CA . TYR A 1 524 ? 33.179 3.293 18.433 1.00 95.81 524 TYR A CA 1
ATOM 4100 C C . TYR A 1 524 ? 31.699 3.381 18.833 1.00 95.81 524 TYR A C 1
ATOM 4102 O O . TYR A 1 524 ? 31.325 2.884 19.895 1.00 95.81 524 TYR A O 1
ATOM 4110 N N . VAL A 1 525 ? 30.838 3.919 17.962 1.00 96.19 525 VAL A N 1
ATOM 4111 C CA . VAL A 1 525 ? 29.386 3.995 18.202 1.00 96.19 525 VAL A CA 1
ATOM 4112 C C . VAL A 1 525 ? 28.788 2.596 18.380 1.00 96.19 525 VAL A C 1
ATOM 4114 O O . VAL A 1 525 ? 27.977 2.379 19.282 1.00 96.19 525 VAL A O 1
ATOM 4117 N N . SER A 1 526 ? 29.220 1.610 17.585 1.00 91.38 526 SER A N 1
ATOM 4118 C CA . SER A 1 526 ? 28.763 0.222 17.736 1.00 91.38 526 SER A CA 1
ATOM 4119 C C . SER A 1 526 ? 29.151 -0.385 19.089 1.00 91.38 526 SER A C 1
ATOM 4121 O O . SER A 1 526 ? 28.358 -1.104 19.693 1.00 91.38 526 SER A O 1
ATOM 4123 N N . ILE A 1 527 ? 30.344 -0.080 19.602 1.00 91.56 527 ILE A N 1
ATOM 4124 C CA . ILE A 1 527 ? 30.785 -0.534 20.925 1.00 91.56 527 ILE A CA 1
ATOM 4125 C C . ILE A 1 527 ? 29.959 0.147 22.022 1.00 91.56 527 ILE A C 1
ATOM 4127 O O . ILE A 1 527 ? 29.429 -0.545 22.889 1.00 91.56 527 ILE A O 1
ATOM 4131 N N . VAL A 1 528 ? 29.795 1.474 21.971 1.00 95.12 528 VAL A N 1
ATOM 4132 C CA . VAL A 1 528 ? 29.027 2.240 22.973 1.00 95.12 528 VAL A CA 1
ATOM 4133 C C . VAL A 1 528 ? 27.580 1.752 23.052 1.00 95.12 528 VAL A C 1
ATOM 4135 O O . VAL A 1 528 ? 27.098 1.432 24.137 1.00 95.12 528 VAL A O 1
ATOM 4138 N N . THR A 1 529 ? 26.907 1.615 21.909 1.00 92.62 529 THR A N 1
ATOM 4139 C CA . THR A 1 529 ? 25.517 1.126 21.846 1.00 92.62 529 THR A CA 1
ATOM 4140 C C . THR A 1 529 ? 25.374 -0.296 22.393 1.00 92.62 529 THR A C 1
ATOM 4142 O O . THR A 1 529 ? 24.398 -0.614 23.067 1.00 92.62 529 THR A O 1
ATOM 4145 N N . ARG A 1 530 ? 26.368 -1.167 22.186 1.00 89.44 530 ARG A N 1
ATOM 4146 C CA . ARG A 1 530 ? 26.369 -2.520 22.765 1.00 89.44 530 ARG A CA 1
ATOM 4147 C C . ARG A 1 530 ? 26.653 -2.535 24.261 1.00 89.44 530 ARG A C 1
ATOM 4149 O O . ARG A 1 530 ? 26.070 -3.343 24.976 1.00 89.44 530 ARG A O 1
ATOM 4156 N N . ILE A 1 531 ? 27.508 -1.642 24.752 1.00 91.44 531 ILE A N 1
ATOM 4157 C CA . ILE A 1 531 ? 27.736 -1.479 26.193 1.00 91.44 531 ILE A CA 1
ATOM 4158 C C . ILE A 1 531 ? 26.461 -0.970 26.883 1.00 91.44 531 ILE A C 1
ATOM 4160 O O . ILE A 1 531 ? 26.144 -1.428 27.976 1.00 91.44 531 ILE A O 1
ATOM 4164 N N . GLN A 1 532 ? 25.667 -0.110 26.240 1.00 90.75 532 GLN A N 1
ATOM 4165 C CA . GLN A 1 532 ? 24.351 0.285 26.768 1.00 90.75 532 GLN A CA 1
ATOM 4166 C C . GLN A 1 532 ? 23.395 -0.914 26.919 1.00 90.75 532 GLN A C 1
ATOM 4168 O O . GLN A 1 532 ? 22.576 -0.940 27.832 1.00 90.75 532 GLN A O 1
ATOM 4173 N N . MET A 1 533 ? 23.549 -1.949 26.087 1.00 89.12 533 MET A N 1
ATOM 4174 C CA . MET A 1 533 ? 22.788 -3.205 26.158 1.00 89.12 533 MET A CA 1
ATOM 4175 C C . MET A 1 533 ? 23.450 -4.287 27.034 1.00 89.12 533 MET A C 1
ATOM 4177 O O . MET A 1 533 ? 22.991 -5.430 27.062 1.00 89.12 533 MET A O 1
ATOM 4181 N N . TRP A 1 534 ? 24.515 -3.956 27.778 1.00 91.88 534 TRP A N 1
ATOM 4182 C CA . TRP A 1 534 ? 25.304 -4.924 28.554 1.00 91.88 534 TRP A CA 1
ATOM 4183 C C . TRP A 1 534 ? 24.488 -5.655 29.629 1.00 91.88 534 TRP A C 1
ATOM 4185 O O . TRP A 1 534 ? 24.766 -6.813 29.945 1.00 91.88 534 TRP A O 1
ATOM 4195 N N . HIS A 1 535 ? 23.468 -4.996 30.183 1.00 91.38 535 HIS A N 1
ATOM 4196 C CA . HIS A 1 535 ? 22.550 -5.568 31.164 1.00 91.38 535 HIS A CA 1
ATOM 4197 C C . HIS A 1 535 ? 21.103 -5.412 30.701 1.00 91.38 535 HIS A C 1
ATOM 4199 O O . HIS A 1 535 ? 20.390 -4.516 31.145 1.00 91.38 535 HIS A O 1
ATOM 4205 N N . ARG A 1 536 ? 20.640 -6.318 29.838 1.00 87.38 536 ARG A N 1
ATOM 4206 C CA . ARG A 1 536 ? 19.223 -6.398 29.492 1.00 87.38 536 ARG A CA 1
ATOM 4207 C C . ARG A 1 536 ? 18.429 -6.936 30.679 1.00 87.38 536 ARG A C 1
ATOM 4209 O O . ARG A 1 536 ? 18.725 -8.012 31.213 1.00 87.38 536 ARG A O 1
ATOM 4216 N N . GLN A 1 537 ? 17.419 -6.184 31.083 1.00 89.62 537 GLN A N 1
ATOM 4217 C CA . GLN A 1 537 ? 16.534 -6.522 32.189 1.00 89.62 537 GLN A CA 1
ATOM 4218 C C . GLN A 1 537 ? 15.112 -6.703 31.669 1.00 89.62 537 GLN A C 1
ATOM 4220 O O . GLN A 1 537 ? 14.666 -5.962 30.795 1.00 89.62 537 GLN A O 1
ATOM 4225 N N . HIS A 1 538 ? 14.411 -7.688 32.217 1.00 85.50 538 HIS A N 1
ATOM 4226 C CA . HIS A 1 538 ? 12.971 -7.831 32.056 1.00 85.50 538 HIS A CA 1
ATOM 4227 C C . HIS A 1 538 ? 12.319 -7.333 33.338 1.00 85.50 538 HIS A C 1
ATOM 4229 O O . HIS A 1 538 ? 12.608 -7.862 34.413 1.00 85.50 538 HIS A O 1
ATOM 4235 N N . ARG A 1 539 ? 11.4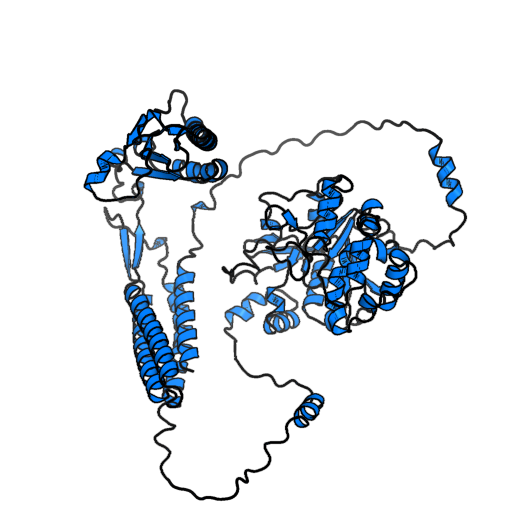78 -6.303 33.225 1.00 89.31 539 ARG A N 1
ATOM 4236 C CA . ARG A 1 539 ? 10.715 -5.756 34.345 1.00 89.31 539 ARG A CA 1
ATOM 4237 C C . ARG A 1 539 ? 9.269 -6.201 34.206 1.00 89.31 539 ARG A C 1
ATOM 4239 O O . ARG A 1 539 ? 8.618 -5.861 33.226 1.00 89.31 539 ARG A O 1
ATOM 4246 N N . PHE A 1 540 ? 8.788 -6.935 35.195 1.00 87.44 540 PHE A N 1
ATOM 4247 C CA . PHE A 1 540 ? 7.369 -7.223 35.347 1.00 87.44 540 PHE A CA 1
ATOM 4248 C C . PHE A 1 540 ? 6.812 -6.275 36.393 1.00 87.44 540 PHE A C 1
ATOM 4250 O O . PHE A 1 540 ? 7.437 -6.090 37.437 1.00 87.44 540 PHE A O 1
ATOM 4257 N N . VAL A 1 541 ? 5.673 -5.661 36.098 1.00 90.31 541 VAL A N 1
ATOM 4258 C CA . VAL A 1 541 ? 4.998 -4.720 36.993 1.00 90.31 541 VAL A CA 1
ATOM 4259 C C . VAL A 1 541 ? 3.731 -5.394 37.500 1.00 90.31 541 VAL A C 1
ATOM 4261 O O . VAL A 1 541 ? 2.977 -5.961 36.710 1.00 90.31 541 VAL A O 1
ATOM 4264 N N . CYS A 1 542 ? 3.532 -5.385 38.814 1.00 88.19 542 CYS A N 1
ATOM 4265 C CA . CYS A 1 542 ? 2.293 -5.842 39.425 1.00 88.19 542 CYS A CA 1
ATOM 4266 C C . CYS A 1 542 ? 1.269 -4.708 39.349 1.00 88.19 542 CYS A C 1
ATOM 4268 O O . CYS A 1 542 ? 1.602 -3.567 39.678 1.00 88.19 542 CYS A O 1
ATOM 4270 N N . ARG A 1 543 ? 0.035 -5.005 38.935 1.00 88.25 543 ARG A N 1
ATOM 4271 C CA . ARG A 1 543 ? -1.060 -4.039 39.072 1.00 88.25 543 ARG A CA 1
ATOM 4272 C C . ARG A 1 543 ? -1.330 -3.790 40.558 1.00 88.25 543 ARG A C 1
ATOM 4274 O O . ARG A 1 543 ? -1.153 -4.697 41.368 1.00 88.25 543 ARG A O 1
ATOM 4281 N N . LEU A 1 544 ? -1.767 -2.582 40.914 1.00 89.38 544 LEU A N 1
ATOM 4282 C CA . LEU A 1 544 ? -2.004 -2.210 42.315 1.00 89.38 544 LEU A CA 1
ATOM 4283 C C . LEU A 1 544 ? -3.071 -3.092 42.986 1.00 89.38 544 LEU A C 1
ATOM 4285 O O . LEU A 1 544 ? -2.909 -3.480 44.142 1.00 89.38 544 LEU A O 1
ATOM 4289 N N . ASP A 1 545 ? -4.103 -3.470 42.232 1.00 88.81 545 ASP A N 1
ATOM 4290 C CA . ASP A 1 545 ? -5.169 -4.385 42.657 1.00 88.81 545 ASP A CA 1
ATOM 4291 C C . ASP A 1 545 ? -4.720 -5.858 42.745 1.00 88.81 545 ASP A C 1
ATOM 4293 O O . ASP A 1 545 ? -5.325 -6.671 43.437 1.00 88.81 545 ASP A O 1
ATOM 4297 N N . ALA A 1 546 ? -3.629 -6.216 42.065 1.00 88.81 546 ALA A N 1
ATOM 4298 C CA . ALA A 1 546 ? -3.060 -7.562 42.067 1.00 88.81 546 ALA A CA 1
ATOM 4299 C C . ALA A 1 546 ? -1.945 -7.758 43.114 1.00 88.81 546 ALA A C 1
ATOM 4301 O O . ALA A 1 546 ? -1.411 -8.869 43.243 1.00 88.81 546 ALA A O 1
ATOM 4302 N N . LEU A 1 547 ? -1.577 -6.703 43.853 1.00 90.12 547 LEU A N 1
ATOM 4303 C CA . LEU A 1 547 ? -0.597 -6.780 44.934 1.00 90.12 547 LEU A CA 1
ATOM 4304 C C . LEU A 1 547 ? -1.084 -7.708 46.054 1.00 90.12 547 LEU A C 1
ATOM 4306 O O . LEU A 1 547 ? -2.274 -7.957 46.233 1.00 90.12 547 LEU A O 1
ATOM 4310 N N . LYS A 1 548 ? -0.140 -8.262 46.818 1.00 90.19 548 LYS A N 1
ATOM 4311 C CA . LYS A 1 548 ? -0.433 -9.067 48.012 1.00 90.19 548 LYS A CA 1
ATOM 4312 C C . LYS A 1 548 ? 0.269 -8.417 49.205 1.00 90.19 548 LYS A C 1
ATOM 4314 O O . LYS A 1 548 ? 1.493 -8.493 49.246 1.00 90.19 548 LYS A O 1
ATOM 4319 N N . PRO A 1 549 ? -0.445 -7.757 50.132 1.00 91.69 549 PRO A N 1
ATOM 4320 C CA . PRO A 1 549 ? -1.890 -7.555 50.130 1.00 91.69 549 PRO A CA 1
ATOM 4321 C C . PRO A 1 549 ? -2.274 -6.580 49.008 1.00 91.69 549 PRO A C 1
ATOM 4323 O O . PRO A 1 549 ? -1.410 -5.866 48.494 1.00 91.69 549 PRO A O 1
ATOM 4326 N N . GLU A 1 550 ? -3.547 -6.575 48.620 1.00 91.31 550 GLU A N 1
ATOM 4327 C CA . GLU A 1 550 ? -4.050 -5.610 47.641 1.00 91.31 550 GLU A CA 1
ATOM 4328 C C . GLU A 1 550 ? -3.760 -4.191 48.137 1.00 91.31 550 GLU A C 1
ATOM 4330 O O . GLU A 1 550 ? -3.898 -3.909 49.332 1.00 91.31 550 GLU A O 1
ATOM 4335 N N . PHE A 1 551 ? -3.310 -3.311 47.242 1.00 92.69 551 PHE A N 1
ATOM 4336 C CA . PHE A 1 551 ? -3.058 -1.929 47.622 1.00 92.69 551 PHE A CA 1
ATOM 4337 C C . PHE A 1 551 ? -4.398 -1.188 47.721 1.00 92.69 551 PHE A C 1
ATOM 4339 O O . PHE A 1 551 ? -5.102 -1.119 46.705 1.00 92.69 551 PHE A O 1
ATOM 4346 N N . PRO A 1 552 ? -4.775 -0.661 48.903 1.00 93.62 552 PRO A N 1
ATOM 4347 C CA . PRO A 1 552 ? -6.109 -0.108 49.124 1.00 93.62 552 PRO A CA 1
ATOM 4348 C C . PRO A 1 552 ? -6.427 1.006 48.125 1.00 93.62 552 PRO A C 1
ATOM 4350 O O . PRO A 1 552 ? -5.601 1.893 47.911 1.00 93.62 552 PRO A O 1
ATOM 4353 N N . ARG A 1 553 ? -7.607 0.966 47.493 1.00 92.69 553 ARG A N 1
ATOM 4354 C CA . ARG A 1 553 ? -8.002 1.917 46.432 1.00 92.69 553 ARG A CA 1
ATOM 4355 C C . ARG A 1 553 ? -8.000 3.366 46.913 1.00 92.69 553 ARG A C 1
ATOM 4357 O O . ARG A 1 553 ? -7.626 4.271 46.170 1.00 92.69 553 ARG A O 1
ATOM 4364 N N . GLU A 1 554 ? -8.347 3.578 48.174 1.00 93.88 554 GLU A N 1
ATOM 4365 C CA . GLU A 1 554 ? -8.288 4.865 48.860 1.00 93.88 554 GLU A CA 1
ATOM 4366 C C . GLU A 1 554 ? -6.881 5.482 48.852 1.00 93.88 554 GLU A C 1
ATOM 4368 O O . GLU A 1 554 ? -6.746 6.704 48.730 1.00 93.88 554 GLU A O 1
ATOM 4373 N N . ASP A 1 555 ? -5.845 4.644 48.870 1.00 94.25 555 ASP A N 1
ATOM 4374 C CA . ASP A 1 555 ? -4.438 5.039 48.905 1.00 94.25 555 ASP A CA 1
ATOM 4375 C C . ASP A 1 555 ? -3.813 5.127 47.505 1.00 94.25 555 ASP A C 1
ATOM 4377 O O . ASP A 1 555 ? -2.636 5.475 47.372 1.00 94.25 555 ASP A O 1
ATOM 4381 N N . TRP A 1 556 ? -4.576 4.852 46.437 1.00 94.12 556 TRP A N 1
ATOM 4382 C CA . TRP A 1 556 ? -4.068 4.994 45.073 1.00 94.12 556 TRP A CA 1
ATOM 4383 C C . TRP A 1 556 ? -3.654 6.450 44.811 1.00 94.12 556 TRP A C 1
ATOM 4385 O O . TRP A 1 556 ? -4.353 7.384 45.247 1.00 94.12 556 TRP A O 1
ATOM 4395 N N . PRO A 1 557 ? -2.505 6.667 44.138 1.00 93.81 557 PRO A N 1
ATOM 4396 C CA . PRO A 1 557 ? -2.020 8.010 43.860 1.00 93.81 557 PRO A CA 1
ATOM 4397 C C . PRO A 1 557 ? -2.984 8.754 42.934 1.00 93.81 557 PRO A C 1
ATOM 4399 O O . PRO A 1 557 ? -3.700 8.155 42.141 1.00 93.81 557 PRO A O 1
ATOM 4402 N N . LYS A 1 558 ? -2.991 10.085 43.004 1.00 93.81 558 LYS A N 1
ATOM 4403 C CA . LYS A 1 558 ? -3.610 10.867 41.931 1.00 93.81 558 LYS A CA 1
ATOM 4404 C C . LYS A 1 558 ? -2.723 10.779 40.690 1.00 93.81 558 LYS A C 1
ATOM 4406 O O . LYS A 1 558 ? -1.506 10.932 40.806 1.00 93.81 558 LYS A O 1
ATOM 4411 N N . VAL A 1 559 ? -3.322 10.524 39.533 1.00 92.88 559 VAL A N 1
ATOM 4412 C CA . VAL A 1 559 ? -2.631 10.439 38.243 1.00 92.88 559 VAL A CA 1
ATOM 4413 C C . VAL A 1 559 ? -3.108 11.586 37.373 1.00 92.88 559 VAL A C 1
ATOM 4415 O O . VAL A 1 559 ? -4.292 11.677 37.069 1.00 92.88 559 VAL A O 1
ATOM 4418 N N . GLU A 1 560 ? -2.178 12.447 36.976 1.00 93.19 560 GLU A N 1
ATOM 4419 C CA . GLU A 1 560 ? -2.442 13.544 36.052 1.00 93.19 560 GLU A CA 1
ATOM 4420 C C . GLU A 1 560 ? -2.030 13.139 34.634 1.00 93.19 560 GLU A C 1
ATOM 4422 O O . GLU A 1 560 ? -0.879 12.769 34.383 1.00 93.19 560 GLU A O 1
ATOM 4427 N N . LEU A 1 561 ? -2.984 13.185 33.711 1.00 90.12 561 LEU A N 1
ATOM 4428 C CA . LEU A 1 561 ? -2.786 12.968 32.289 1.00 90.12 561 LEU A CA 1
ATOM 4429 C C . LEU A 1 561 ? -2.669 14.326 31.604 1.00 90.12 561 LEU A C 1
ATOM 4431 O O . LEU A 1 561 ? -3.640 15.074 31.530 1.00 90.12 561 LEU A O 1
ATOM 4435 N N . LEU A 1 562 ? -1.480 14.631 31.087 1.00 91.00 562 LEU A N 1
ATOM 4436 C CA . LEU A 1 562 ? -1.245 15.854 30.330 1.00 91.00 562 LEU A CA 1
ATOM 4437 C C . LEU A 1 562 ? -1.522 15.601 28.849 1.00 91.00 562 LEU A C 1
ATOM 4439 O O . LEU A 1 562 ? -0.793 14.862 28.185 1.00 91.00 562 LEU A O 1
ATOM 4443 N N . TRP A 1 563 ? -2.569 16.236 28.338 1.00 87.31 563 TRP A N 1
ATOM 4444 C CA . TRP A 1 563 ? -2.984 16.173 26.948 1.00 87.31 563 TRP A CA 1
ATOM 4445 C C . TRP A 1 563 ? -2.574 17.448 26.217 1.00 87.31 563 TRP A C 1
ATOM 4447 O O . TRP A 1 563 ? -3.270 18.461 26.275 1.00 87.31 563 TRP A O 1
ATOM 4457 N N . THR A 1 564 ? -1.428 17.421 25.542 1.00 88.62 564 THR A N 1
ATOM 4458 C CA . THR A 1 564 ? -0.911 18.596 24.830 1.00 88.62 564 THR A CA 1
ATOM 4459 C C . THR A 1 564 ? -1.221 18.528 23.346 1.00 88.62 564 THR A C 1
ATOM 4461 O O . THR A 1 564 ? -0.920 17.515 22.711 1.00 88.62 564 THR A O 1
ATOM 4464 N N . HIS A 1 565 ? -1.748 19.611 22.785 1.00 84.25 565 HIS A N 1
ATOM 4465 C CA . HIS A 1 565 ? -1.992 19.735 21.353 1.00 84.25 565 HIS A CA 1
ATOM 4466 C C . HIS A 1 565 ? -1.580 21.116 20.834 1.00 84.25 565 HIS A C 1
ATOM 4468 O O . HIS A 1 565 ? -1.569 22.112 21.557 1.00 84.25 565 HIS A O 1
ATOM 4474 N N . TYR A 1 566 ? -1.251 21.166 19.549 1.00 85.12 566 TYR A N 1
ATOM 4475 C CA . TYR A 1 566 ? -0.890 22.362 18.808 1.00 85.12 566 TYR A CA 1
ATOM 4476 C C . TYR A 1 566 ? -1.881 22.615 17.664 1.00 85.12 566 TYR A C 1
ATOM 4478 O O . TYR A 1 566 ? -2.691 23.531 17.739 1.00 85.12 566 TYR A O 1
ATOM 4486 N N . LEU A 1 567 ? -1.853 21.801 16.605 1.00 85.38 567 LEU A N 1
ATOM 4487 C CA . LEU A 1 567 ? -2.682 21.984 15.398 1.00 85.38 567 LEU A CA 1
ATOM 4488 C C . LEU A 1 567 ? -3.363 20.682 14.942 1.00 85.38 567 LEU A C 1
ATOM 4490 O O . LEU A 1 567 ? -3.782 20.557 13.789 1.00 85.38 567 LEU A O 1
ATOM 4494 N N . GLU A 1 568 ? -3.437 19.687 15.824 1.00 89.81 568 GLU A N 1
ATOM 4495 C CA . GLU A 1 568 ? -4.058 18.394 15.565 1.00 89.81 568 GLU A CA 1
ATOM 4496 C C . GLU A 1 568 ? -5.575 18.549 15.362 1.00 89.81 568 GLU A C 1
ATOM 4498 O O . GLU A 1 568 ? -6.269 19.056 16.245 1.00 89.81 568 GLU A O 1
ATOM 4503 N N . PRO A 1 569 ? -6.141 18.072 14.239 1.00 90.44 569 PRO A N 1
ATOM 4504 C CA . PRO A 1 569 ? -7.583 18.090 14.032 1.00 90.44 569 PRO A CA 1
ATOM 4505 C C . PRO A 1 569 ? -8.339 17.386 15.179 1.00 90.44 569 PRO A C 1
ATOM 4507 O O . PRO A 1 569 ? -7.963 16.265 15.530 1.00 90.44 569 PRO A O 1
ATOM 4510 N N . PRO A 1 570 ? -9.454 17.948 15.692 1.00 90.94 570 PRO A N 1
ATOM 4511 C CA . PRO A 1 570 ? -10.231 17.358 16.789 1.00 90.94 570 PRO A CA 1
ATOM 4512 C C . PRO A 1 570 ? -10.631 15.897 16.560 1.00 90.94 570 PRO A C 1
ATOM 4514 O O . PRO A 1 570 ? -10.627 15.094 17.488 1.00 90.94 570 PRO A O 1
ATOM 4517 N N . ALA A 1 571 ? -10.916 15.530 15.306 1.00 91.50 571 ALA A N 1
ATOM 4518 C CA . ALA A 1 571 ? -11.259 14.161 14.933 1.00 91.50 571 ALA A CA 1
ATOM 4519 C C . ALA A 1 571 ? -10.137 13.148 15.231 1.00 91.50 571 ALA A C 1
ATOM 4521 O O . ALA A 1 571 ? -10.437 12.020 15.598 1.00 91.50 571 ALA A O 1
ATOM 4522 N N . LEU A 1 572 ? -8.861 13.540 15.110 1.00 90.56 572 LEU A N 1
ATOM 4523 C CA . LEU A 1 572 ? -7.721 12.661 15.409 1.00 90.56 572 LEU A CA 1
ATOM 4524 C C . LEU A 1 572 ? -7.409 12.590 16.908 1.00 90.56 572 LEU A C 1
ATOM 4526 O O . LEU A 1 572 ? -6.784 11.633 17.357 1.00 90.56 572 LEU A O 1
ATOM 4530 N N . SER A 1 573 ? -7.831 13.593 17.680 1.00 91.81 573 SER A N 1
ATOM 4531 C CA . SER A 1 573 ? -7.614 13.638 19.128 1.00 91.81 573 SER A CA 1
ATOM 4532 C C . SER A 1 573 ? -8.691 12.898 19.919 1.00 91.81 573 SER A C 1
ATOM 4534 O O . SER A 1 573 ? -8.420 12.489 21.045 1.00 91.81 573 SER A O 1
ATOM 4536 N N . ARG A 1 574 ? -9.882 12.692 19.341 1.00 91.38 574 ARG A N 1
ATOM 4537 C CA . ARG A 1 574 ? -11.013 12.045 20.018 1.00 91.38 574 ARG A CA 1
ATOM 4538 C C . ARG A 1 574 ? -10.692 10.627 20.478 1.00 91.38 574 ARG A C 1
ATOM 4540 O O . ARG A 1 574 ? -10.799 10.344 21.664 1.00 91.38 574 ARG A O 1
ATOM 4547 N N . ASP A 1 575 ? -10.266 9.757 19.568 1.00 92.31 575 ASP A N 1
ATOM 4548 C CA . ASP A 1 575 ? -10.033 8.344 19.884 1.00 92.31 575 ASP A CA 1
ATOM 4549 C C . ASP A 1 575 ? -8.956 8.144 20.964 1.00 92.31 575 ASP A C 1
ATOM 4551 O O . ASP A 1 575 ? -9.211 7.431 21.939 1.00 92.31 575 ASP A O 1
ATOM 4555 N N . PRO A 1 576 ? -7.765 8.773 20.877 1.00 92.19 576 PRO A N 1
ATOM 4556 C CA . PRO A 1 576 ? -6.779 8.606 21.933 1.00 92.19 576 PRO A CA 1
ATOM 4557 C C . PRO A 1 576 ? -7.205 9.273 23.259 1.00 92.19 576 PRO A C 1
ATOM 4559 O O . PRO A 1 576 ? -6.843 8.754 24.316 1.00 92.19 576 PRO A O 1
ATOM 4562 N N . LEU A 1 577 ? -8.031 10.332 23.241 1.00 91.12 577 LEU A N 1
ATOM 4563 C CA . LEU A 1 577 ? -8.628 10.904 24.457 1.00 91.12 577 LEU A CA 1
ATOM 4564 C C . LEU A 1 577 ? -9.641 9.932 25.076 1.00 91.12 577 LEU A C 1
ATOM 4566 O O . LEU A 1 577 ? -9.616 9.683 26.280 1.00 91.12 577 LEU A O 1
ATOM 4570 N N . GLU A 1 578 ? -10.498 9.318 24.260 1.00 90.75 578 GLU A N 1
ATOM 4571 C CA . GLU A 1 578 ? -11.424 8.283 24.711 1.00 90.75 578 GLU A CA 1
ATOM 4572 C C . GLU A 1 578 ? -10.680 7.097 25.332 1.00 90.75 578 GLU A C 1
ATOM 4574 O O . GLU A 1 578 ? -11.091 6.612 26.388 1.00 90.75 578 GLU A O 1
ATOM 4579 N N . CYS A 1 579 ? -9.578 6.653 24.724 1.00 90.44 579 CYS A N 1
ATOM 4580 C CA . CYS A 1 579 ? -8.719 5.602 25.269 1.00 90.44 579 CYS A CA 1
ATOM 4581 C C . CYS A 1 579 ? -8.099 6.003 26.613 1.00 90.44 579 CYS A C 1
ATOM 4583 O O . CYS A 1 579 ? -8.144 5.212 27.553 1.00 90.44 579 CYS A O 1
ATOM 4585 N N . ALA A 1 580 ? -7.584 7.231 26.731 1.00 90.31 580 ALA A N 1
ATOM 4586 C CA . ALA A 1 580 ? -7.035 7.759 27.980 1.00 90.31 580 ALA A CA 1
ATOM 4587 C C . ALA A 1 580 ? -8.090 7.783 29.098 1.00 90.31 580 ALA A C 1
ATOM 4589 O O . ALA A 1 580 ? -7.837 7.347 30.218 1.00 90.31 580 ALA A O 1
ATOM 4590 N N . LEU A 1 581 ? -9.317 8.192 28.775 1.00 87.19 581 LEU A N 1
ATOM 4591 C CA . LEU A 1 581 ? -10.429 8.190 29.720 1.00 87.19 581 LEU A CA 1
ATOM 4592 C C . LEU A 1 581 ? -10.930 6.770 30.052 1.00 87.19 581 LEU A C 1
ATOM 4594 O O . LEU A 1 581 ? -11.582 6.583 31.073 1.00 87.19 581 LEU A O 1
ATOM 4598 N N . ARG A 1 582 ? -10.713 5.756 29.191 1.00 89.50 582 ARG A N 1
ATOM 4599 C CA . ARG A 1 582 ? -11.060 4.332 29.454 1.00 89.50 582 ARG A CA 1
ATOM 4600 C C . ARG A 1 582 ? -9.984 3.594 30.259 1.00 89.50 582 ARG A C 1
ATOM 4602 O O . ARG A 1 582 ? -10.102 2.381 30.426 1.00 89.50 582 ARG A O 1
ATOM 4609 N N . MET A 1 583 ? -8.942 4.277 30.734 1.00 89.81 583 MET A N 1
ATOM 4610 C CA . MET A 1 583 ? -7.949 3.650 31.602 1.00 89.81 583 MET A CA 1
ATOM 4611 C C . MET A 1 583 ? -8.626 3.025 32.829 1.00 89.81 583 MET A C 1
ATOM 4613 O O . MET A 1 583 ? -9.488 3.639 33.453 1.00 89.81 583 MET A O 1
ATOM 4617 N N . ASP A 1 584 ? -8.221 1.801 33.171 1.00 89.38 584 ASP A N 1
ATOM 4618 C CA . ASP A 1 584 ? -8.692 1.063 34.350 1.00 89.38 584 ASP A CA 1
ATOM 4619 C C . ASP A 1 584 ? -8.113 1.697 35.631 1.00 89.38 584 ASP A C 1
ATOM 4621 O O . ASP A 1 584 ? -7.131 1.222 36.208 1.00 89.38 584 ASP A O 1
ATOM 4625 N N . TYR A 1 585 ? -8.663 2.855 36.007 1.00 90.31 585 TYR A N 1
ATOM 4626 C CA . TYR A 1 585 ? -8.257 3.670 37.149 1.00 90.31 585 TYR A CA 1
ATOM 4627 C C . TYR A 1 585 ? -9.481 4.327 37.811 1.00 90.31 585 TYR A C 1
ATOM 4629 O O . TYR A 1 585 ? -10.433 4.661 37.105 1.00 90.31 585 TYR A O 1
ATOM 4637 N N . PRO A 1 586 ? -9.487 4.539 39.143 1.00 88.94 586 PRO A N 1
ATOM 4638 C CA . PRO A 1 586 ? -10.576 5.230 39.817 1.00 88.94 586 PRO A CA 1
ATOM 4639 C C . PRO A 1 586 ? -10.754 6.648 39.249 1.00 88.94 586 PRO A C 1
ATOM 4641 O O . PRO A 1 586 ? -9.787 7.422 39.273 1.00 88.94 586 PRO A O 1
ATOM 4644 N N . PRO A 1 587 ? -11.949 7.005 38.739 1.00 85.31 587 PRO A N 1
ATOM 4645 C CA . PRO A 1 587 ? -12.194 8.312 38.134 1.00 85.31 587 PRO A CA 1
ATOM 4646 C C . PRO A 1 587 ? -11.864 9.480 39.068 1.00 85.31 587 PRO A C 1
ATOM 4648 O O . PRO A 1 587 ? -11.289 10.470 38.638 1.00 85.31 587 PRO A O 1
ATOM 4651 N N . GLU A 1 588 ? -12.117 9.341 40.370 1.00 85.56 588 GLU A N 1
ATOM 4652 C CA . GLU A 1 588 ? -11.838 10.360 41.389 1.00 85.56 588 GLU A CA 1
ATOM 4653 C C . GLU A 1 588 ? -10.339 10.586 41.668 1.00 85.56 588 GLU A C 1
ATOM 4655 O O . GLU A 1 588 ? -9.954 11.518 42.384 1.00 85.56 588 GLU A O 1
ATOM 4660 N N . LYS A 1 589 ? -9.476 9.716 41.132 1.00 88.50 589 LYS A N 1
ATOM 4661 C CA . LYS A 1 589 ? -8.013 9.802 41.226 1.00 88.50 589 LYS A CA 1
ATOM 4662 C C . LYS A 1 589 ? -7.362 10.196 39.901 1.00 88.50 589 LYS A C 1
ATOM 4664 O O . LYS A 1 589 ? -6.160 10.464 39.898 1.00 88.50 589 LYS A O 1
ATOM 4669 N N . LEU A 1 590 ? -8.116 10.227 38.805 1.00 87.56 590 LEU A N 1
ATOM 4670 C CA . LEU A 1 590 ? -7.629 10.622 37.491 1.00 87.56 590 LEU A CA 1
ATOM 4671 C C . LEU A 1 590 ? -7.886 12.117 37.279 1.00 87.56 590 LEU A C 1
ATOM 4673 O O . LEU A 1 590 ? -8.996 12.593 37.482 1.00 87.56 590 LEU A O 1
ATOM 4677 N N . VAL A 1 591 ? -6.860 12.859 36.876 1.00 86.00 591 VAL A N 1
ATOM 4678 C CA . VAL A 1 591 ? -6.950 14.281 36.523 1.00 86.00 591 VAL A CA 1
ATOM 4679 C C . VAL A 1 591 ? -6.522 14.418 35.070 1.00 86.00 591 VAL A C 1
ATOM 4681 O O . VAL A 1 591 ? -5.480 13.885 34.696 1.00 86.00 591 VAL A O 1
ATOM 4684 N N . LEU A 1 592 ? -7.311 15.100 34.243 1.00 84.25 592 LEU A N 1
ATOM 4685 C CA . LEU A 1 592 ? -6.970 15.371 32.848 1.00 84.25 592 LEU A CA 1
ATOM 4686 C C . LEU A 1 592 ? -6.665 16.862 32.684 1.00 84.25 592 LEU A C 1
ATOM 4688 O O . LEU A 1 592 ? -7.544 17.703 32.851 1.00 84.25 592 LEU A O 1
ATOM 4692 N N . THR A 1 593 ? -5.433 17.171 32.296 1.00 85.75 593 THR A N 1
ATOM 4693 C CA . THR A 1 593 ? -4.970 18.543 32.072 1.00 85.75 593 THR A CA 1
ATOM 4694 C C . THR A 1 593 ? -4.732 18.753 30.588 1.00 85.75 593 THR A C 1
ATOM 4696 O O . THR A 1 593 ? -3.937 18.034 29.980 1.00 85.75 593 THR A O 1
ATOM 4699 N N . ILE A 1 594 ? -5.390 19.748 29.993 1.00 82.19 594 ILE A N 1
ATOM 4700 C CA . ILE A 1 594 ? -5.285 20.016 28.557 1.00 82.19 594 ILE A CA 1
ATOM 4701 C C . ILE A 1 594 ? -4.392 21.229 28.326 1.00 82.19 594 ILE A C 1
ATOM 4703 O O . ILE A 1 594 ? -4.684 22.336 28.785 1.00 82.19 594 ILE A O 1
ATOM 4707 N N . GLY A 1 595 ? -3.282 20.992 27.627 1.00 85.19 595 GLY A N 1
ATOM 4708 C CA . GLY A 1 595 ? -2.316 22.010 27.229 1.00 85.19 595 GLY A CA 1
ATOM 4709 C C . GLY A 1 595 ? -2.496 22.383 25.762 1.00 85.19 595 GLY A C 1
ATOM 4710 O O . GLY A 1 595 ? -2.035 21.657 24.882 1.00 85.19 595 GLY A O 1
ATOM 4711 N N . ASP A 1 596 ? -3.152 23.511 25.504 1.00 80.38 596 ASP A N 1
ATOM 4712 C CA . ASP A 1 596 ? -3.337 24.048 24.154 1.00 80.38 596 ASP A CA 1
ATOM 4713 C C . ASP A 1 596 ? -2.264 25.093 23.823 1.00 80.38 596 ASP A C 1
ATOM 4715 O O . ASP A 1 596 ? -2.290 26.211 24.346 1.00 80.38 596 ASP A O 1
ATOM 4719 N N . ASP A 1 597 ? -1.358 24.742 22.909 1.00 81.00 597 ASP A N 1
ATOM 4720 C CA . ASP A 1 597 ? -0.283 25.628 22.452 1.00 81.00 597 ASP A CA 1
ATOM 4721 C C . ASP A 1 597 ? -0.561 26.301 21.097 1.00 81.00 597 ASP A C 1
ATOM 4723 O O . ASP A 1 597 ? 0.181 27.206 20.700 1.00 81.00 597 ASP A O 1
ATOM 4727 N N . GLY A 1 598 ? -1.581 25.874 20.346 1.00 76.94 598 GLY A N 1
ATOM 4728 C CA . GLY A 1 598 ? -1.720 26.273 18.939 1.00 76.94 598 GLY A CA 1
ATOM 4729 C C . GLY A 1 598 ? -3.031 26.942 18.557 1.00 76.94 598 GLY A C 1
ATOM 4730 O O . GLY A 1 598 ? -3.093 27.552 17.485 1.00 76.94 598 GLY A O 1
ATOM 4731 N N . TYR A 1 599 ? -4.047 26.933 19.423 1.00 80.25 599 TYR A N 1
ATOM 4732 C CA . TYR A 1 599 ? -5.334 27.543 19.093 1.00 80.25 599 TYR A CA 1
ATOM 4733 C C . TYR A 1 599 ? -5.582 28.920 19.679 1.00 80.25 599 TYR A C 1
ATOM 4735 O O . TYR A 1 599 ? -6.631 29.495 19.405 1.00 80.25 599 TYR A O 1
ATOM 4743 N N . HIS A 1 600 ? -4.623 29.506 20.381 1.00 77.31 600 HIS A N 1
ATOM 4744 C CA . HIS A 1 600 ? -4.700 30.897 20.807 1.00 77.31 600 HIS A CA 1
ATOM 4745 C C . HIS A 1 600 ? -3.911 31.789 19.845 1.00 77.31 600 HIS A C 1
ATOM 4747 O O . HIS A 1 600 ? -2.680 31.832 19.861 1.00 77.31 600 HIS A O 1
ATOM 4753 N N . VAL A 1 601 ? -4.619 32.544 19.004 1.00 80.50 601 VAL A N 1
ATOM 4754 C CA . VAL A 1 601 ? -4.001 33.490 18.065 1.00 80.50 601 VAL A CA 1
ATOM 4755 C C . VAL A 1 601 ? -4.116 34.913 18.577 1.00 80.50 601 VAL A C 1
ATOM 4757 O O . VAL A 1 601 ? -5.097 35.308 19.204 1.00 80.50 601 VAL A O 1
ATOM 4760 N N . ARG A 1 602 ? -3.089 35.719 18.312 1.00 78.88 602 ARG A N 1
ATOM 4761 C CA . ARG A 1 602 ? -3.119 37.137 18.659 1.00 78.88 602 ARG A CA 1
ATOM 4762 C C . ARG A 1 602 ? -4.093 37.867 17.733 1.00 78.88 602 ARG A C 1
ATOM 4764 O O . ARG A 1 602 ? -3.931 37.819 16.515 1.00 78.88 602 ARG A O 1
ATOM 4771 N N . LYS A 1 603 ? -5.044 38.602 18.310 1.00 83.38 603 LYS A N 1
ATOM 4772 C CA . LYS A 1 603 ? -5.983 39.464 17.582 1.00 83.38 603 LYS A CA 1
ATOM 4773 C C . LYS A 1 603 ? -5.222 40.431 16.674 1.00 83.38 603 LYS A C 1
ATOM 4775 O O . LYS A 1 603 ? -4.254 41.075 17.100 1.00 83.38 603 LYS A O 1
ATOM 4780 N N . GLN A 1 604 ? -5.664 40.545 15.423 1.00 83.25 604 GLN A N 1
ATOM 4781 C CA . GLN A 1 604 ? -5.022 41.411 14.434 1.00 83.25 604 GLN A CA 1
ATOM 4782 C C . GLN A 1 604 ? -5.072 42.890 14.856 1.00 83.25 604 GLN A C 1
ATOM 4784 O O . GLN A 1 604 ? -6.065 43.369 15.397 1.00 83.25 604 GLN A O 1
ATOM 4789 N N . GLY A 1 605 ? -3.989 43.628 14.594 1.00 81.81 605 GLY A N 1
ATOM 4790 C CA . GLY A 1 605 ? -3.919 45.079 14.821 1.00 81.81 605 GLY A CA 1
ATOM 4791 C C . GLY A 1 605 ? -3.520 45.524 16.234 1.00 81.81 605 GLY A C 1
ATOM 4792 O O . GLY A 1 605 ? -3.386 46.724 16.467 1.00 81.81 605 GLY A O 1
ATOM 4793 N N . LEU A 1 606 ? -3.274 44.602 17.173 1.00 80.00 606 LEU A N 1
ATOM 4794 C CA . LEU A 1 606 ? -2.808 44.950 18.520 1.00 80.00 606 LEU A CA 1
ATOM 4795 C C . LEU A 1 606 ? -1.275 45.040 18.574 1.00 80.00 606 LEU A C 1
ATOM 4797 O O . LEU A 1 606 ? -0.564 44.050 18.402 1.00 80.00 606 LEU A O 1
ATOM 4801 N N . ILE A 1 607 ? -0.769 46.245 18.849 1.00 74.06 607 ILE A N 1
ATOM 4802 C CA . ILE A 1 607 ? 0.658 46.546 19.027 1.00 74.06 607 ILE A CA 1
ATOM 4803 C C . ILE A 1 607 ? 0.919 46.753 20.523 1.00 74.06 607 ILE A C 1
ATOM 4805 O O . ILE A 1 607 ? 0.229 47.529 21.177 1.00 74.06 607 ILE A O 1
ATOM 4809 N N . GLY A 1 608 ? 1.913 46.060 21.081 1.00 75.94 608 GLY A N 1
ATOM 4810 C CA . GLY A 1 608 ? 2.282 46.179 22.495 1.00 75.94 608 GLY A CA 1
ATOM 4811 C C . GLY A 1 608 ? 2.842 44.883 23.084 1.00 75.94 608 GLY A C 1
ATOM 4812 O O . GLY A 1 608 ? 2.916 43.874 22.374 1.00 75.94 608 GLY A O 1
ATOM 4813 N N . PRO A 1 609 ? 3.248 44.883 24.366 1.00 72.50 609 PRO A N 1
ATOM 4814 C CA . PRO A 1 609 ? 3.580 43.652 25.069 1.00 72.50 609 PRO A CA 1
ATOM 4815 C C . PRO A 1 609 ? 2.350 42.729 25.116 1.00 72.50 609 PRO A C 1
ATOM 4817 O O . PRO A 1 609 ? 1.220 43.233 25.142 1.00 72.50 609 PRO A O 1
ATOM 4820 N N . PRO A 1 610 ? 2.548 41.401 25.121 1.00 64.12 610 PRO A N 1
ATOM 4821 C CA . PRO A 1 610 ? 1.442 40.463 25.203 1.00 64.12 610 PRO A CA 1
ATOM 4822 C C . PRO A 1 610 ? 0.607 40.688 26.464 1.00 64.12 610 PRO A C 1
ATOM 4824 O O . PRO A 1 610 ? 1.160 40.891 27.548 1.00 64.12 610 PRO A O 1
ATOM 4827 N N . SER A 1 611 ? -0.716 40.641 26.326 1.00 70.31 611 SER A N 1
ATOM 4828 C CA . SER A 1 611 ? -1.644 40.564 27.456 1.00 70.31 611 SER A CA 1
ATOM 4829 C C . SER A 1 611 ? -2.769 39.569 27.146 1.00 70.31 611 SER A C 1
ATOM 4831 O O . SER A 1 611 ? -3.064 39.373 25.965 1.00 70.31 611 SER A O 1
ATOM 4833 N N . PRO A 1 612 ? -3.414 38.955 28.159 1.00 67.75 612 PRO A N 1
ATOM 4834 C CA . PRO A 1 612 ? -4.439 37.924 27.946 1.00 67.75 612 PRO A CA 1
ATOM 4835 C C . PRO A 1 612 ? -5.569 38.372 27.010 1.00 67.75 612 PRO A C 1
ATOM 4837 O O . PRO A 1 612 ? -6.017 37.626 26.149 1.00 67.75 612 PRO A O 1
ATOM 4840 N N . ASN A 1 613 ? -5.957 39.647 27.088 1.00 78.44 613 ASN A N 1
ATOM 4841 C CA . ASN A 1 613 ? -7.041 40.208 26.277 1.00 78.44 613 ASN A CA 1
ATOM 4842 C C . ASN A 1 613 ? -6.693 40.344 24.777 1.00 78.44 613 ASN A C 1
ATOM 4844 O O . ASN A 1 613 ? -7.582 40.639 23.968 1.00 78.44 613 ASN A O 1
ATOM 4848 N N . GLN A 1 614 ? -5.419 40.161 24.402 1.00 77.62 614 GLN A N 1
ATOM 4849 C CA . GLN A 1 614 ? -4.928 40.251 23.023 1.00 77.62 614 GLN A CA 1
ATOM 4850 C C . GLN A 1 614 ? -5.023 38.936 22.247 1.00 77.62 614 GLN A C 1
ATOM 4852 O O . GLN A 1 614 ? -4.717 38.951 21.057 1.00 77.62 614 GLN A O 1
ATOM 4857 N N . TYR A 1 615 ? -5.420 37.833 22.879 1.00 79.38 615 TYR A N 1
ATOM 4858 C CA . TYR A 1 615 ? -5.553 36.535 22.221 1.00 79.38 615 TYR A CA 1
ATOM 4859 C C . TYR A 1 615 ? -7.025 36.173 22.047 1.00 79.38 615 TYR A C 1
ATOM 4861 O O . TYR A 1 615 ? -7.890 36.622 22.805 1.00 79.38 615 TYR A O 1
ATOM 4869 N N . GLU A 1 616 ? -7.313 35.420 20.998 1.00 85.62 616 GLU A N 1
ATOM 4870 C CA . GLU A 1 616 ? -8.605 34.799 20.743 1.00 85.62 616 GLU A CA 1
ATOM 4871 C C . GLU A 1 616 ? -8.404 33.320 20.426 1.00 85.62 616 GLU A C 1
ATOM 4873 O O . GLU A 1 616 ? -7.389 32.932 19.841 1.00 85.62 616 GLU A O 1
ATOM 4878 N N . VAL A 1 617 ? -9.369 32.504 20.845 1.00 85.31 617 VAL A N 1
ATOM 4879 C CA . VAL A 1 617 ? -9.399 31.085 20.500 1.00 85.31 617 VAL A CA 1
ATOM 4880 C C . VAL A 1 617 ? -9.788 30.982 19.028 1.00 85.31 617 VAL A C 1
ATOM 4882 O O . VAL A 1 617 ? -10.776 31.574 18.593 1.00 85.31 617 VAL A O 1
ATOM 4885 N N . THR A 1 618 ? -8.993 30.264 18.247 1.00 87.38 618 THR A N 1
ATOM 4886 C CA . THR A 1 618 ? -9.299 29.964 16.849 1.00 87.38 618 THR A CA 1
ATOM 4887 C C . THR A 1 618 ? -10.537 29.079 16.753 1.00 87.38 618 THR A C 1
ATOM 4889 O O . THR A 1 618 ? -10.871 28.345 17.680 1.00 87.38 618 THR A O 1
ATOM 4892 N N . GLU A 1 619 ? -11.178 29.076 15.587 1.00 90.75 619 GLU A N 1
ATOM 4893 C CA . GLU A 1 619 ? -12.291 28.166 15.294 1.00 90.75 619 GLU A CA 1
ATOM 4894 C C . GLU A 1 619 ? -11.928 26.695 15.564 1.00 90.75 619 GLU A C 1
ATOM 4896 O O . GLU A 1 619 ? -12.716 25.943 16.129 1.00 90.75 619 GLU A O 1
ATOM 4901 N N . LEU A 1 620 ? -10.701 26.295 15.226 1.00 86.19 620 LEU A N 1
ATOM 4902 C CA . LEU A 1 620 ? -10.217 24.939 15.466 1.00 86.19 620 LEU A CA 1
ATOM 4903 C C . LEU A 1 620 ? -10.062 24.634 16.966 1.00 86.19 620 LEU A C 1
ATOM 4905 O O . LEU A 1 620 ? -10.399 23.535 17.401 1.00 86.19 620 LEU A O 1
ATOM 4909 N N . GLY A 1 621 ? -9.637 25.618 17.763 1.00 87.00 621 GLY A N 1
ATOM 4910 C CA . GLY A 1 621 ? -9.607 25.503 19.223 1.00 87.00 621 GLY A CA 1
ATOM 4911 C C . GLY A 1 621 ? -10.980 25.369 19.839 1.00 87.00 621 GLY A C 1
ATOM 4912 O O . GLY A 1 621 ? -11.178 24.519 20.698 1.00 87.00 621 GLY A O 1
ATOM 4913 N N . LEU A 1 622 ? -11.955 26.132 19.346 1.00 89.06 622 LEU A N 1
ATOM 4914 C CA . LEU A 1 622 ? -13.341 25.987 19.784 1.00 89.06 622 LEU A CA 1
ATOM 4915 C C . LEU A 1 622 ? -13.877 24.589 19.463 1.00 89.06 622 LEU A C 1
ATOM 4917 O O . LEU A 1 622 ? -14.540 23.985 20.303 1.00 89.06 622 LEU A O 1
ATOM 4921 N N . GLN A 1 623 ? -13.555 24.044 18.288 1.00 91.50 623 GLN A N 1
ATOM 4922 C CA . GLN A 1 623 ? -13.924 22.674 17.922 1.00 91.50 623 GLN A CA 1
ATOM 4923 C C . GLN A 1 623 ? -13.228 21.628 18.803 1.00 91.50 623 GLN A C 1
ATOM 4925 O O . GLN A 1 623 ? -13.854 20.636 19.172 1.00 91.50 623 GLN A O 1
ATOM 4930 N N . MET A 1 624 ? -11.961 21.844 19.169 1.00 89.06 624 MET A N 1
ATOM 4931 C CA . MET A 1 624 ? -11.230 20.972 20.092 1.00 89.06 624 MET A CA 1
ATOM 4932 C C . MET A 1 624 ? -11.855 21.004 21.490 1.00 89.06 624 MET A C 1
ATOM 4934 O O . MET A 1 624 ? -12.194 19.952 22.027 1.00 89.06 624 MET A O 1
ATOM 4938 N N . GLU A 1 625 ? -12.098 22.195 22.045 1.00 87.88 625 GLU A N 1
ATOM 4939 C CA . GLU A 1 625 ? -12.778 22.368 23.333 1.00 87.88 625 GLU A CA 1
ATOM 4940 C C . GLU A 1 625 ? -14.167 21.710 23.330 1.00 87.88 625 GLU A C 1
ATOM 4942 O O . GLU A 1 625 ? -14.537 21.032 24.288 1.00 87.88 625 GLU A O 1
ATOM 4947 N N . GLN A 1 626 ? -14.941 21.874 22.252 1.00 90.88 626 GLN A N 1
ATOM 4948 C CA . GLN A 1 626 ? -16.248 21.229 22.098 1.00 90.88 626 GLN A CA 1
ATOM 4949 C C . GLN A 1 626 ? -16.135 19.705 22.046 1.00 90.88 626 GLN A C 1
ATOM 4951 O O . GLN A 1 626 ? -16.932 19.019 22.684 1.00 90.88 626 GLN A O 1
ATOM 4956 N N . MET A 1 627 ? -15.152 19.173 21.318 1.00 92.19 627 MET A N 1
ATOM 4957 C CA . MET A 1 627 ? -14.903 17.734 21.238 1.00 92.19 627 MET A CA 1
ATOM 4958 C C . MET A 1 627 ? -14.538 17.163 22.611 1.00 92.19 627 MET A C 1
ATOM 4960 O O . MET A 1 627 ? -15.122 16.160 23.021 1.00 92.19 627 MET A O 1
ATOM 4964 N N . ILE A 1 628 ? -13.642 17.824 23.348 1.00 88.06 628 ILE A N 1
ATOM 4965 C CA . ILE A 1 628 ? -13.259 17.430 24.709 1.00 88.06 628 ILE A CA 1
ATOM 4966 C C . ILE A 1 628 ? -14.487 17.419 25.619 1.00 88.06 628 ILE A C 1
ATOM 4968 O O . ILE A 1 628 ? -14.770 16.405 26.254 1.00 88.06 628 ILE A O 1
ATOM 4972 N N . ARG A 1 629 ? -15.254 18.519 25.647 1.00 87.38 629 ARG A N 1
ATOM 4973 C CA . ARG A 1 629 ? -16.475 18.613 26.461 1.00 87.38 629 ARG A CA 1
ATOM 4974 C C . ARG A 1 629 ? -17.463 17.513 26.124 1.00 87.38 629 ARG A C 1
ATOM 4976 O O . ARG A 1 629 ? -17.963 16.878 27.041 1.00 87.38 629 ARG A O 1
ATOM 4983 N N . GLY A 1 630 ? -17.731 17.291 24.837 1.00 90.31 630 GLY A N 1
ATOM 4984 C CA . GLY A 1 630 ? -18.636 16.234 24.392 1.00 90.31 630 GLY A CA 1
ATOM 4985 C C . GLY A 1 630 ? -18.164 14.865 24.874 1.00 90.31 630 GLY A C 1
ATOM 4986 O O . GLY A 1 630 ? -18.928 14.127 25.480 1.00 90.31 630 GLY A O 1
ATOM 4987 N N . THR A 1 631 ? -16.870 14.580 24.720 1.00 89.12 631 THR A N 1
ATOM 4988 C CA . THR A 1 631 ? -16.268 13.305 25.136 1.00 89.12 631 THR A CA 1
ATOM 4989 C C . THR A 1 631 ? -16.353 13.075 26.650 1.00 89.12 631 THR A C 1
ATOM 4991 O O . THR A 1 631 ? -16.548 11.942 27.089 1.00 89.12 631 THR A O 1
ATOM 4994 N N . LEU A 1 632 ? -16.220 14.132 27.458 1.00 84.62 632 LEU A N 1
ATOM 4995 C CA . LEU A 1 632 ? -16.372 14.058 28.915 1.00 84.62 632 LEU A CA 1
ATOM 4996 C C . LEU A 1 632 ? -17.845 13.952 29.335 1.00 84.62 632 LEU A C 1
ATOM 4998 O O . LEU A 1 632 ? -18.178 13.143 30.198 1.00 84.62 632 LEU A O 1
ATOM 5002 N N . GLN A 1 633 ? -18.735 14.722 28.703 1.00 86.31 633 GLN A N 1
ATOM 5003 C CA . GLN A 1 633 ? -20.177 14.702 28.969 1.00 86.31 633 GLN A CA 1
ATOM 5004 C C . GLN A 1 633 ? -20.806 13.344 28.668 1.00 86.31 633 GLN A C 1
ATOM 5006 O O . GLN A 1 633 ? -21.632 12.881 29.451 1.00 86.31 633 GLN A O 1
ATOM 5011 N N . ASP A 1 634 ? -20.366 12.678 27.599 1.00 86.06 634 ASP A N 1
ATOM 5012 C CA . ASP A 1 634 ? -20.814 11.332 27.224 1.00 86.06 634 ASP A CA 1
ATOM 5013 C C . ASP A 1 634 ? -20.543 10.280 28.325 1.00 86.06 634 ASP A C 1
ATOM 5015 O O . ASP A 1 634 ? -21.062 9.165 28.257 1.00 86.06 634 ASP A O 1
ATOM 5019 N N . ARG A 1 635 ? -19.738 10.610 29.348 1.00 79.50 635 ARG A N 1
ATOM 5020 C CA . ARG A 1 635 ? -19.378 9.713 30.458 1.00 79.50 635 ARG A CA 1
ATOM 5021 C C . ARG A 1 635 ? -19.981 10.060 31.805 1.00 79.50 635 ARG A C 1
ATOM 5023 O O . ARG A 1 635 ? -19.850 9.253 32.724 1.00 79.50 635 ARG A O 1
ATOM 5030 N N . LEU A 1 636 ? -20.606 11.223 31.935 1.00 77.94 636 LEU A N 1
ATOM 5031 C CA . LEU A 1 636 ? -21.215 11.622 33.195 1.00 77.94 636 LEU A CA 1
ATOM 5032 C C . LEU A 1 636 ? -22.397 10.708 33.524 1.00 77.94 636 LEU A C 1
ATOM 5034 O O . LEU A 1 636 ? -23.249 10.426 32.677 1.00 77.94 636 LEU A O 1
ATOM 5038 N N . GLN A 1 637 ? -22.478 10.265 34.776 1.00 80.00 637 GLN A N 1
ATOM 5039 C CA . GLN A 1 637 ? -23.694 9.652 35.293 1.00 80.00 637 GLN A CA 1
ATOM 5040 C C . GLN A 1 637 ? -24.787 10.714 35.469 1.00 80.00 637 GLN A C 1
ATOM 5042 O O . GLN A 1 637 ? -24.530 11.918 35.535 1.00 80.00 637 GLN A O 1
ATOM 5047 N N . ALA A 1 638 ? -26.043 10.272 35.563 1.00 79.12 638 ALA A N 1
ATOM 5048 C CA . ALA A 1 638 ? -27.163 11.180 35.784 1.00 79.12 638 ALA A CA 1
ATOM 5049 C C . ALA A 1 638 ? -26.976 11.972 37.094 1.00 79.12 638 ALA A C 1
ATOM 5051 O O . ALA A 1 638 ? -27.053 11.405 38.182 1.00 79.12 638 ALA A O 1
ATOM 5052 N N . GLY A 1 639 ? -26.770 13.288 36.971 1.00 77.88 639 GLY A N 1
ATOM 5053 C CA . GLY A 1 639 ? -26.554 14.203 38.097 1.00 77.88 639 GLY A CA 1
ATOM 5054 C C . GLY A 1 639 ? -25.094 14.598 38.346 1.00 77.88 639 GLY A C 1
ATOM 5055 O O . GLY A 1 639 ? -24.855 15.396 39.248 1.00 77.88 639 GLY A O 1
ATOM 5056 N N . GLU A 1 640 ? -24.139 14.083 37.570 1.00 79.81 640 GLU A N 1
ATOM 5057 C CA . GLU A 1 640 ? -22.754 14.567 37.568 1.00 79.81 640 GLU A CA 1
ATOM 5058 C C . GLU A 1 640 ? -22.596 15.758 36.603 1.00 79.81 640 GLU A C 1
ATOM 5060 O O . GLU A 1 640 ? -23.326 15.872 35.616 1.00 79.81 640 GLU A O 1
ATOM 5065 N N . GLU A 1 641 ? -21.646 16.654 36.881 1.00 80.81 641 GLU A N 1
ATOM 5066 C CA . GLU A 1 641 ? -21.337 17.825 36.049 1.00 80.81 641 GLU A CA 1
ATOM 5067 C C . GLU A 1 641 ? -19.825 17.904 35.793 1.00 80.81 641 GLU A C 1
ATOM 5069 O O . GLU A 1 641 ? -19.028 17.618 36.686 1.00 80.81 641 GLU A O 1
ATOM 5074 N N . VAL A 1 642 ? -19.424 18.318 34.585 1.00 73.50 642 VAL A N 1
ATOM 5075 C CA . VAL A 1 642 ? -18.016 18.627 34.282 1.00 73.50 642 VAL A CA 1
ATOM 5076 C C . VAL A 1 642 ? -17.689 19.997 34.871 1.00 73.50 642 VAL A C 1
ATOM 5078 O O . VAL A 1 642 ? -18.307 20.996 34.489 1.00 73.50 642 VAL A O 1
ATOM 5081 N N . THR A 1 643 ? -16.712 20.064 35.772 1.00 78.25 643 THR A N 1
ATOM 5082 C CA . THR A 1 643 ? -16.224 21.329 36.329 1.00 78.25 643 THR A CA 1
ATOM 5083 C C . THR A 1 643 ? -15.049 21.837 35.519 1.00 78.25 643 THR A C 1
ATOM 5085 O O . THR A 1 643 ? -14.035 21.170 35.428 1.00 78.25 643 THR A O 1
ATOM 5088 N N . GLU A 1 644 ? -15.146 23.042 34.975 1.00 79.00 644 GLU A N 1
ATOM 5089 C CA . GLU A 1 644 ? -14.062 23.611 34.179 1.00 79.00 644 GLU A CA 1
ATOM 5090 C C . GLU A 1 644 ? -13.355 24.741 34.929 1.00 79.00 644 GLU A C 1
ATOM 5092 O O . GLU A 1 644 ? -13.985 25.726 35.331 1.00 79.00 644 GLU A O 1
ATOM 5097 N N . THR A 1 645 ? -12.032 24.645 35.043 1.00 81.88 645 THR A N 1
ATOM 5098 C CA . THR A 1 645 ? -11.167 25.735 35.500 1.00 81.88 645 THR A CA 1
ATOM 5099 C C . THR A 1 645 ? -10.230 26.171 34.379 1.00 81.88 645 THR A C 1
ATOM 5101 O O . THR A 1 645 ? -9.518 25.377 33.771 1.00 81.88 645 THR A O 1
ATOM 5104 N N . ARG A 1 646 ? -10.231 27.478 34.083 1.00 78.88 646 ARG A N 1
ATOM 5105 C CA . ARG A 1 646 ? -9.333 28.088 33.093 1.00 78.88 646 ARG A CA 1
ATOM 5106 C C . ARG A 1 646 ? -8.263 28.905 33.789 1.00 78.88 646 ARG A C 1
ATOM 5108 O O . ARG A 1 646 ? -8.578 29.852 34.512 1.00 78.88 646 ARG A O 1
ATOM 5115 N N . MET A 1 647 ? -7.006 28.596 33.500 1.00 77.19 647 MET A N 1
ATOM 5116 C CA . MET A 1 647 ? -5.856 29.351 33.978 1.00 77.19 647 MET A CA 1
ATOM 5117 C C . MET A 1 647 ? -4.963 29.738 32.801 1.00 77.19 647 MET A C 1
ATOM 5119 O O . MET A 1 647 ? -4.574 28.900 31.999 1.00 77.19 647 MET A O 1
ATOM 5123 N N . VAL A 1 648 ? -4.615 31.020 32.695 1.00 68.31 648 VAL A N 1
ATOM 5124 C CA . VAL A 1 648 ? -3.651 31.498 31.693 1.00 68.31 648 VAL A CA 1
ATOM 5125 C C . VAL A 1 648 ? -2.327 31.753 32.394 1.00 68.31 648 VAL A C 1
ATOM 5127 O O . VAL A 1 648 ? -2.197 32.723 33.143 1.00 68.31 648 VAL A O 1
ATOM 5130 N N . VAL A 1 649 ? -1.340 30.897 32.142 1.00 67.06 649 VAL A N 1
ATOM 5131 C CA . VAL A 1 649 ? 0.005 31.032 32.706 1.00 67.06 649 VAL A CA 1
ATOM 5132 C C . VAL A 1 649 ? 0.819 31.947 31.800 1.00 67.06 649 VAL A C 1
ATOM 5134 O O . VAL A 1 649 ? 1.205 31.582 30.688 1.00 67.06 649 VAL A O 1
ATOM 5137 N N . GLN A 1 650 ? 1.075 33.176 32.250 1.00 63.59 650 GLN A N 1
ATOM 5138 C CA . GLN A 1 650 ? 1.831 34.141 31.453 1.00 63.59 650 GLN A CA 1
ATOM 5139 C C . GLN A 1 650 ? 3.325 33.804 31.438 1.00 63.59 650 GLN A C 1
ATOM 5141 O O . GLN A 1 650 ? 3.951 33.614 32.478 1.00 63.59 650 GLN A O 1
ATOM 5146 N N . ALA A 1 651 ? 3.954 33.908 30.265 1.00 59.00 651 ALA A N 1
ATOM 5147 C CA . ALA A 1 651 ? 5.394 33.687 30.096 1.00 59.00 651 ALA A CA 1
ATOM 5148 C C . ALA A 1 651 ? 6.287 34.582 30.990 1.00 59.00 651 ALA A C 1
ATOM 5150 O O . ALA A 1 651 ? 7.457 34.273 31.204 1.00 59.00 651 ALA A O 1
ATOM 5151 N N . LYS A 1 652 ? 5.769 35.700 31.526 1.00 56.75 652 LYS A N 1
ATOM 5152 C CA . LYS A 1 652 ? 6.511 36.561 32.464 1.00 56.75 652 LYS A CA 1
ATOM 5153 C C . LYS A 1 652 ? 6.853 35.862 33.782 1.00 56.75 652 LYS A C 1
ATOM 5155 O O . LYS A 1 652 ? 7.901 36.183 34.334 1.00 56.75 652 LYS A O 1
ATOM 5160 N N . GLU A 1 653 ? 6.027 34.930 34.250 1.00 54.53 653 GLU A N 1
ATOM 5161 C CA . GLU A 1 653 ? 6.280 34.179 35.489 1.00 54.53 653 GLU A CA 1
ATOM 5162 C C . GLU A 1 653 ? 7.408 33.151 35.311 1.00 54.53 653 GLU A C 1
ATOM 5164 O O . GLU A 1 653 ? 8.162 32.901 36.247 1.00 54.53 653 GLU A O 1
ATOM 5169 N N . HIS A 1 654 ? 7.623 32.673 34.079 1.00 51.59 654 HIS A N 1
ATOM 5170 C CA . HIS A 1 654 ? 8.715 31.763 33.721 1.00 51.59 654 HIS A CA 1
ATOM 5171 C C . HIS A 1 654 ? 10.036 32.453 33.357 1.00 51.59 654 HIS A C 1
ATOM 5173 O O . HIS A 1 654 ? 11.076 31.812 33.339 1.00 51.59 654 HIS A O 1
ATOM 5179 N N . ARG A 1 655 ? 10.080 33.773 33.123 1.00 48.97 655 ARG A N 1
ATOM 5180 C CA . ARG A 1 655 ? 11.332 34.448 32.703 1.00 48.97 655 ARG A CA 1
ATOM 5181 C C . ARG A 1 655 ? 12.486 34.365 33.710 1.00 48.97 655 ARG A C 1
ATOM 5183 O O . ARG A 1 655 ? 13.617 34.661 33.329 1.00 48.97 655 ARG A O 1
ATOM 5190 N N . SER A 1 656 ? 12.234 33.985 34.961 1.00 53.50 656 SER A N 1
ATOM 5191 C CA . SER A 1 656 ? 13.286 33.730 35.953 1.00 53.50 656 SER A CA 1
ATOM 5192 C C . SER A 1 656 ? 14.123 32.478 35.640 1.00 53.50 656 SER A C 1
ATOM 5194 O O . SER A 1 656 ? 15.255 32.397 36.113 1.00 53.50 656 SER A O 1
ATOM 5196 N N . ASP A 1 657 ? 13.623 31.547 34.815 1.00 53.25 657 ASP A N 1
ATOM 5197 C CA . ASP A 1 657 ? 14.311 30.301 34.435 1.00 53.25 657 ASP A CA 1
ATOM 5198 C C . ASP A 1 657 ? 15.139 30.400 33.136 1.00 53.25 657 ASP A C 1
ATOM 5200 O O . ASP A 1 657 ? 15.878 29.476 32.789 1.00 53.25 657 ASP A O 1
ATOM 5204 N N . GLY A 1 658 ? 15.065 31.539 32.436 1.00 50.62 658 GLY A N 1
ATOM 5205 C CA . GLY A 1 658 ? 15.875 31.833 31.255 1.00 50.62 658 GLY A CA 1
ATOM 5206 C C . GLY A 1 658 ? 15.439 31.148 29.954 1.00 50.62 658 GLY A C 1
ATOM 5207 O O . GLY A 1 658 ? 16.188 31.233 28.980 1.00 50.62 658 GLY A O 1
ATOM 5208 N N . ARG A 1 659 ? 14.265 30.501 29.881 1.00 48.22 659 ARG A N 1
ATOM 5209 C CA . ARG A 1 659 ? 13.773 29.896 28.628 1.00 48.22 659 ARG A CA 1
ATOM 5210 C C . ARG A 1 659 ? 13.138 30.948 27.694 1.00 48.22 659 ARG A C 1
ATOM 5212 O O . ARG A 1 659 ? 12.174 31.607 28.081 1.00 48.22 659 ARG A O 1
ATOM 5219 N N . PRO A 1 660 ? 13.639 31.123 26.454 1.00 50.53 660 PRO A N 1
ATOM 5220 C CA . PRO A 1 660 ? 13.190 32.185 25.548 1.00 50.53 660 PRO A CA 1
ATOM 5221 C C . PRO A 1 660 ? 11.937 31.855 24.709 1.00 50.53 660 PRO A C 1
ATOM 5223 O O . PRO A 1 660 ? 11.517 32.704 23.927 1.00 50.53 660 PRO A O 1
ATOM 5226 N N . GLU A 1 661 ? 11.331 30.670 24.855 1.00 54.59 661 GLU A N 1
ATOM 5227 C CA . GLU A 1 661 ? 10.409 30.108 23.843 1.00 54.59 661 GLU A CA 1
ATOM 5228 C C . GLU A 1 661 ? 8.938 29.958 24.273 1.00 54.59 661 GLU A C 1
ATOM 5230 O O . GLU A 1 661 ? 8.155 29.346 23.556 1.00 54.59 661 GLU A O 1
ATOM 5235 N N . GLY A 1 662 ? 8.515 30.522 25.409 1.00 56.97 662 GLY A N 1
ATOM 5236 C CA . GLY A 1 662 ? 7.090 30.513 25.763 1.00 56.97 662 GLY A CA 1
ATOM 5237 C C . GLY A 1 662 ? 6.254 31.267 24.721 1.00 56.97 662 GLY A C 1
ATOM 5238 O O . GLY A 1 662 ? 6.632 32.378 24.327 1.00 56.97 662 GLY A O 1
ATOM 5239 N N . ALA A 1 663 ? 5.119 30.692 24.298 1.00 57.34 663 ALA A N 1
ATOM 5240 C CA . ALA A 1 663 ? 4.167 31.370 23.422 1.00 57.34 663 ALA A CA 1
ATOM 5241 C C . ALA A 1 663 ? 3.900 32.778 23.984 1.00 57.34 663 ALA A C 1
ATOM 5243 O O . ALA A 1 663 ? 3.630 32.916 25.182 1.00 57.34 663 ALA A O 1
ATOM 5244 N N . PRO A 1 664 ? 3.996 33.853 23.177 1.00 56.19 664 PRO A N 1
ATOM 5245 C CA . PRO A 1 664 ? 3.878 35.209 23.698 1.00 56.19 664 PRO A CA 1
ATOM 5246 C C . PRO A 1 664 ? 2.574 35.442 24.477 1.00 56.19 664 PRO A C 1
ATOM 5248 O O . PRO A 1 664 ? 2.549 36.314 25.337 1.00 56.19 664 PRO A O 1
ATOM 5251 N N . GLY A 1 665 ? 1.516 34.664 24.219 1.00 57.16 665 GLY A N 1
ATOM 5252 C CA . GLY A 1 665 ? 0.234 34.734 24.926 1.00 57.16 665 GLY A CA 1
ATOM 5253 C C . GLY A 1 665 ? 0.162 34.042 26.280 1.00 57.16 665 GLY A C 1
ATOM 5254 O O . GLY A 1 665 ? -0.810 34.265 26.996 1.00 57.16 665 GLY A O 1
ATOM 5255 N N . GLY A 1 666 ? 1.202 33.304 26.669 1.00 62.62 666 GLY A N 1
ATOM 5256 C CA . GLY A 1 666 ? 1.125 32.354 27.773 1.00 62.62 666 GLY A CA 1
ATOM 5257 C C . GLY A 1 666 ? 0.552 31.008 27.330 1.00 62.62 666 GLY A C 1
ATOM 5258 O O . GLY A 1 666 ? 0.057 30.880 26.213 1.00 62.62 666 GLY A O 1
ATOM 5259 N N . LEU A 1 667 ? 0.657 30.018 28.212 1.00 67.88 667 LEU A N 1
ATOM 5260 C CA . LEU A 1 667 ? 0.008 28.716 28.071 1.00 67.88 667 LEU A CA 1
ATOM 5261 C C . LEU A 1 667 ? -1.391 28.835 28.682 1.00 67.88 667 LEU A C 1
ATOM 5263 O O . LEU A 1 667 ? -1.514 29.180 29.862 1.00 67.88 667 LEU A O 1
ATOM 5267 N N . THR A 1 668 ? -2.436 28.573 27.898 1.00 67.81 668 THR A N 1
ATOM 5268 C CA . THR A 1 668 ? -3.782 28.410 28.455 1.00 67.81 668 THR A CA 1
ATOM 5269 C C . THR A 1 668 ? -3.920 26.967 28.917 1.00 67.81 668 THR A C 1
ATOM 5271 O O . THR A 1 668 ? -3.873 26.042 28.112 1.00 67.81 668 THR A O 1
ATOM 5274 N N . ILE A 1 669 ? -4.087 26.789 30.222 1.00 70.00 669 ILE A N 1
ATOM 5275 C CA . ILE A 1 669 ? -4.398 25.509 30.844 1.00 70.00 669 ILE A CA 1
ATOM 5276 C C . ILE A 1 669 ? -5.907 25.470 31.058 1.00 70.00 669 ILE A C 1
ATOM 5278 O O . ILE A 1 669 ? -6.479 26.359 31.701 1.00 70.00 669 ILE A O 1
ATOM 5282 N N . ILE A 1 670 ? -6.542 24.448 30.492 1.00 69.94 670 ILE A N 1
ATOM 5283 C CA . ILE A 1 670 ? -7.946 24.137 30.741 1.00 69.94 670 ILE A CA 1
ATOM 5284 C C . ILE A 1 670 ? -7.972 22.807 31.489 1.00 69.94 670 ILE A C 1
ATOM 5286 O O . ILE A 1 670 ? -7.559 21.774 30.959 1.00 69.94 670 ILE A O 1
ATOM 5290 N N . GLU A 1 671 ? -8.414 22.859 32.737 1.00 72.12 671 GLU A N 1
ATOM 5291 C CA . GLU A 1 671 ? -8.639 21.693 33.588 1.00 72.12 671 GLU A CA 1
ATOM 5292 C C . GLU A 1 671 ? -10.141 21.383 33.575 1.00 72.12 671 GLU A C 1
ATOM 5294 O O . GLU A 1 671 ? -10.966 22.300 33.673 1.00 72.12 671 GLU A O 1
ATOM 5299 N N . PHE A 1 672 ? -10.478 20.105 33.404 1.00 65.44 672 PHE A N 1
ATOM 5300 C CA . PHE A 1 672 ? -11.848 19.594 33.317 1.00 65.44 672 PHE A CA 1
ATOM 5301 C C . PHE A 1 672 ? -12.151 18.576 34.417 1.00 65.44 672 PHE A C 1
ATOM 5303 O O . PHE A 1 672 ? -11.197 17.888 34.855 1.00 65.44 672 PHE A O 1
#

Radius of gyration: 34.61 Å; chains: 1; bounding box: 109×76×92 Å

Sequence (672 aa):
MIRLFMVASYALTTTCCTSVMASPEDPWANQAGSEDCDGVVHLLSWRWRRTNSSDEVAQLAALSQSTSVIKPNKTDRYKAPLVLISWVFGSDYMKQPSFSQFLRSAAGCGADVIIAGDAVPKDVPLPANVVNYEISWDEIARALEQHFNDRKPLRGFRNVSLGARGARTAELRPLSGLLLADQIRGYEWWGWIDVDMWLGDVTKFLRLQDADSDFWSPVLYLHDGRKISLGPFSAVRNVPRMNNLLKQPAYRSMTKTMLEQQVLVNFDEWGENYDPTTRRRFNQSFSYVLKHANESGSIRISDWLGDKGAQFGWDGHCCSGEDRNPDCGFCRLDISKNGRSRILAKDGAELLFCHMQYGKQFPDFQRSCAANLGEPSLTYAFRAGVYPTRAWPGVSAANAAALARSCPGLAAMDLRSQPVLAGGIHAALTGDVFFALLFIIVVVGVSKLAAMISKDFPKEADRKFGYGETAVIYSSRLNLLHKMLTVAMTVAGLGYCAYIWTRRRHDQPILALFVCLAETFCIYVSIVTRIQMWHRQHRFVCRLDALKPEFPREDWPKVELLWTHYLEPPALSRDPLECALRMDYPPEKLVLTIGDDGYHVRKQGLIGPPSPNQYEVTELGLQMEQMIRGTLQDRLQAGEEVTETRMVVQAKEHRSDGRPEGAPGGLTIIEF

Foldseek 3Di:
DLVVVVVVLVVVVVCLVVVVVDDPDDPVVPPDDDDDDDDDDDDDDDDDDDDDDPPVVVVVVVPPPDDDDDDPDPDPDPAQLEEAEEEDADQVVCVFLLLLQQQLLQLAQSHQYEHEEDDHPPPRDHRPSYDYDYDYLVNLQVQCCVQQNPPDGLCLSVVADRVCVNLCVLLCQQLCLVSVVVVCPPHQKYKYAYSNKGAFHCVVVVVLFDPQAFKEALAQDCDVHAGWHARGIIMGGNDPLSNCLCSPPVNSVLSSVCSNHNDRQSQRTQTDDCDVVPNVRNCSHVSVSVVVCCVVVSGHHTDHDPPPSVQAQVPCCQPPDPNHPVQNLPWDWDQDPVRGTWIAGPVRRTHRMHRPNVCVVDVVSSVQSVVDVDDDSSVVVVVVPDDDPDDDDDDPPVVVVVVVPPDDDDPDDDPPDDDDDDDPPPPPCPPPVVVVVVVVCVVVVVVVVVVLSVVQDDPPVVDDADAPRQKDKDWGPCLVVLLVSLVVLLVSLVVVLVVLVVVFDPVCVVVSVVVSVVSNVVSVVVSVVSVVVNTDMDMDGADQCRHVVRNDLVPDAQDEAEAEDAQDQLVVVLVVVLVVVPPPHDPVRYWYKYWYDHQWDFAPPDDDQADLVRTDGHPRNVVNVVSNLVSVVVPDDVPDDDDKDWDFAACVVVVVVPDPDADSNGIIMIID

pLDDT: mean 73.09, std 22.68, range [22.17, 98.31]